Protein AF-A0A6A6QBH8-F1 (afdb_monomer_lite)

Organism: NCBI:txid390894

Secondary structure (DSSP, 8-state):
-------------------------SS----------SSS---------------STTSPP-GGG----BPPTTS--PPPPHHHHHHHHHHHHHHHHHHHH-TT-HHHHHHHHHHHHHTT-HHHHHHHHHHHHHHHHHHS-SS---HHHHHHHHHHHHHHHHHTHHHHHHH-GGGHHHHHHHHHHHHHHHHHHHHHHHHHHTT-HHHHHHTHHHHHHH-GGGGSHHHHHHHHHHHHHHHHHHHTTT--TTT-HHHH-EEEE----TTS-GGGGS--HHHHHHHHHHHHHHTTTSEEEEE-GGGGG---SSS-----TT-EEEEESS-B-TT-EEEEEPPSEEEES-SSS-TTSSS-STTS-----TTTTSS-STHHHHHHHHHHHHHHHHHHHHTSSS----GGGSTTTTTSPP--SS-EEEE-HIIIIIHHHHHHHHTT--TTT-GGG-HHHHHHHHHHHHHH-EEEEETTEEEEEE-SSGGGSEE-SS-SEEEEEETTEEEEEEEEESS-B-TTPEEEE-SSGGGGGS-HHHHHHHHHHHHSS---SHHHHHHHHHHHHHHT---

pLDDT: mean 78.7, std 21.42, range [22.52, 98.75]

Structure (mmCIF, N/CA/C/O backbone):
data_AF-A0A6A6QBH8-F1
#
_entry.id   AF-A0A6A6QBH8-F1
#
loop_
_atom_site.group_PDB
_atom_site.id
_atom_site.type_symbol
_atom_site.label_atom_id
_atom_site.label_alt_id
_atom_site.label_comp_id
_atom_site.label_asym_id
_atom_site.label_entity_id
_atom_site.label_seq_id
_atom_site.pdbx_PDB_ins_code
_atom_site.Cartn_x
_atom_site.Cartn_y
_atom_site.Cartn_z
_atom_site.occupancy
_atom_site.B_iso_or_equiv
_atom_site.auth_seq_id
_atom_site.auth_comp_id
_atom_site.auth_asym_id
_atom_site.auth_atom_id
_atom_site.pdbx_PDB_model_num
ATOM 1 N N . MET A 1 1 ? 8.164 -45.939 -64.278 1.00 45.06 1 MET A N 1
ATOM 2 C CA . MET A 1 1 ? 9.223 -45.379 -63.409 1.00 45.06 1 MET A CA 1
ATOM 3 C C . MET A 1 1 ? 9.744 -44.121 -64.076 1.00 45.06 1 MET A C 1
ATOM 5 O O . MET A 1 1 ? 10.179 -44.219 -65.216 1.00 45.06 1 MET A O 1
ATOM 9 N N . PRO A 1 2 ? 9.503 -42.949 -63.478 1.00 31.39 2 PRO A N 1
ATOM 10 C CA . PRO A 1 2 ? 10.609 -42.167 -62.893 1.00 31.39 2 PRO A CA 1
ATOM 11 C C . PRO A 1 2 ? 10.176 -41.515 -61.557 1.00 31.39 2 PRO A C 1
ATOM 13 O O . PRO A 1 2 ? 9.001 -41.234 -61.360 1.00 31.39 2 PRO A O 1
ATOM 16 N N . VAL A 1 3 ? 10.979 -41.488 -60.490 1.00 26.50 3 VAL A N 1
ATOM 17 C CA . VAL A 1 3 ? 12.230 -40.745 -60.218 1.00 26.50 3 VAL A CA 1
ATOM 18 C C . VAL A 1 3 ? 12.063 -39.224 -60.298 1.00 26.50 3 VAL A C 1
ATOM 20 O O . VAL A 1 3 ? 11.767 -38.644 -61.335 1.00 26.50 3 VAL A O 1
ATOM 23 N N . CYS A 1 4 ? 12.256 -38.635 -59.121 1.00 24.02 4 CYS A N 1
ATOM 24 C CA . CYS A 1 4 ? 12.075 -37.256 -58.708 1.00 24.02 4 CYS A CA 1
ATOM 25 C C . CYS A 1 4 ? 13.293 -36.393 -59.081 1.00 24.02 4 CYS A C 1
ATOM 27 O O . CYS A 1 4 ? 14.427 -36.812 -58.850 1.00 24.02 4 CYS A O 1
ATOM 29 N N . HIS A 1 5 ? 13.058 -35.163 -59.545 1.00 26.59 5 HIS A N 1
ATOM 30 C CA . HIS A 1 5 ? 14.015 -34.063 -59.429 1.00 26.59 5 HIS A CA 1
ATOM 31 C C . HIS A 1 5 ? 13.338 -32.835 -58.810 1.00 26.59 5 HIS A C 1
ATOM 33 O O . HIS A 1 5 ? 12.197 -32.499 -59.119 1.00 26.59 5 HIS A O 1
ATOM 39 N N . LYS A 1 6 ? 14.084 -32.219 -57.888 1.00 36.00 6 LYS A N 1
ATOM 40 C CA . LYS A 1 6 ? 13.762 -31.041 -57.082 1.00 36.00 6 LYS A CA 1
ATOM 41 C C . LYS A 1 6 ? 13.463 -29.816 -57.954 1.00 36.00 6 LYS A C 1
ATOM 43 O O . LYS A 1 6 ? 14.213 -29.537 -58.883 1.00 36.00 6 LYS A O 1
ATOM 48 N N . GLY A 1 7 ? 12.447 -29.050 -57.564 1.00 24.98 7 GLY A N 1
ATOM 49 C CA . GLY A 1 7 ? 12.225 -27.673 -57.997 1.00 24.98 7 GLY A CA 1
ATOM 50 C C . GLY A 1 7 ? 11.952 -26.796 -56.779 1.00 24.98 7 GLY A C 1
ATOM 51 O O . GLY A 1 7 ? 10.974 -27.011 -56.065 1.00 24.98 7 GLY A O 1
ATOM 52 N N . GLU A 1 8 ? 12.849 -25.846 -56.528 1.00 31.31 8 GLU A N 1
ATOM 53 C CA . GLU A 1 8 ? 12.622 -24.697 -55.656 1.00 31.31 8 GLU A CA 1
ATOM 54 C C . GLU A 1 8 ? 11.458 -23.862 -56.198 1.00 31.31 8 GLU A C 1
ATOM 56 O O . GLU A 1 8 ? 11.407 -23.565 -57.391 1.00 31.31 8 GLU A O 1
ATOM 61 N N . VAL A 1 9 ? 10.553 -23.424 -55.321 1.00 29.20 9 VAL A N 1
ATOM 62 C CA . VAL A 1 9 ? 9.638 -22.319 -55.624 1.00 29.20 9 VAL A CA 1
ATOM 63 C C . VAL A 1 9 ? 9.639 -21.370 -54.436 1.00 29.20 9 VAL A C 1
ATOM 65 O O . VAL A 1 9 ? 8.971 -21.590 -53.428 1.00 29.20 9 VAL A O 1
ATOM 68 N N . GLY A 1 10 ? 10.421 -20.300 -54.569 1.00 28.56 10 GLY A N 1
ATOM 69 C CA . GLY A 1 10 ? 10.250 -19.094 -53.779 1.00 28.56 10 GLY A CA 1
ATOM 70 C C . GLY A 1 10 ? 9.012 -18.342 -54.260 1.00 28.56 10 GLY A C 1
ATOM 71 O O . GLY A 1 10 ? 8.934 -17.938 -55.418 1.00 28.56 10 GLY A O 1
ATOM 72 N N . SER A 1 11 ? 8.059 -18.107 -53.365 1.00 28.09 11 SER A N 1
ATOM 73 C CA . SER A 1 11 ? 6.954 -17.176 -53.590 1.00 28.09 11 SER A CA 1
ATOM 74 C C . SER A 1 11 ? 7.139 -15.949 -52.699 1.00 28.09 11 SER A C 1
ATOM 76 O O . SER A 1 11 ? 6.805 -15.957 -51.516 1.00 28.09 11 SER A O 1
ATOM 78 N N . ARG A 1 12 ? 7.696 -14.886 -53.294 1.00 27.53 12 ARG A N 1
ATOM 79 C CA . ARG A 1 12 ? 7.726 -13.523 -52.747 1.00 27.53 12 ARG A CA 1
ATOM 80 C C . ARG A 1 12 ? 6.298 -12.976 -52.680 1.00 27.53 12 ARG A C 1
ATOM 82 O O . ARG A 1 12 ? 5.704 -12.699 -53.720 1.00 27.53 12 ARG A O 1
ATOM 89 N N . VAL A 1 13 ? 5.775 -12.747 -51.479 1.00 25.38 13 VAL A N 1
ATOM 90 C CA . VAL A 1 13 ? 4.599 -11.889 -51.280 1.00 25.38 13 VAL A CA 1
ATOM 91 C C . VAL A 1 13 ? 5.098 -10.445 -51.207 1.00 25.38 13 VAL A C 1
ATOM 93 O O . VAL A 1 13 ? 5.710 -10.037 -50.225 1.00 25.38 13 VAL A O 1
ATOM 96 N N . LYS A 1 14 ? 4.890 -9.672 -52.280 1.00 24.88 14 LYS A N 1
ATOM 97 C CA . LYS A 1 14 ? 5.117 -8.219 -52.290 1.00 24.88 14 LYS A CA 1
ATOM 98 C C . LYS A 1 14 ? 3.983 -7.539 -51.517 1.00 24.88 14 LYS A C 1
ATOM 100 O O . LYS A 1 14 ? 2.877 -7.432 -52.037 1.00 24.88 14 LYS A O 1
ATOM 105 N N . LEU A 1 15 ? 4.263 -7.049 -50.312 1.00 24.70 15 LEU A N 1
ATOM 106 C CA . LEU A 1 15 ? 3.419 -6.059 -49.640 1.00 24.70 15 LEU A CA 1
ATOM 107 C C . LEU A 1 15 ? 3.772 -4.672 -50.189 1.00 24.70 15 LEU A C 1
ATOM 109 O O . LEU A 1 15 ? 4.884 -4.178 -50.011 1.00 24.70 15 LEU A O 1
ATOM 113 N N . ALA A 1 16 ? 2.833 -4.068 -50.915 1.00 22.52 16 ALA A N 1
ATOM 114 C CA . ALA A 1 16 ? 2.946 -2.700 -51.395 1.00 22.52 16 ALA A CA 1
ATOM 115 C C . ALA A 1 16 ? 2.769 -1.731 -50.216 1.00 22.52 16 ALA A C 1
ATOM 117 O O . ALA A 1 16 ? 1.676 -1.604 -49.668 1.00 22.52 16 ALA A O 1
ATOM 118 N N . ILE A 1 17 ? 3.843 -1.042 -49.829 1.00 25.56 17 ILE A N 1
ATOM 119 C CA . ILE A 1 17 ? 3.792 0.064 -48.870 1.00 25.56 17 ILE A CA 1
ATOM 120 C C . ILE A 1 17 ? 3.520 1.343 -49.666 1.00 25.56 17 ILE A C 1
ATOM 122 O O . ILE A 1 17 ? 4.382 1.827 -50.401 1.00 25.56 17 ILE A O 1
ATOM 126 N N . HIS A 1 18 ? 2.318 1.903 -49.530 1.00 24.88 18 HIS A N 1
ATOM 127 C CA . HIS A 1 18 ? 2.057 3.270 -49.971 1.00 24.88 18 HIS A CA 1
ATOM 128 C C . HIS A 1 18 ? 2.806 4.245 -49.051 1.00 24.88 18 HIS A C 1
ATOM 130 O O . HIS A 1 18 ? 2.492 4.374 -47.870 1.00 24.88 18 HIS A O 1
ATOM 136 N N . GLN A 1 19 ? 3.796 4.951 -49.603 1.00 25.84 19 GLN A N 1
ATOM 137 C CA . GLN A 1 19 ? 4.408 6.113 -48.962 1.00 25.84 19 GLN A CA 1
ATOM 138 C C . GLN A 1 19 ? 3.376 7.242 -48.843 1.00 25.84 19 GLN A C 1
ATOM 140 O O . GLN A 1 19 ? 3.104 7.948 -49.815 1.00 25.84 19 GLN A O 1
ATOM 145 N N . VAL A 1 20 ? 2.843 7.463 -47.643 1.00 24.45 20 VAL A N 1
ATOM 146 C CA . VAL A 1 20 ? 2.173 8.724 -47.302 1.00 24.45 20 VAL A CA 1
ATOM 147 C C . VAL A 1 20 ? 3.248 9.690 -46.803 1.00 24.45 20 VAL A C 1
ATOM 149 O O . VAL A 1 20 ? 3.738 9.581 -45.681 1.00 24.45 20 VAL A O 1
ATOM 152 N N . LYS A 1 21 ? 3.664 10.629 -47.660 1.00 24.98 21 LYS A N 1
ATOM 153 C CA . LYS A 1 21 ? 4.538 11.746 -47.273 1.00 24.98 21 LYS A CA 1
ATOM 154 C C . LYS A 1 21 ? 3.766 12.692 -46.344 1.00 24.98 21 LYS A C 1
ATOM 156 O O . LYS A 1 21 ? 2.850 13.375 -46.791 1.00 24.98 21 LYS A O 1
ATOM 161 N N . CYS A 1 22 ? 4.158 12.767 -45.073 1.00 24.34 22 CYS A N 1
ATOM 162 C CA . CYS A 1 22 ? 3.650 13.768 -44.133 1.00 24.34 22 CYS A CA 1
ATOM 163 C C . CYS A 1 22 ? 4.316 15.133 -44.403 1.00 24.34 22 CYS A C 1
ATOM 165 O O . CYS A 1 22 ? 5.465 15.370 -44.030 1.00 24.34 22 CYS A O 1
ATOM 167 N N . GLN A 1 23 ? 3.602 16.035 -45.082 1.00 26.56 23 GLN A N 1
ATOM 168 C CA . GLN A 1 23 ? 3.972 17.446 -45.246 1.00 26.56 23 GLN A CA 1
ATOM 169 C C . GLN A 1 23 ? 3.596 18.248 -43.984 1.00 26.56 23 GLN A C 1
ATOM 171 O O . GLN A 1 23 ? 2.609 18.976 -43.985 1.00 26.56 23 GLN A O 1
ATOM 176 N N . ALA A 1 24 ? 4.364 18.128 -42.897 1.00 26.52 24 ALA A N 1
ATOM 177 C CA . ALA A 1 24 ? 4.155 18.959 -41.698 1.00 26.52 24 ALA A CA 1
ATOM 178 C C . ALA A 1 24 ? 5.442 19.514 -41.054 1.00 26.52 24 ALA A C 1
ATOM 180 O O . ALA A 1 24 ? 5.387 20.119 -39.989 1.00 26.52 24 ALA A O 1
ATOM 181 N N . CYS A 1 25 ? 6.601 19.402 -41.711 1.00 26.72 25 CYS A N 1
ATOM 182 C CA . CYS A 1 25 ? 7.833 20.080 -41.287 1.00 26.72 25 CYS A CA 1
ATOM 183 C C . CYS A 1 25 ? 8.064 21.370 -42.085 1.00 26.72 25 CYS A C 1
ATOM 185 O O . CYS A 1 25 ? 9.021 21.470 -42.843 1.00 26.72 25 CYS A O 1
ATOM 187 N N . ALA A 1 26 ? 7.179 22.359 -41.943 1.00 27.03 26 ALA A N 1
ATOM 188 C CA . ALA A 1 26 ? 7.448 23.725 -42.403 1.00 27.03 26 ALA A CA 1
ATOM 189 C C . ALA A 1 26 ? 6.469 24.726 -41.774 1.00 27.03 26 ALA A C 1
ATOM 191 O O . ALA A 1 26 ? 5.617 25.267 -42.476 1.00 27.03 26 ALA A O 1
ATOM 192 N N . ARG A 1 27 ? 6.569 24.940 -40.456 1.00 24.75 27 ARG A N 1
ATOM 193 C CA . ARG A 1 27 ? 6.299 26.203 -39.729 1.00 24.75 27 ARG A CA 1
ATOM 194 C C . ARG A 1 27 ? 6.180 25.894 -38.238 1.00 24.75 27 ARG A C 1
ATOM 196 O O . ARG A 1 27 ? 5.383 25.058 -37.833 1.00 24.75 27 ARG A O 1
ATOM 203 N N . GLY A 1 28 ? 7.012 26.552 -37.437 1.00 33.66 28 GLY A N 1
ATOM 204 C CA . GLY A 1 28 ? 6.988 26.424 -35.989 1.00 33.66 28 GLY A CA 1
ATOM 205 C C . GLY A 1 28 ? 5.681 26.952 -35.408 1.00 33.66 28 GLY A C 1
ATOM 206 O O . GLY A 1 28 ? 5.450 28.157 -35.415 1.00 33.66 28 GLY A O 1
ATOM 207 N N . THR A 1 29 ? 4.873 26.052 -34.856 1.00 22.72 29 THR A N 1
ATOM 208 C CA . THR A 1 29 ? 3.835 26.383 -33.879 1.00 22.72 29 THR A CA 1
ATOM 209 C C . THR A 1 29 ? 3.545 25.173 -32.992 1.00 22.72 29 THR A C 1
ATOM 211 O O . THR A 1 29 ? 3.354 24.052 -33.450 1.00 22.72 29 THR A O 1
ATOM 214 N N . SER A 1 30 ? 3.562 25.442 -31.690 1.00 35.47 30 SER A N 1
ATOM 215 C CA . SER A 1 30 ? 3.228 24.574 -30.560 1.00 35.47 30 SER A CA 1
ATOM 216 C C . SER A 1 30 ? 1.865 23.881 -30.708 1.00 35.47 30 SER A C 1
ATOM 218 O O . SER A 1 30 ? 0.882 24.583 -30.913 1.00 35.47 30 SER A O 1
ATOM 220 N N . ILE A 1 31 ? 1.824 22.552 -30.520 1.00 23.41 31 ILE A N 1
ATOM 221 C CA . ILE A 1 31 ? 0.865 21.720 -29.745 1.00 23.41 31 ILE A CA 1
ATOM 222 C C . ILE A 1 31 ? 1.236 20.250 -30.037 1.00 23.41 31 ILE A C 1
ATOM 224 O O . ILE A 1 31 ? 0.995 19.745 -31.130 1.00 23.41 31 ILE A O 1
ATOM 228 N N . TYR A 1 32 ? 1.851 19.554 -29.075 1.00 26.59 32 TYR A N 1
ATOM 229 C CA . TYR A 1 32 ? 2.179 18.130 -29.207 1.00 26.59 32 TYR A CA 1
ATOM 230 C C . TYR A 1 32 ? 1.008 17.272 -28.716 1.00 26.59 32 TYR A C 1
ATOM 232 O O . TYR A 1 32 ? 0.886 16.980 -27.529 1.00 26.59 32 TYR A O 1
ATOM 240 N N . HIS A 1 33 ? 0.154 16.869 -29.654 1.00 24.75 33 HIS A N 1
ATOM 241 C CA . HIS A 1 33 ? -0.682 15.676 -29.548 1.00 24.75 33 HIS A CA 1
ATOM 242 C C . HIS A 1 33 ? 0.041 14.573 -30.337 1.00 24.75 33 HIS A C 1
ATOM 244 O O . HIS A 1 33 ? -0.127 14.457 -31.546 1.00 24.75 33 HIS A O 1
ATOM 250 N N . LEU A 1 34 ? 0.905 13.796 -29.681 1.00 25.17 34 LEU A N 1
ATOM 251 C CA . LEU A 1 34 ? 1.433 12.560 -30.263 1.00 25.17 34 LEU A CA 1
ATOM 252 C C . LEU A 1 34 ? 0.454 11.436 -29.920 1.00 25.17 34 LEU A C 1
ATOM 254 O O . LEU A 1 34 ? 0.483 10.881 -28.824 1.00 25.17 34 LEU A O 1
ATOM 258 N N . SER A 1 35 ? -0.449 11.132 -30.853 1.00 25.34 35 SER A N 1
ATOM 259 C CA . SER A 1 35 ? -1.150 9.851 -30.889 1.00 25.34 35 SER A CA 1
ATOM 260 C C . SER A 1 35 ? -0.156 8.779 -31.341 1.00 25.34 35 SER A C 1
ATOM 262 O O . SER A 1 35 ? 0.035 8.550 -32.533 1.00 25.34 35 SER A O 1
ATOM 264 N N . LEU A 1 36 ? 0.511 8.149 -30.381 1.00 29.41 36 LEU A N 1
ATOM 265 C CA . LEU A 1 36 ? 1.161 6.853 -30.561 1.00 29.41 36 LEU A CA 1
ATOM 266 C C . LEU A 1 36 ? 0.263 5.805 -29.897 1.00 29.41 36 LEU A C 1
ATOM 268 O O . LEU A 1 36 ? 0.493 5.383 -28.770 1.00 29.41 36 LEU A O 1
ATOM 272 N N . CYS A 1 37 ? -0.822 5.460 -30.580 1.00 29.08 37 CYS A N 1
ATOM 273 C CA . CYS A 1 37 ? -1.643 4.281 -30.326 1.00 29.08 37 CYS A CA 1
ATOM 274 C C . CYS A 1 37 ? -2.147 3.786 -31.684 1.00 29.08 37 CYS A C 1
ATOM 276 O O . CYS A 1 37 ? -2.433 4.605 -32.554 1.00 29.08 37 CYS A O 1
ATOM 278 N N . ASP A 1 38 ? -2.209 2.460 -31.823 1.00 25.88 38 ASP A N 1
ATOM 279 C CA . ASP A 1 38 ? -2.962 1.686 -32.829 1.00 25.88 38 ASP A CA 1
ATOM 280 C C . ASP A 1 38 ? -2.185 0.896 -33.899 1.00 25.88 38 ASP A C 1
ATOM 282 O O . ASP A 1 38 ? -2.818 0.243 -34.723 1.00 25.88 38 ASP A O 1
ATOM 286 N N . SER A 1 39 ? -0.848 0.806 -33.876 1.00 26.44 39 SER A N 1
ATOM 287 C CA . SER A 1 39 ? -0.146 -0.122 -34.799 1.00 26.44 39 SER A CA 1
ATOM 288 C C . SER A 1 39 ? 1.000 -0.943 -34.205 1.00 26.44 39 SER A C 1
ATOM 290 O O . SER A 1 39 ? 1.812 -1.488 -34.949 1.00 26.44 39 SER A O 1
ATOM 292 N N . LEU A 1 40 ? 1.092 -1.042 -32.881 1.00 34.12 40 LEU A N 1
ATOM 293 C CA . LEU A 1 40 ? 2.158 -1.772 -32.198 1.00 34.12 40 LEU A CA 1
ATOM 294 C C . LEU A 1 40 ? 1.538 -2.957 -31.452 1.00 34.12 40 LEU A C 1
ATOM 296 O O . LEU A 1 40 ? 0.699 -2.751 -30.583 1.00 34.12 40 LEU A O 1
ATOM 300 N N . PHE A 1 41 ? 1.981 -4.166 -31.809 1.00 32.78 41 PHE A N 1
ATOM 301 C CA . PHE A 1 41 ? 1.647 -5.470 -31.214 1.00 32.78 41 PHE A CA 1
ATOM 302 C C . PHE A 1 41 ? 0.339 -6.126 -31.694 1.00 32.78 41 PHE A C 1
ATOM 304 O O . PHE A 1 41 ? -0.699 -6.090 -31.042 1.00 32.78 41 PHE A O 1
ATOM 311 N N . ALA A 1 42 ? 0.420 -6.835 -32.825 1.00 24.55 42 ALA A N 1
ATOM 312 C CA . ALA A 1 42 ? -0.452 -7.985 -33.050 1.00 24.55 42 ALA A CA 1
ATOM 313 C C . ALA A 1 42 ? 0.054 -9.154 -32.173 1.00 24.55 42 ALA A C 1
ATOM 315 O O . ALA A 1 42 ? 1.245 -9.471 -32.246 1.00 24.55 42 ALA A O 1
ATOM 316 N N . PRO A 1 43 ? -0.793 -9.800 -31.352 1.00 29.61 43 PRO A N 1
ATOM 317 C CA . PRO A 1 43 ? -0.352 -10.871 -30.468 1.00 29.61 43 PRO A CA 1
ATOM 318 C C . PRO A 1 43 ? -0.035 -12.136 -31.274 1.00 29.61 43 PRO A C 1
ATOM 320 O O . PRO A 1 43 ? -0.898 -12.689 -31.959 1.00 29.61 43 PRO A O 1
ATOM 323 N N . ILE A 1 44 ? 1.199 -12.632 -31.167 1.00 27.70 44 ILE A N 1
ATOM 324 C CA . ILE A 1 44 ? 1.530 -13.995 -31.590 1.00 27.70 44 ILE A CA 1
ATOM 325 C C . ILE A 1 44 ? 0.976 -14.926 -30.510 1.00 27.70 44 ILE A C 1
ATOM 327 O O . ILE A 1 44 ? 1.529 -15.047 -29.421 1.00 27.70 44 ILE A O 1
ATOM 331 N N . ALA A 1 45 ? -0.146 -15.580 -30.804 1.00 24.89 45 ALA A N 1
ATOM 332 C CA . ALA A 1 45 ? -0.750 -16.557 -29.910 1.00 24.89 45 ALA A CA 1
ATOM 333 C C . ALA A 1 45 ? 0.154 -17.797 -29.781 1.00 24.89 45 ALA A C 1
ATOM 335 O O . ALA A 1 45 ? 0.111 -18.706 -30.610 1.00 24.89 45 ALA A O 1
ATOM 336 N N . ILE A 1 46 ? 0.958 -17.857 -28.717 1.00 28.08 46 ILE A N 1
ATOM 337 C CA . ILE A 1 46 ? 1.646 -19.079 -28.291 1.00 28.08 46 ILE A CA 1
ATOM 338 C C . ILE A 1 46 ? 0.878 -19.654 -27.102 1.00 28.08 46 ILE A C 1
ATOM 340 O O . ILE A 1 46 ? 1.019 -19.225 -25.960 1.00 28.08 46 ILE A O 1
ATOM 344 N N . THR A 1 47 ? 0.056 -20.670 -27.353 1.00 32.81 47 THR A N 1
ATOM 345 C CA . THR A 1 47 ? -0.564 -21.471 -26.291 1.00 32.81 47 THR A CA 1
ATOM 346 C C . THR A 1 47 ? 0.506 -22.249 -25.532 1.00 32.81 47 THR A C 1
ATOM 348 O O . THR A 1 47 ? 0.982 -23.268 -26.035 1.00 32.81 47 THR A O 1
ATOM 351 N N . LYS A 1 48 ? 0.863 -21.825 -24.311 1.00 31.73 48 LYS A N 1
ATOM 352 C CA . LYS A 1 48 ? 1.586 -22.677 -23.353 1.00 31.73 48 LYS A CA 1
ATOM 353 C C . LYS A 1 48 ? 1.120 -22.482 -21.913 1.00 31.73 48 LYS A C 1
ATOM 355 O O . LYS A 1 48 ? 1.126 -21.393 -21.350 1.00 31.73 48 LYS A O 1
ATOM 360 N N . THR A 1 49 ? 0.772 -23.611 -21.311 1.00 32.97 49 THR A N 1
ATOM 361 C CA . THR A 1 49 ? 0.411 -23.803 -19.910 1.00 32.97 49 THR A CA 1
ATOM 362 C C . THR A 1 49 ? 1.632 -23.559 -19.017 1.00 32.97 49 THR A C 1
ATOM 364 O O . THR A 1 49 ? 2.451 -24.449 -18.800 1.00 32.97 49 THR A O 1
ATOM 367 N N . ARG A 1 50 ? 1.771 -22.345 -18.484 1.00 36.25 50 ARG A N 1
ATOM 368 C CA . ARG A 1 50 ? 2.505 -22.083 -17.237 1.00 36.25 50 ARG A CA 1
ATOM 369 C C . ARG A 1 50 ? 1.480 -21.739 -16.163 1.00 36.25 50 ARG A C 1
ATOM 371 O O . ARG A 1 50 ? 0.417 -21.206 -16.476 1.00 36.25 50 ARG A O 1
ATOM 378 N N . ILE A 1 51 ? 1.782 -22.044 -14.902 1.00 38.25 51 ILE A N 1
ATOM 379 C CA . ILE A 1 51 ? 1.021 -21.518 -13.762 1.00 38.25 51 ILE A CA 1
ATOM 380 C C . ILE A 1 51 ? 1.294 -20.008 -13.733 1.00 38.25 51 ILE A C 1
ATOM 382 O O . ILE A 1 51 ? 2.212 -19.538 -13.072 1.00 38.25 51 ILE A O 1
ATOM 386 N N . ILE A 1 52 ? 0.559 -19.261 -14.558 1.00 42.06 52 ILE A N 1
ATOM 387 C CA . ILE A 1 52 ? 0.586 -17.804 -14.589 1.00 42.06 52 ILE A CA 1
ATOM 388 C C . ILE A 1 52 ? -0.124 -17.363 -13.321 1.00 42.06 52 ILE A C 1
ATOM 390 O O . ILE A 1 52 ? -1.332 -17.571 -13.160 1.00 42.06 52 ILE A O 1
ATOM 394 N N . ILE A 1 53 ? 0.631 -16.763 -12.410 1.00 47.88 53 ILE A N 1
ATOM 395 C CA . ILE A 1 53 ? 0.051 -16.087 -11.264 1.00 47.88 53 ILE A CA 1
ATOM 396 C C . ILE A 1 53 ? -0.568 -14.800 -11.798 1.00 47.88 53 ILE A C 1
ATOM 398 O O . ILE A 1 53 ? 0.102 -13.793 -11.985 1.00 47.88 53 ILE A O 1
ATOM 402 N N . ARG A 1 54 ? -1.853 -14.880 -12.127 1.00 53.59 54 ARG A N 1
ATOM 403 C CA . ARG A 1 54 ? -2.663 -13.770 -12.629 1.00 53.59 54 ARG A CA 1
ATOM 404 C C . ARG A 1 54 ? -2.785 -12.679 -11.565 1.00 53.59 54 ARG A C 1
ATOM 406 O O . ARG A 1 54 ? -3.207 -12.961 -10.441 1.00 53.59 54 ARG A O 1
ATOM 413 N N . THR A 1 55 ? -2.427 -11.445 -11.908 1.00 58.50 55 THR A N 1
ATOM 414 C CA . THR A 1 55 ? -2.242 -10.324 -10.961 1.00 58.50 55 THR A CA 1
ATOM 415 C C . THR A 1 55 ? -3.443 -9.404 -10.881 1.00 58.50 55 THR A C 1
ATOM 417 O O . THR A 1 55 ? -3.417 -8.369 -10.212 1.00 58.50 55 THR A O 1
ATOM 420 N N . LYS A 1 56 ? -4.546 -9.867 -11.476 1.00 77.00 56 LYS A N 1
ATOM 421 C CA . LYS A 1 56 ? -5.887 -9.285 -11.514 1.00 77.00 56 LYS A CA 1
ATOM 422 C C . LYS A 1 56 ? -5.958 -8.010 -12.355 1.00 77.00 56 LYS A C 1
ATOM 424 O O . LYS A 1 56 ? -7.012 -7.768 -12.930 1.00 77.00 56 LYS A O 1
ATOM 429 N N . MET A 1 57 ? -4.867 -7.247 -12.463 1.00 89.50 57 MET A N 1
ATOM 430 C CA . MET A 1 57 ? -4.764 -6.032 -13.275 1.00 89.50 57 MET A CA 1
ATOM 431 C C . MET A 1 57 ? -4.821 -6.315 -14.785 1.00 89.50 57 MET A C 1
ATOM 433 O O . MET A 1 57 ? -5.258 -5.438 -15.520 1.00 89.50 57 MET A O 1
ATOM 437 N N . GLU A 1 58 ? -4.473 -7.529 -15.232 1.00 86.75 58 GLU A N 1
ATOM 438 C CA . GLU A 1 58 ? -4.600 -7.963 -16.635 1.00 86.75 58 GLU A CA 1
ATOM 439 C C . GLU A 1 58 ? -6.053 -8.232 -17.067 1.00 86.75 58 GLU A C 1
ATOM 441 O O . GLU A 1 58 ? -6.340 -8.449 -18.238 1.00 86.75 58 GLU A O 1
ATOM 446 N N . LYS A 1 59 ? -6.994 -8.265 -16.117 1.00 86.19 59 LYS A N 1
ATOM 447 C CA . LYS A 1 59 ? -8.414 -8.518 -16.392 1.00 86.19 59 LYS A CA 1
ATOM 448 C C . LYS A 1 59 ? -9.166 -7.205 -16.582 1.00 86.19 59 LYS A C 1
ATOM 450 O O . LYS A 1 59 ? -8.718 -6.198 -16.054 1.00 86.19 59 LYS A O 1
ATOM 455 N N . PRO A 1 60 ? -10.358 -7.213 -17.206 1.00 85.31 60 PRO A N 1
ATOM 456 C CA . PRO A 1 60 ? -11.208 -6.028 -17.295 1.00 85.31 60 PRO A CA 1
ATOM 457 C C . PRO A 1 60 ? -11.507 -5.397 -15.930 1.00 85.31 60 PRO A C 1
ATOM 459 O O . PRO A 1 60 ? -11.801 -6.091 -14.951 1.00 85.31 60 PRO A O 1
ATOM 462 N N . TRP A 1 61 ? -11.448 -4.067 -15.870 1.00 91.19 61 TRP A N 1
ATOM 463 C CA . TRP A 1 61 ? -11.638 -3.309 -14.635 1.00 91.19 61 TRP A CA 1
ATOM 464 C C . TRP A 1 61 ? -13.105 -2.949 -14.411 1.00 91.19 61 TRP A C 1
ATOM 466 O O . TRP A 1 61 ? -13.853 -2.646 -15.337 1.00 91.19 61 TRP A O 1
ATOM 476 N N . ALA A 1 62 ? -13.508 -2.925 -13.145 1.00 87.19 62 ALA A N 1
ATOM 477 C CA . ALA A 1 62 ? -14.826 -2.458 -12.741 1.00 87.19 62 ALA A CA 1
ATOM 478 C C . ALA A 1 62 ? -14.856 -0.921 -12.737 1.00 87.19 62 ALA A C 1
ATOM 480 O O . ALA A 1 62 ? -14.503 -0.296 -11.732 1.00 87.19 62 ALA A O 1
ATOM 481 N N . ARG A 1 63 ? -15.244 -0.307 -13.862 1.00 87.62 63 ARG A N 1
ATOM 482 C CA . ARG A 1 63 ? -15.255 1.157 -14.055 1.00 87.62 63 ARG A CA 1
ATOM 483 C C . ARG A 1 63 ? -16.009 1.905 -12.957 1.00 87.62 63 ARG A C 1
ATOM 485 O O . ARG A 1 63 ? -15.583 2.968 -12.521 1.00 87.62 63 ARG A O 1
ATOM 492 N N . GLU A 1 64 ? -17.118 1.353 -12.481 1.00 86.69 64 GLU A N 1
ATOM 493 C CA . GLU A 1 64 ? -17.929 1.917 -11.400 1.00 86.69 64 GLU A CA 1
ATOM 494 C C . GLU A 1 64 ? -17.201 1.987 -10.049 1.00 86.69 64 GLU A C 1
ATOM 496 O O . GLU A 1 64 ? -17.630 2.727 -9.165 1.00 86.69 64 GLU A O 1
ATOM 501 N N . ARG A 1 65 ? -16.098 1.242 -9.895 1.00 86.19 65 ARG A N 1
ATOM 502 C CA . ARG A 1 65 ? -15.207 1.267 -8.727 1.00 86.19 65 ARG A CA 1
ATOM 503 C C . ARG A 1 65 ? -13.951 2.110 -8.952 1.00 86.19 65 ARG A C 1
ATOM 505 O O . ARG A 1 65 ? -13.066 2.093 -8.101 1.00 86.19 65 ARG A O 1
ATOM 512 N N . TRP A 1 66 ? -13.824 2.804 -10.085 1.00 90.25 66 TRP A N 1
ATOM 513 C CA . TRP A 1 66 ? -12.690 3.695 -10.300 1.00 90.25 66 TRP A CA 1
ATOM 514 C C . TRP A 1 66 ? -12.754 4.882 -9.340 1.00 90.25 66 TRP A C 1
ATOM 516 O O . TRP A 1 66 ? -13.692 5.680 -9.364 1.00 90.25 66 TRP A O 1
ATOM 526 N N . ASP A 1 67 ? -11.722 4.984 -8.513 1.00 86.31 67 ASP A N 1
ATOM 527 C CA . ASP A 1 67 ? -11.534 6.055 -7.547 1.00 86.31 67 ASP A CA 1
ATOM 528 C C . ASP A 1 67 ? -10.031 6.375 -7.475 1.00 86.31 67 ASP A C 1
ATOM 530 O O . ASP A 1 67 ? -9.246 5.476 -7.148 1.00 86.31 67 ASP A O 1
ATOM 534 N N . PRO A 1 68 ? -9.595 7.587 -7.861 1.00 90.69 68 PRO A N 1
ATOM 535 C CA . PRO A 1 68 ? -8.183 7.951 -7.889 1.00 90.69 68 PRO A CA 1
ATOM 536 C C . PRO A 1 68 ? -7.620 8.194 -6.480 1.00 90.69 68 PRO A C 1
ATOM 538 O O . PRO A 1 68 ? -8.300 8.692 -5.582 1.00 90.69 68 PRO A O 1
ATOM 541 N N . THR A 1 69 ? -6.336 7.894 -6.295 1.00 91.69 69 THR A N 1
ATOM 542 C CA . THR A 1 69 ? -5.622 8.079 -5.019 1.00 91.69 69 THR A CA 1
ATOM 543 C C . THR A 1 69 ? -4.991 9.462 -4.879 1.00 91.69 69 THR A C 1
ATOM 545 O O . THR A 1 69 ? -4.733 9.901 -3.754 1.00 91.69 69 THR A O 1
ATOM 548 N N . ARG A 1 70 ? -4.766 10.181 -5.988 1.00 89.62 70 ARG A N 1
ATOM 549 C CA . ARG A 1 70 ? -4.231 11.553 -5.956 1.00 89.62 70 ARG A CA 1
ATOM 550 C C . ARG A 1 70 ? -5.137 12.506 -5.174 1.00 89.62 70 ARG A C 1
ATOM 552 O O . ARG A 1 70 ? -6.362 12.487 -5.315 1.00 89.62 70 ARG A O 1
ATOM 559 N N . VAL A 1 71 ? -4.529 13.398 -4.396 1.00 83.31 71 VAL A N 1
ATOM 560 C CA . VAL A 1 71 ? -5.253 14.448 -3.669 1.00 83.31 71 VAL A CA 1
ATOM 561 C C . VAL A 1 71 ? -5.345 15.686 -4.550 1.00 83.31 71 VAL A C 1
ATOM 563 O O . VAL A 1 71 ? -4.332 16.278 -4.898 1.00 83.31 71 VAL A O 1
ATOM 566 N N . ASN A 1 72 ? -6.560 16.090 -4.920 1.00 71.81 72 ASN A N 1
ATOM 567 C CA . ASN A 1 72 ? -6.774 17.326 -5.667 1.00 71.81 72 ASN A CA 1
ATOM 568 C C . ASN A 1 72 ? -7.091 18.471 -4.692 1.00 71.81 72 ASN A C 1
ATOM 570 O O . ASN A 1 72 ? -8.064 18.380 -3.945 1.00 71.81 72 ASN A O 1
ATOM 574 N N . GLU A 1 73 ? -6.313 19.559 -4.715 1.00 55.16 73 GLU A N 1
ATOM 575 C CA . GLU A 1 73 ? -6.504 20.728 -3.832 1.00 55.16 73 GLU A CA 1
ATOM 576 C C . GLU A 1 73 ? -7.885 21.385 -3.997 1.00 55.16 73 GLU A C 1
ATOM 578 O O . GLU A 1 73 ? -8.408 21.988 -3.065 1.00 55.16 73 GLU A O 1
ATOM 583 N N . SER A 1 74 ? -8.510 21.214 -5.166 1.00 53.62 74 SER A N 1
ATOM 584 C CA . SER A 1 74 ? -9.862 21.709 -5.457 1.00 53.62 74 SER A CA 1
ATOM 585 C C . SER A 1 74 ? -10.996 20.795 -4.970 1.00 53.62 74 SER A C 1
ATOM 587 O O . SER A 1 74 ? -12.163 21.136 -5.149 1.00 53.62 74 SER A O 1
ATOM 589 N N . GLY A 1 75 ? -10.693 19.610 -4.422 1.00 50.31 75 GLY A N 1
ATOM 590 C CA . GLY A 1 75 ? -11.687 18.621 -3.974 1.00 50.31 75 GLY A CA 1
ATOM 591 C C . GLY A 1 75 ? -12.507 17.953 -5.090 1.00 50.31 75 GLY A C 1
ATOM 592 O O . GLY A 1 75 ? -13.174 16.955 -4.839 1.00 50.31 75 GLY A O 1
ATOM 593 N N . ASN A 1 76 ? -12.427 18.446 -6.330 1.00 49.41 76 ASN A N 1
ATOM 594 C CA . ASN A 1 76 ? -13.138 17.905 -7.485 1.00 49.41 76 ASN A CA 1
ATOM 595 C C . ASN A 1 76 ? -12.245 16.938 -8.269 1.00 49.41 76 ASN A C 1
ATOM 597 O O . ASN A 1 76 ? -11.430 17.343 -9.102 1.00 49.41 76 ASN A O 1
ATOM 601 N N . THR A 1 77 ? -12.414 15.635 -8.068 1.00 57.41 77 THR A N 1
ATOM 602 C CA . THR A 1 77 ? -11.937 14.649 -9.042 1.00 57.41 77 THR A CA 1
ATOM 603 C C . THR A 1 77 ? -12.844 14.727 -10.269 1.00 57.41 77 THR A C 1
ATOM 605 O O . THR A 1 77 ? -13.950 14.191 -10.288 1.00 57.41 77 THR A O 1
ATOM 608 N N . ARG A 1 78 ? -12.411 15.448 -11.315 1.00 63.50 78 ARG A N 1
ATOM 609 C CA . ARG A 1 78 ? -13.111 15.391 -12.608 1.00 63.50 78 ARG A CA 1
ATOM 610 C C . ARG A 1 78 ? -13.151 13.931 -13.049 1.00 63.50 78 ARG A C 1
ATOM 612 O O . ARG A 1 78 ? -12.095 13.313 -13.198 1.00 63.50 78 ARG A O 1
ATOM 619 N N . ARG A 1 79 ? -14.358 13.393 -13.249 1.00 73.81 79 ARG A N 1
ATOM 620 C CA . ARG A 1 79 ? -14.513 12.080 -13.873 1.00 73.81 79 ARG A CA 1
ATOM 621 C C . ARG A 1 79 ? -13.878 12.132 -15.258 1.00 73.81 79 ARG A C 1
ATOM 623 O O . ARG A 1 79 ? -14.083 13.100 -15.992 1.00 73.81 79 ARG A O 1
ATOM 630 N N . LEU A 1 80 ? -13.087 11.117 -15.584 1.00 84.56 80 LEU A N 1
ATOM 631 C CA . LEU A 1 80 ? -12.579 10.952 -16.938 1.00 84.56 80 LEU A CA 1
ATOM 632 C C . LEU A 1 80 ? -13.767 10.683 -17.878 1.00 84.56 80 LEU A C 1
ATOM 634 O O . LEU A 1 80 ? -14.711 10.000 -17.464 1.00 84.56 80 LEU A O 1
ATOM 638 N N . PRO A 1 81 ? -13.741 11.201 -19.120 1.00 90.12 81 PRO A N 1
ATOM 639 C CA . PRO A 1 81 ? -14.618 10.713 -20.177 1.00 90.12 81 PRO A CA 1
ATOM 640 C C . PRO A 1 81 ? -14.540 9.188 -20.267 1.00 90.12 81 PRO A C 1
ATOM 642 O O . PRO A 1 81 ? -13.468 8.613 -20.060 1.00 90.12 81 PRO A O 1
ATOM 645 N N . VAL A 1 82 ? -15.671 8.547 -20.557 1.00 89.31 82 VAL A N 1
ATOM 646 C CA . VAL A 1 82 ? -15.793 7.083 -20.580 1.00 89.31 82 VAL A CA 1
ATOM 647 C C . VAL A 1 82 ? -14.769 6.468 -21.526 1.00 89.31 82 VAL A C 1
ATOM 649 O O . VAL A 1 82 ? -14.020 5.586 -21.126 1.00 89.31 82 VAL A O 1
ATOM 652 N N . GLU A 1 83 ? -14.669 7.011 -22.732 1.00 91.75 83 GLU A N 1
ATOM 653 C CA . GLU A 1 83 ? -13.788 6.533 -23.794 1.00 91.75 83 GLU A CA 1
ATOM 654 C C . GLU A 1 83 ? -12.317 6.654 -23.382 1.00 91.75 83 GLU A C 1
ATOM 656 O O . GLU A 1 83 ? -11.507 5.765 -23.641 1.00 91.75 83 GLU A O 1
ATOM 661 N N . LEU A 1 84 ? -11.973 7.737 -22.676 1.00 91.12 84 LEU A N 1
ATOM 662 C CA . LEU A 1 84 ? -10.624 7.938 -22.160 1.00 91.12 84 LEU A CA 1
ATOM 663 C C . LEU A 1 84 ? -10.299 6.944 -21.038 1.00 91.12 84 LEU A C 1
ATOM 665 O O . LEU A 1 84 ? -9.191 6.414 -21.002 1.00 91.12 84 LEU A O 1
ATOM 669 N N . TYR A 1 85 ? -11.236 6.686 -20.124 1.00 93.25 85 TYR A N 1
ATOM 670 C CA . TYR A 1 85 ? -11.043 5.686 -19.073 1.00 93.25 85 TYR A CA 1
ATOM 671 C C . TYR A 1 85 ? -10.908 4.273 -19.653 1.00 93.25 85 TYR A C 1
ATOM 673 O O . TYR A 1 85 ? -9.997 3.538 -19.269 1.00 93.25 85 TYR A O 1
ATOM 681 N N . ASP A 1 86 ? -11.786 3.899 -20.582 1.00 92.19 86 ASP A N 1
ATOM 682 C CA . ASP A 1 86 ? -11.801 2.569 -21.191 1.00 92.19 86 ASP A CA 1
ATOM 683 C C . ASP A 1 86 ? -10.507 2.331 -21.991 1.00 92.19 86 ASP A C 1
ATOM 685 O O . ASP A 1 86 ? -9.881 1.279 -21.852 1.00 92.19 86 ASP A O 1
ATOM 689 N N . GLY A 1 87 ? -10.020 3.342 -22.723 1.00 94.50 87 GLY A N 1
ATOM 690 C CA . GLY A 1 87 ? -8.720 3.284 -23.399 1.00 94.50 87 GLY A CA 1
ATOM 691 C C . GLY A 1 87 ? -7.539 3.146 -22.430 1.00 94.50 87 GLY A C 1
ATOM 692 O O . GLY A 1 87 ? -6.678 2.288 -22.614 1.00 94.50 87 GLY A O 1
ATOM 693 N N . LEU A 1 88 ? -7.509 3.942 -21.354 1.00 95.31 88 LEU A N 1
ATOM 694 C CA . LEU A 1 88 ? -6.440 3.869 -20.349 1.00 95.31 88 LEU A CA 1
ATOM 695 C C . LEU A 1 88 ? -6.441 2.535 -19.592 1.00 95.31 88 LEU A C 1
ATOM 697 O O . LEU A 1 88 ? -5.392 1.923 -19.429 1.00 95.31 88 LEU A O 1
ATOM 701 N N . SER A 1 89 ? -7.599 2.060 -19.138 1.00 94.81 89 SER A N 1
ATOM 702 C CA . SER A 1 89 ? -7.696 0.776 -18.432 1.00 94.81 89 SER A CA 1
ATOM 703 C C . SER A 1 89 ? -7.316 -0.401 -19.335 1.00 94.81 89 SER A C 1
ATOM 705 O O . SER A 1 89 ? -6.590 -1.288 -18.887 1.00 94.81 89 SER A O 1
ATOM 707 N N . SER A 1 90 ? -7.696 -0.371 -20.616 1.00 94.94 90 SER A N 1
ATOM 708 C CA . SER A 1 90 ? -7.266 -1.372 -21.604 1.00 94.94 90 SER A CA 1
ATOM 709 C C . SER A 1 90 ? -5.747 -1.358 -21.797 1.00 94.94 90 SER A C 1
ATOM 711 O O . SER A 1 90 ? -5.113 -2.409 -21.736 1.00 94.94 90 SER A O 1
ATOM 713 N N . GLN A 1 91 ? -5.133 -0.175 -21.919 1.00 95.69 91 GLN A N 1
ATOM 714 C CA . GLN A 1 91 ? -3.675 -0.052 -22.023 1.00 95.69 91 GLN A CA 1
ATOM 715 C C . GLN A 1 91 ? -2.950 -0.552 -20.759 1.00 95.69 91 GLN A C 1
ATOM 717 O O . GLN A 1 91 ? -1.870 -1.140 -20.849 1.00 95.69 91 GLN A O 1
ATOM 722 N N . ALA A 1 92 ? -3.530 -0.351 -19.571 1.00 95.81 92 ALA A N 1
ATOM 723 C CA . ALA A 1 92 ? -2.990 -0.894 -18.324 1.00 95.81 92 ALA A CA 1
ATOM 724 C C . ALA A 1 92 ? -3.062 -2.430 -18.276 1.00 95.81 92 ALA A C 1
ATOM 726 O O . ALA A 1 92 ? -2.146 -3.065 -17.751 1.00 95.81 92 ALA A O 1
ATOM 727 N N . CYS A 1 93 ? -4.120 -3.024 -18.839 1.00 95.06 93 CYS A N 1
ATOM 728 C CA . CYS A 1 93 ? -4.240 -4.477 -18.972 1.00 95.06 93 CYS A CA 1
ATOM 729 C C . CYS A 1 93 ? -3.163 -5.024 -19.918 1.00 95.06 93 CYS A C 1
ATOM 731 O O . CYS A 1 93 ? -2.393 -5.883 -19.501 1.00 95.06 93 CYS A O 1
ATOM 733 N N . LEU A 1 94 ? -3.043 -4.459 -21.126 1.00 95.62 94 LEU A N 1
ATOM 734 C CA . LEU A 1 94 ? -2.062 -4.886 -22.136 1.00 95.62 94 LEU A CA 1
ATOM 735 C C . LEU A 1 94 ? -0.622 -4.775 -21.627 1.00 95.62 94 LEU A C 1
ATOM 737 O O . LEU A 1 94 ? 0.126 -5.743 -21.645 1.00 95.62 94 LEU A O 1
ATOM 741 N N . SER A 1 95 ? -0.255 -3.626 -21.057 1.00 96.38 95 SER A N 1
ATOM 742 C CA . SER A 1 95 ? 1.079 -3.466 -20.464 1.00 96.38 95 SER A CA 1
ATOM 743 C C . SER A 1 95 ? 1.325 -4.414 -19.283 1.00 96.38 95 SER A C 1
ATOM 745 O O . SER A 1 95 ? 2.462 -4.809 -19.053 1.00 96.38 95 SER A O 1
ATOM 747 N N . THR A 1 96 ? 0.290 -4.828 -18.542 1.00 96.38 96 THR A N 1
ATOM 748 C CA . THR A 1 96 ? 0.433 -5.866 -17.507 1.00 96.38 96 THR A CA 1
ATOM 749 C C . THR A 1 96 ? 0.667 -7.247 -18.126 1.00 96.38 96 THR A C 1
ATOM 751 O O . THR A 1 96 ? 1.479 -7.998 -17.593 1.00 96.38 96 THR A O 1
ATOM 754 N N . GLU A 1 97 ? 0.004 -7.590 -19.234 1.00 95.06 97 GLU A N 1
ATOM 755 C CA . GLU A 1 97 ? 0.265 -8.831 -19.980 1.00 95.06 97 GLU A CA 1
ATOM 756 C C . GLU A 1 97 ? 1.705 -8.858 -20.510 1.00 95.06 97 GLU A C 1
ATOM 758 O O . GLU A 1 97 ? 2.418 -9.836 -20.280 1.00 95.06 97 GLU A O 1
ATOM 763 N N . ASP A 1 98 ? 2.178 -7.746 -21.076 1.00 94.50 98 ASP A N 1
ATOM 764 C CA . ASP A 1 98 ? 3.561 -7.603 -21.538 1.00 94.50 98 ASP A CA 1
ATOM 765 C C . ASP A 1 98 ? 4.575 -7.750 -20.392 1.00 94.50 98 ASP A C 1
ATOM 767 O O . ASP A 1 98 ? 5.624 -8.365 -20.571 1.00 94.50 98 ASP A O 1
ATOM 771 N N . ILE A 1 99 ? 4.282 -7.219 -19.197 1.00 96.38 99 ILE A N 1
ATOM 772 C CA . ILE A 1 99 ? 5.136 -7.405 -18.009 1.00 96.38 99 ILE A CA 1
ATOM 773 C C . ILE A 1 99 ? 5.152 -8.875 -17.572 1.00 96.38 99 ILE A C 1
ATOM 775 O O . ILE A 1 99 ? 6.196 -9.384 -17.169 1.00 96.38 99 ILE A O 1
ATOM 779 N N . ILE A 1 100 ? 4.015 -9.572 -17.633 1.00 94.38 100 ILE A N 1
ATOM 780 C CA . ILE A 1 100 ? 3.945 -11.001 -17.291 1.00 94.38 100 ILE A CA 1
ATOM 781 C C . ILE A 1 100 ? 4.806 -11.825 -18.256 1.00 94.38 100 ILE A C 1
ATOM 783 O O . ILE A 1 100 ? 5.477 -12.767 -17.826 1.00 94.38 100 ILE A O 1
ATOM 787 N N . GLU A 1 101 ? 4.789 -11.488 -19.545 1.00 93.62 101 GLU A N 1
ATOM 788 C CA . GLU A 1 101 ? 5.542 -12.209 -20.570 1.00 93.62 101 GLU A CA 1
ATOM 789 C C . GLU A 1 101 ? 7.034 -11.838 -20.576 1.00 93.62 101 GLU A C 1
ATOM 791 O O . GLU A 1 101 ? 7.901 -12.716 -20.619 1.00 93.62 101 GLU A O 1
ATOM 796 N N . PHE A 1 102 ? 7.338 -10.545 -20.453 1.00 95.56 102 PHE A N 1
ATOM 797 C CA . PHE A 1 102 ? 8.679 -9.969 -20.539 1.00 95.56 102 PHE A CA 1
ATOM 798 C C . PHE A 1 102 ? 8.996 -9.086 -19.317 1.00 95.56 102 PHE A C 1
ATOM 800 O O . PHE A 1 102 ? 9.204 -7.878 -19.455 1.00 95.56 102 PHE A O 1
ATOM 807 N N . PRO A 1 103 ? 9.120 -9.663 -18.107 1.00 96.69 103 PRO A N 1
ATOM 808 C CA . PRO A 1 103 ? 9.229 -8.894 -16.860 1.00 96.69 103 PRO A CA 1
ATOM 809 C C . PRO A 1 103 ? 10.475 -8.009 -16.773 1.00 96.69 103 PRO A C 1
ATOM 811 O O . PRO A 1 103 ? 10.472 -6.994 -16.077 1.00 96.69 103 PRO A O 1
ATOM 814 N N . TYR A 1 104 ? 11.537 -8.374 -17.495 1.00 97.81 104 TYR A N 1
ATOM 815 C CA . TYR A 1 104 ? 12.792 -7.623 -17.551 1.00 97.81 104 TYR A CA 1
ATOM 816 C C . TYR A 1 104 ? 12.850 -6.628 -18.721 1.00 97.81 104 TYR A C 1
ATOM 818 O O . TYR A 1 104 ? 13.898 -6.034 -18.959 1.00 97.81 104 TYR A O 1
ATOM 826 N N . ASN A 1 105 ? 11.752 -6.432 -19.460 1.00 96.88 105 ASN A N 1
ATOM 827 C CA . ASN A 1 105 ? 11.637 -5.342 -20.424 1.00 96.88 105 ASN A CA 1
ATOM 828 C C . ASN A 1 105 ? 11.207 -4.061 -19.683 1.00 96.88 105 ASN A C 1
ATOM 830 O O . ASN A 1 105 ? 10.096 -4.027 -19.158 1.00 96.88 105 ASN A O 1
ATOM 834 N N . PRO A 1 106 ? 12.027 -2.995 -19.631 1.00 98.00 106 PRO A N 1
ATOM 835 C CA . PRO A 1 106 ? 11.655 -1.756 -18.945 1.00 98.00 106 PRO A CA 1
ATOM 836 C C . PRO A 1 106 ? 10.488 -0.998 -19.606 1.00 98.00 106 PRO A C 1
ATOM 838 O O . PRO A 1 106 ? 9.811 -0.220 -18.936 1.00 98.00 106 PRO A O 1
ATOM 841 N N . VAL A 1 107 ? 10.198 -1.213 -20.895 1.00 96.69 107 VAL A N 1
ATOM 842 C CA . VAL A 1 107 ? 9.184 -0.417 -21.612 1.00 96.69 107 VAL A CA 1
ATOM 843 C C . VAL A 1 107 ? 7.756 -0.634 -21.113 1.00 96.69 107 VAL A C 1
ATOM 845 O O . VAL A 1 107 ? 7.110 0.365 -20.791 1.00 96.69 107 VAL A O 1
ATOM 848 N N . PRO A 1 108 ? 7.249 -1.873 -20.986 1.00 97.75 108 PRO A N 1
ATOM 849 C CA . PRO A 1 108 ? 5.922 -2.117 -20.425 1.00 97.75 108 PRO A CA 1
ATOM 850 C C . PRO A 1 108 ? 5.716 -1.492 -19.039 1.00 97.75 108 PRO A C 1
ATOM 852 O O . PRO A 1 108 ? 4.654 -0.929 -18.774 1.00 97.75 108 PRO A O 1
ATOM 855 N N . TRP A 1 109 ? 6.748 -1.489 -18.186 1.00 98.50 109 TRP A N 1
ATOM 856 C CA . TRP A 1 109 ? 6.714 -0.801 -16.891 1.00 98.50 109 TRP A CA 1
ATOM 857 C C . TRP A 1 109 ? 6.540 0.713 -17.040 1.00 98.50 109 TRP A C 1
ATOM 859 O O . TRP A 1 109 ? 5.673 1.299 -16.391 1.00 98.50 109 TRP A O 1
ATOM 869 N N . ASN A 1 110 ? 7.316 1.361 -17.914 1.00 98.31 110 ASN A N 1
ATOM 870 C CA . ASN A 1 110 ? 7.176 2.798 -18.167 1.00 98.31 110 ASN A CA 1
ATOM 871 C C . ASN A 1 110 ? 5.803 3.149 -18.777 1.00 98.31 110 ASN A C 1
ATOM 873 O O . ASN A 1 110 ? 5.173 4.124 -18.367 1.00 98.31 110 ASN A O 1
ATOM 877 N N . ILE A 1 111 ? 5.291 2.331 -19.704 1.00 97.88 111 ILE A N 1
ATOM 878 C CA . ILE A 1 111 ? 3.955 2.511 -20.299 1.00 97.88 111 ILE A CA 1
ATOM 879 C C . ILE A 1 111 ? 2.874 2.418 -19.218 1.00 97.88 111 ILE A C 1
ATOM 881 O O . ILE A 1 111 ? 2.037 3.318 -19.096 1.00 97.88 111 ILE A O 1
ATOM 885 N N . ARG A 1 112 ? 2.902 1.363 -18.396 1.00 98.25 112 ARG A N 1
ATOM 886 C CA . ARG A 1 112 ? 1.925 1.180 -17.317 1.00 98.25 112 ARG A CA 1
ATOM 887 C C . ARG A 1 112 ? 2.004 2.313 -16.297 1.00 98.25 112 ARG A C 1
ATOM 889 O O . ARG A 1 112 ? 0.967 2.816 -15.866 1.00 98.25 112 ARG A O 1
ATOM 896 N N . SER A 1 113 ? 3.213 2.799 -16.006 1.00 98.62 113 SER A N 1
ATOM 897 C CA . SER A 1 113 ? 3.431 3.973 -15.160 1.00 98.62 113 SER A CA 1
ATOM 898 C C . SER A 1 113 ? 2.710 5.222 -15.681 1.00 98.62 113 SER A C 1
ATOM 900 O O . SER A 1 113 ? 1.969 5.863 -14.929 1.00 98.62 113 SER A O 1
ATOM 902 N N . GLN A 1 114 ? 2.870 5.548 -16.966 1.00 97.31 114 GLN A N 1
ATOM 903 C CA . GLN A 1 114 ? 2.209 6.695 -17.606 1.00 97.31 114 GLN A CA 1
ATOM 904 C C . GLN A 1 114 ? 0.682 6.579 -17.559 1.00 97.31 114 GLN A C 1
ATOM 906 O O . GLN A 1 114 ? -0.034 7.544 -17.281 1.00 97.31 114 GLN A O 1
ATOM 911 N N . VAL A 1 115 ? 0.166 5.380 -17.818 1.00 97.00 115 VAL A N 1
ATOM 912 C CA . VAL A 1 115 ? -1.271 5.104 -17.817 1.00 97.00 115 VAL A CA 1
ATOM 913 C C . VAL A 1 115 ? -1.858 5.237 -16.409 1.00 97.00 115 VAL A C 1
ATOM 915 O O . VAL A 1 115 ? -2.868 5.922 -16.227 1.00 97.00 115 VAL A O 1
ATOM 918 N N . LEU A 1 116 ? -1.205 4.655 -15.399 1.00 97.31 116 LEU A N 1
ATOM 919 C CA . LEU A 1 116 ? -1.628 4.730 -13.997 1.00 97.31 116 LEU A CA 1
ATOM 920 C C . LEU A 1 116 ? -1.637 6.169 -13.470 1.00 97.31 116 LEU A C 1
ATOM 922 O O . LEU A 1 116 ? -2.581 6.559 -12.781 1.00 97.31 116 LEU A O 1
ATOM 926 N N . GLN A 1 117 ? -0.654 6.986 -13.849 1.00 95.19 117 GLN A N 1
ATOM 927 C CA . GLN A 1 117 ? -0.644 8.419 -13.539 1.00 95.19 117 GLN A CA 1
ATOM 928 C C . GLN A 1 117 ? -1.887 9.120 -14.107 1.00 95.19 117 GLN A C 1
ATOM 930 O O . GLN A 1 117 ? -2.613 9.800 -13.381 1.00 95.19 117 GLN A O 1
ATOM 935 N N . ARG A 1 118 ? -2.199 8.900 -15.392 1.00 93.88 118 ARG A N 1
ATOM 936 C CA . ARG A 1 118 ? -3.369 9.509 -16.057 1.00 93.88 118 ARG A CA 1
ATOM 937 C C . ARG A 1 118 ? -4.701 9.052 -15.456 1.00 93.88 118 ARG A C 1
ATOM 939 O O . ARG A 1 118 ? -5.661 9.822 -15.447 1.00 93.88 118 ARG A O 1
ATOM 946 N N . LEU A 1 119 ? -4.745 7.837 -14.911 1.00 93.81 119 LEU A N 1
ATOM 947 C CA . LEU A 1 119 ? -5.872 7.297 -14.143 1.00 93.81 119 LEU A CA 1
ATOM 948 C C . LEU A 1 119 ? -5.965 7.853 -12.710 1.00 93.81 119 LEU A C 1
ATOM 950 O O . LEU A 1 119 ? -6.952 7.591 -12.020 1.00 93.81 119 LEU A O 1
ATOM 954 N N . GLY A 1 120 ? -4.981 8.642 -12.271 1.00 93.56 120 GLY A N 1
ATOM 955 C CA . GLY A 1 120 ? -4.940 9.281 -10.959 1.00 93.56 120 GLY A CA 1
ATOM 956 C C . GLY A 1 120 ? -4.347 8.415 -9.848 1.00 93.56 120 GLY A C 1
ATOM 957 O O . GLY A 1 120 ? -4.699 8.634 -8.687 1.00 93.56 120 GLY A O 1
ATOM 958 N N . TYR A 1 121 ? -3.467 7.471 -10.201 1.00 95.75 121 TYR A N 1
ATOM 959 C CA . TYR A 1 121 ? -2.725 6.586 -9.295 1.00 95.75 121 TYR A CA 1
ATOM 960 C C . TYR A 1 121 ? -1.217 6.909 -9.268 1.00 95.75 121 TYR A C 1
ATOM 962 O O . TYR A 1 121 ? -0.401 6.089 -9.709 1.00 95.75 121 TYR A O 1
ATOM 970 N N . PRO A 1 122 ? -0.809 8.102 -8.794 1.00 95.75 122 PRO A N 1
ATOM 971 C CA . PRO A 1 122 ? 0.579 8.551 -8.882 1.00 95.75 122 PRO A CA 1
ATOM 972 C C . PRO A 1 122 ? 1.546 7.671 -8.081 1.00 95.75 122 PRO A C 1
ATOM 974 O O . PRO A 1 122 ? 2.685 7.475 -8.495 1.00 95.75 122 PRO A O 1
ATOM 977 N N . GLU A 1 123 ? 1.114 7.077 -6.968 1.00 96.25 123 GLU A N 1
ATOM 978 C CA . GLU A 1 123 ? 1.949 6.167 -6.183 1.00 96.25 123 GLU A CA 1
ATOM 979 C C . GLU A 1 123 ? 2.226 4.847 -6.911 1.00 96.25 123 GLU A C 1
ATOM 981 O O . GLU A 1 123 ? 3.321 4.298 -6.789 1.00 96.25 123 GLU A O 1
ATOM 986 N N . LEU A 1 124 ? 1.263 4.349 -7.696 1.00 97.88 124 LEU A N 1
ATOM 987 C CA . LEU A 1 124 ? 1.461 3.146 -8.505 1.00 97.88 124 LEU A CA 1
ATOM 988 C C . LEU A 1 124 ? 2.342 3.447 -9.716 1.00 97.88 124 LEU A C 1
ATOM 990 O O . LEU A 1 124 ? 3.257 2.679 -10.008 1.00 97.88 124 LEU A O 1
ATOM 994 N N . SER A 1 125 ? 2.119 4.604 -10.349 1.00 98.44 125 SER A N 1
ATOM 995 C CA . SER A 1 125 ? 2.978 5.124 -11.415 1.00 98.44 125 SER A CA 1
ATOM 996 C C . SER A 1 125 ? 4.438 5.205 -10.969 1.00 98.44 125 SER A C 1
ATOM 998 O O . SER A 1 125 ? 5.318 4.689 -11.658 1.00 98.44 125 SER A O 1
ATOM 1000 N N . LEU A 1 126 ? 4.702 5.769 -9.787 1.00 98.25 126 LEU A N 1
ATOM 1001 C CA . LEU A 1 126 ? 6.052 5.865 -9.231 1.00 98.25 126 LEU A CA 1
ATOM 1002 C C . LEU A 1 126 ? 6.674 4.497 -8.935 1.00 98.25 126 LEU A C 1
ATOM 1004 O O . LEU A 1 126 ? 7.880 4.333 -9.109 1.00 98.25 126 LEU A O 1
ATOM 1008 N N . GLY A 1 127 ? 5.872 3.513 -8.524 1.00 98.44 127 GLY A N 1
ATOM 1009 C CA . GLY A 1 127 ? 6.335 2.138 -8.339 1.00 98.44 127 GLY A CA 1
ATOM 1010 C C . GLY A 1 127 ? 6.811 1.489 -9.636 1.00 98.44 127 GLY A C 1
ATOM 1011 O O . GLY A 1 127 ? 7.890 0.899 -9.670 1.00 98.44 127 GLY A O 1
ATOM 1012 N N . ASP A 1 128 ? 6.043 1.642 -10.711 1.00 98.75 128 ASP A N 1
ATOM 1013 C CA . ASP A 1 128 ? 6.396 1.096 -12.023 1.00 98.75 128 ASP A CA 1
ATOM 1014 C C . ASP A 1 128 ? 7.568 1.845 -12.668 1.00 98.75 128 ASP A C 1
ATOM 1016 O O . ASP A 1 128 ? 8.487 1.215 -13.192 1.00 98.75 128 ASP A O 1
ATOM 1020 N N . ALA A 1 129 ? 7.604 3.176 -12.549 1.00 98.50 129 ALA A N 1
ATOM 1021 C CA . ALA A 1 129 ? 8.735 3.978 -13.008 1.00 98.50 129 ALA A CA 1
ATOM 1022 C C . ALA A 1 129 ? 10.027 3.595 -12.269 1.00 98.50 129 ALA A C 1
ATOM 1024 O O . ALA A 1 129 ? 11.074 3.451 -12.893 1.00 98.50 129 ALA A O 1
ATOM 1025 N N . HIS A 1 130 ? 9.956 3.352 -10.955 1.00 98.44 130 HIS A N 1
ATOM 1026 C CA . HIS A 1 130 ? 11.107 2.892 -10.181 1.00 98.44 130 HIS A CA 1
ATOM 1027 C C . HIS A 1 130 ? 11.611 1.520 -10.647 1.00 98.44 130 HIS A C 1
ATOM 1029 O O . HIS A 1 130 ? 12.816 1.338 -10.803 1.00 98.44 130 HIS A O 1
ATOM 1035 N N . LYS A 1 131 ? 10.717 0.561 -10.921 1.00 98.69 131 LYS A N 1
ATOM 1036 C CA . LYS A 1 131 ? 11.114 -0.747 -11.471 1.00 98.69 131 LYS A CA 1
ATOM 1037 C C . LYS A 1 131 ? 11.742 -0.610 -12.859 1.00 98.69 131 LYS A C 1
ATOM 1039 O O . LYS A 1 131 ? 12.784 -1.210 -13.103 1.00 98.69 131 LYS A O 1
ATOM 1044 N N . SER A 1 132 ? 11.160 0.216 -13.730 1.00 98.62 132 SER A N 1
ATOM 1045 C CA . SER A 1 132 ? 11.745 0.525 -15.038 1.00 98.62 132 SER A CA 1
ATOM 1046 C C . SER A 1 132 ? 13.152 1.109 -14.895 1.00 98.62 132 SER A C 1
ATOM 1048 O O . SER A 1 132 ? 14.065 0.671 -15.588 1.00 98.62 132 SER A O 1
ATOM 1050 N N . LEU A 1 133 ? 13.344 2.056 -13.972 1.00 97.56 133 LEU A N 1
ATOM 1051 C CA . LEU A 1 133 ? 14.645 2.670 -13.712 1.00 97.56 133 LEU A CA 1
ATOM 1052 C C . LEU A 1 133 ? 15.667 1.637 -13.220 1.00 97.56 133 LEU A C 1
ATOM 1054 O O . LEU A 1 133 ? 16.764 1.583 -13.757 1.00 97.56 133 LEU A O 1
ATOM 1058 N N . LEU A 1 134 ? 15.292 0.758 -12.283 1.00 97.81 134 LEU A N 1
ATOM 1059 C CA . LEU A 1 134 ? 16.180 -0.303 -11.788 1.00 97.81 134 LEU A CA 1
ATOM 1060 C C . LEU A 1 134 ? 16.646 -1.261 -12.896 1.00 97.81 134 LEU A C 1
ATOM 1062 O O . LEU A 1 134 ? 17.783 -1.728 -12.857 1.00 97.81 134 LEU A O 1
ATOM 1066 N N . LEU A 1 135 ? 15.779 -1.580 -13.864 1.00 98.31 135 LEU A N 1
ATOM 1067 C CA . LEU A 1 135 ? 16.140 -2.401 -15.026 1.00 98.31 135 LEU A CA 1
ATOM 1068 C C . LEU A 1 135 ? 17.127 -1.662 -15.941 1.00 98.31 135 LEU A C 1
ATOM 1070 O O . LEU A 1 135 ? 18.131 -2.239 -16.357 1.00 98.31 135 LEU A O 1
ATOM 1074 N N . ILE A 1 136 ? 16.863 -0.382 -16.216 1.00 97.31 136 ILE A N 1
ATOM 1075 C CA . ILE A 1 136 ? 17.722 0.468 -17.050 1.00 97.31 136 ILE A CA 1
ATOM 1076 C C . ILE A 1 136 ? 19.104 0.636 -16.408 1.00 97.31 136 ILE A C 1
ATOM 1078 O O . ILE A 1 136 ? 20.112 0.367 -17.054 1.00 97.31 136 ILE A O 1
ATOM 1082 N N . GLU A 1 137 ? 19.161 1.008 -15.129 1.00 95.31 137 GLU A N 1
ATOM 1083 C CA . GLU A 1 137 ? 20.409 1.179 -14.374 1.00 95.31 137 GLU A CA 1
ATOM 1084 C C . GLU A 1 137 ? 21.226 -0.119 -14.320 1.00 95.31 137 GLU A C 1
ATOM 1086 O O . GLU A 1 137 ? 22.447 -0.092 -14.465 1.00 95.31 137 GLU A O 1
ATOM 1091 N N . ALA A 1 138 ? 20.565 -1.271 -14.159 1.00 96.12 138 ALA A N 1
ATOM 1092 C CA . ALA A 1 138 ? 21.244 -2.564 -14.151 1.00 96.12 138 ALA A CA 1
ATOM 1093 C C . ALA A 1 138 ? 21.882 -2.910 -15.506 1.00 96.12 138 ALA A C 1
ATOM 1095 O O . ALA A 1 138 ? 22.940 -3.541 -15.528 1.00 96.12 138 ALA A O 1
ATOM 1096 N N . ALA A 1 139 ? 21.250 -2.510 -16.614 1.00 95.31 139 ALA A N 1
ATOM 1097 C CA . ALA A 1 139 ? 21.745 -2.727 -17.972 1.00 95.31 139 ALA A CA 1
ATOM 1098 C C . ALA A 1 139 ? 22.829 -1.721 -18.390 1.00 95.31 139 ALA A C 1
ATOM 1100 O O . ALA A 1 139 ? 23.745 -2.086 -19.119 1.00 95.31 139 ALA A O 1
ATOM 1101 N N . LEU A 1 140 ? 22.743 -0.477 -17.908 1.00 93.81 140 LEU A N 1
ATOM 1102 C CA . LEU A 1 140 ? 23.707 0.594 -18.187 1.00 93.81 140 LEU A CA 1
ATOM 1103 C C . LEU A 1 140 ? 24.904 0.617 -17.219 1.00 93.81 140 LEU A C 1
ATOM 1105 O O . LEU A 1 140 ? 25.754 1.495 -17.326 1.00 93.81 140 LEU A O 1
ATOM 1109 N N . SER A 1 141 ? 24.978 -0.309 -16.258 1.00 89.81 141 SER A N 1
ATOM 1110 C CA . SER A 1 141 ? 26.049 -0.328 -15.259 1.00 89.81 141 SER A CA 1
ATOM 1111 C C . SER A 1 141 ? 27.431 -0.528 -15.895 1.00 89.81 141 SER A C 1
ATOM 1113 O O . SER A 1 141 ? 27.700 -1.560 -16.506 1.00 89.81 141 SER A O 1
ATOM 1115 N N . GLU A 1 142 ? 28.328 0.440 -15.691 1.00 77.19 142 GLU A N 1
ATOM 1116 C CA . GLU A 1 142 ? 29.688 0.437 -16.254 1.00 77.19 142 GLU A CA 1
ATOM 1117 C C . GLU A 1 142 ? 30.687 -0.425 -15.459 1.00 77.19 142 GLU A C 1
ATOM 1119 O O . GLU A 1 142 ? 31.753 -0.764 -15.964 1.00 77.19 142 GLU A O 1
ATOM 1124 N N . VAL A 1 143 ? 30.369 -0.777 -14.206 1.00 71.75 143 VAL A N 1
ATOM 1125 C CA . VAL A 1 143 ? 31.330 -1.408 -13.281 1.00 71.75 143 VAL A CA 1
ATOM 1126 C C . VAL A 1 143 ? 31.462 -2.909 -13.539 1.00 71.75 143 VAL A C 1
ATOM 1128 O O . VAL A 1 143 ? 32.571 -3.417 -13.663 1.00 71.75 143 VAL A O 1
ATOM 1131 N N . THR A 1 144 ? 30.338 -3.628 -13.615 1.00 76.12 144 THR A N 1
ATOM 1132 C CA . THR A 1 144 ? 30.287 -5.059 -13.964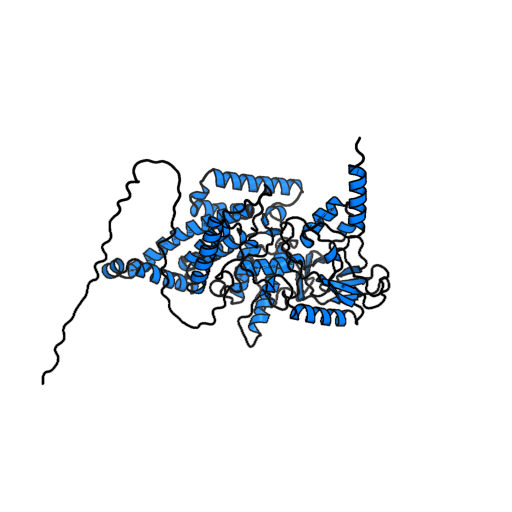 1.00 76.12 144 THR A CA 1
ATOM 1133 C C . THR A 1 144 ? 28.902 -5.416 -14.494 1.00 76.12 144 THR A C 1
ATOM 1135 O O . THR A 1 144 ? 27.894 -4.932 -13.975 1.00 76.12 144 THR A O 1
ATOM 1138 N N . ALA A 1 145 ? 28.837 -6.301 -15.493 1.00 82.50 145 ALA A N 1
ATOM 1139 C CA . ALA A 1 145 ? 27.566 -6.822 -15.984 1.00 82.50 145 ALA A CA 1
ATOM 1140 C C . ALA A 1 145 ? 26.850 -7.602 -14.871 1.00 82.50 145 ALA A C 1
ATOM 1142 O O . ALA A 1 145 ? 27.360 -8.599 -14.357 1.00 82.50 145 ALA A O 1
ATOM 1143 N N . THR A 1 146 ? 25.653 -7.149 -14.502 1.00 90.50 146 THR A N 1
ATOM 1144 C CA . THR A 1 146 ? 24.810 -7.833 -13.515 1.00 90.50 146 THR A CA 1
ATOM 1145 C C . THR A 1 146 ? 23.909 -8.858 -14.202 1.00 90.50 146 THR A C 1
ATOM 1147 O O . THR A 1 146 ? 23.524 -8.671 -15.354 1.00 90.50 146 THR A O 1
ATOM 1150 N N . GLU A 1 147 ? 23.500 -9.922 -13.500 1.00 93.50 147 GLU A N 1
ATOM 1151 C CA . GLU A 1 147 ? 22.525 -10.890 -14.039 1.00 93.50 147 GLU A CA 1
ATOM 1152 C C . GLU A 1 147 ? 21.233 -10.192 -14.506 1.00 93.50 147 GLU A C 1
ATOM 1154 O O . GLU A 1 147 ? 20.679 -10.515 -15.557 1.00 93.50 147 GLU A O 1
ATOM 1159 N N . LEU A 1 148 ? 20.779 -9.188 -13.747 1.00 95.06 148 LEU A N 1
ATOM 1160 C CA . LEU A 1 148 ? 19.616 -8.377 -14.097 1.00 95.06 148 LEU A CA 1
ATOM 1161 C C . LEU A 1 148 ? 19.851 -7.571 -15.382 1.00 95.06 148 LEU A C 1
ATOM 1163 O O . LEU A 1 148 ? 19.002 -7.588 -16.269 1.00 95.06 148 LEU A O 1
ATOM 1167 N N . GLY A 1 149 ? 21.007 -6.917 -15.510 1.00 95.50 149 GLY A N 1
ATOM 1168 C CA . GLY A 1 149 ? 21.384 -6.180 -16.716 1.00 95.50 149 GLY A CA 1
ATOM 1169 C C . GLY A 1 149 ? 21.460 -7.076 -17.949 1.00 95.50 149 GLY A C 1
ATOM 1170 O O . GLY A 1 149 ? 20.922 -6.727 -18.995 1.00 95.50 149 GLY A O 1
ATOM 1171 N N . LEU A 1 150 ? 22.031 -8.277 -17.820 1.00 94.81 150 LEU A N 1
ATOM 1172 C CA . LEU A 1 150 ? 22.091 -9.254 -18.913 1.00 94.81 150 LEU A CA 1
ATOM 1173 C C . LEU A 1 150 ? 20.695 -9.702 -19.369 1.00 94.81 150 LEU A C 1
ATOM 1175 O O . LEU A 1 150 ? 20.457 -9.817 -20.570 1.00 94.81 150 LEU A O 1
ATOM 1179 N N . LYS A 1 151 ? 19.752 -9.902 -18.438 1.00 96.31 151 LYS A N 1
ATOM 1180 C CA . LYS A 1 151 ? 18.347 -10.210 -18.767 1.00 96.31 151 LYS A CA 1
ATOM 1181 C C . LYS A 1 151 ? 17.686 -9.085 -19.566 1.00 96.31 151 LYS A C 1
ATOM 1183 O O . LYS A 1 151 ? 16.999 -9.366 -20.547 1.00 96.31 151 LYS A O 1
ATOM 1188 N N . VAL A 1 152 ? 17.923 -7.831 -19.182 1.00 96.69 152 VAL A N 1
ATOM 1189 C CA . VAL A 1 152 ? 17.418 -6.648 -19.901 1.00 96.69 152 VAL A CA 1
ATOM 1190 C C . VAL A 1 152 ? 18.028 -6.571 -21.302 1.00 96.69 152 VAL A C 1
ATOM 1192 O O . VAL A 1 152 ? 17.295 -6.487 -22.287 1.00 96.69 152 VAL A O 1
ATOM 1195 N N . MET A 1 153 ? 19.358 -6.671 -21.404 1.00 94.38 153 MET A N 1
ATOM 1196 C CA . MET A 1 153 ? 20.079 -6.632 -22.680 1.00 94.38 153 MET A CA 1
ATOM 1197 C C . MET A 1 153 ? 19.627 -7.744 -23.629 1.00 94.38 153 MET A C 1
ATOM 1199 O O . MET A 1 153 ? 19.489 -7.501 -24.823 1.00 94.38 153 MET A O 1
ATOM 1203 N N . LEU A 1 154 ? 19.343 -8.942 -23.111 1.00 93.75 154 LEU A N 1
ATOM 1204 C CA . LEU A 1 154 ? 18.830 -10.055 -23.906 1.00 93.75 154 LEU A CA 1
ATOM 1205 C C . LEU A 1 154 ? 17.445 -9.748 -24.487 1.00 93.75 154 LEU A C 1
ATOM 1207 O O . LEU A 1 154 ? 17.247 -9.860 -25.696 1.00 93.75 154 LEU A O 1
ATOM 1211 N N . VAL A 1 155 ? 16.486 -9.356 -23.642 1.00 94.69 155 VAL A N 1
ATOM 1212 C CA . VAL A 1 155 ? 15.103 -9.101 -24.080 1.00 94.69 155 VAL A CA 1
ATOM 1213 C C . VAL A 1 155 ? 15.046 -7.937 -25.068 1.00 94.69 155 VAL A C 1
ATOM 1215 O O . VAL A 1 155 ? 14.408 -8.040 -26.117 1.00 94.69 155 VAL A O 1
ATOM 1218 N N . LEU A 1 156 ? 15.765 -6.853 -24.779 1.00 93.31 156 LEU A N 1
ATOM 1219 C CA . LEU A 1 156 ? 15.806 -5.688 -25.659 1.00 93.31 156 LEU A CA 1
ATOM 1220 C C . LEU A 1 156 ? 16.628 -5.925 -26.917 1.00 93.31 156 LEU A C 1
ATOM 1222 O O . LEU A 1 156 ? 16.241 -5.445 -27.978 1.00 93.31 156 LEU A O 1
ATOM 1226 N N . GLY A 1 157 ? 17.716 -6.688 -26.829 1.00 92.06 157 GLY A N 1
ATOM 1227 C CA . GLY A 1 157 ? 18.505 -7.092 -27.987 1.00 92.06 157 GLY A CA 1
ATOM 1228 C C . GLY A 1 157 ? 17.657 -7.886 -28.974 1.00 92.06 157 GLY A C 1
ATOM 1229 O O . GLY A 1 157 ? 17.605 -7.533 -30.147 1.00 92.06 157 GLY A O 1
ATOM 1230 N N . MET A 1 158 ? 16.900 -8.881 -28.498 1.00 91.06 158 MET A N 1
ATOM 1231 C CA . MET A 1 158 ? 15.968 -9.629 -29.353 1.00 91.06 158 MET A CA 1
ATOM 1232 C C . MET A 1 158 ? 14.927 -8.710 -30.002 1.00 91.06 158 MET A C 1
ATOM 1234 O O . MET A 1 158 ? 14.739 -8.767 -31.215 1.00 91.06 158 MET A O 1
ATOM 1238 N N . SER A 1 159 ? 14.290 -7.828 -29.223 1.00 88.69 159 SER A N 1
ATOM 1239 C CA . SER A 1 159 ? 13.302 -6.880 -29.757 1.00 88.69 159 SER A CA 1
ATOM 1240 C C . SER A 1 159 ? 13.907 -5.922 -30.788 1.00 88.69 159 SER A C 1
ATOM 1242 O O . SER A 1 159 ? 13.286 -5.640 -31.809 1.00 88.69 159 SER A O 1
ATOM 1244 N N . THR A 1 160 ? 15.115 -5.420 -30.531 1.00 88.88 160 THR A N 1
ATOM 1245 C CA . THR A 1 160 ? 15.811 -4.468 -31.407 1.00 88.88 160 THR A CA 1
ATOM 1246 C C . THR A 1 160 ? 16.244 -5.137 -32.707 1.00 88.88 160 THR A C 1
ATOM 1248 O O . THR A 1 160 ? 16.102 -4.547 -33.776 1.00 88.88 160 THR A O 1
ATOM 1251 N N . TRP A 1 161 ? 16.722 -6.381 -32.631 1.00 92.19 161 TRP A N 1
ATOM 1252 C CA . TRP A 1 161 ? 17.093 -7.172 -33.801 1.00 92.19 161 TRP A CA 1
ATOM 1253 C C . TRP A 1 161 ? 15.881 -7.470 -34.687 1.00 92.19 161 TRP A C 1
ATOM 1255 O O . TRP A 1 161 ? 15.921 -7.195 -35.883 1.00 92.19 161 TRP A O 1
ATOM 1265 N N . LEU A 1 162 ? 14.776 -7.942 -34.096 1.00 90.88 162 LEU A N 1
ATOM 1266 C CA . LEU A 1 162 ? 13.535 -8.237 -34.823 1.00 90.88 162 LEU A CA 1
ATOM 1267 C C . LEU A 1 162 ? 12.954 -7.013 -35.539 1.00 90.88 162 LEU A C 1
ATOM 1269 O O . LEU A 1 162 ? 12.312 -7.157 -36.576 1.00 90.88 162 LEU A O 1
ATOM 1273 N N . TRP A 1 163 ? 13.180 -5.812 -35.004 1.00 87.94 163 TRP A N 1
ATOM 1274 C CA . TRP A 1 163 ? 12.687 -4.576 -35.606 1.00 87.94 163 TRP A CA 1
ATOM 1275 C C . TRP A 1 163 ? 13.433 -4.189 -36.890 1.00 87.94 163 TRP A C 1
ATOM 1277 O O . TRP A 1 163 ? 12.871 -3.497 -37.737 1.00 87.94 163 TRP A O 1
ATOM 1287 N N . ASN A 1 164 ? 14.685 -4.629 -37.055 1.00 90.62 164 ASN A N 1
ATOM 1288 C CA . ASN A 1 164 ? 15.496 -4.288 -38.221 1.00 90.62 164 ASN A CA 1
ATOM 1289 C C . ASN A 1 164 ? 16.459 -5.420 -38.610 1.00 90.62 164 ASN A C 1
ATOM 1291 O O . ASN A 1 164 ? 17.679 -5.253 -38.603 1.00 90.62 164 ASN A O 1
ATOM 1295 N N . ILE A 1 165 ? 15.889 -6.583 -38.935 1.00 93.31 165 ILE A N 1
ATOM 1296 C CA . ILE A 1 165 ? 16.645 -7.797 -39.276 1.00 93.31 165 ILE A CA 1
ATOM 1297 C C . ILE A 1 165 ? 17.638 -7.518 -40.414 1.00 93.31 165 ILE A C 1
ATOM 1299 O O . ILE A 1 165 ? 18.814 -7.846 -40.285 1.00 93.31 165 ILE A O 1
ATOM 1303 N N . GLU A 1 166 ? 17.194 -6.831 -41.472 1.00 94.44 166 GLU A N 1
ATOM 1304 C CA . GLU A 1 166 ? 18.018 -6.519 -42.648 1.00 94.44 166 GLU A CA 1
ATOM 1305 C C . GLU A 1 166 ? 19.270 -5.700 -42.294 1.00 94.44 166 GLU A C 1
ATOM 1307 O O . GLU A 1 166 ? 20.355 -5.981 -42.803 1.00 94.44 166 GLU A O 1
ATOM 1312 N N . PHE A 1 167 ? 19.157 -4.712 -41.395 1.00 92.75 167 PHE A N 1
ATOM 1313 C CA . PHE A 1 167 ? 20.311 -3.920 -40.962 1.00 92.75 167 PHE A CA 1
ATOM 1314 C C . PHE A 1 167 ? 21.366 -4.790 -40.281 1.00 92.75 167 PHE A C 1
ATOM 1316 O O . PHE A 1 167 ? 22.547 -4.681 -40.612 1.00 92.75 167 PHE A O 1
ATOM 1323 N N . TYR A 1 168 ? 20.952 -5.661 -39.359 1.00 92.00 168 TYR A N 1
ATOM 1324 C CA . TYR A 1 168 ? 21.879 -6.500 -38.599 1.00 92.00 168 TYR A CA 1
ATOM 1325 C C . TYR A 1 168 ? 22.436 -7.6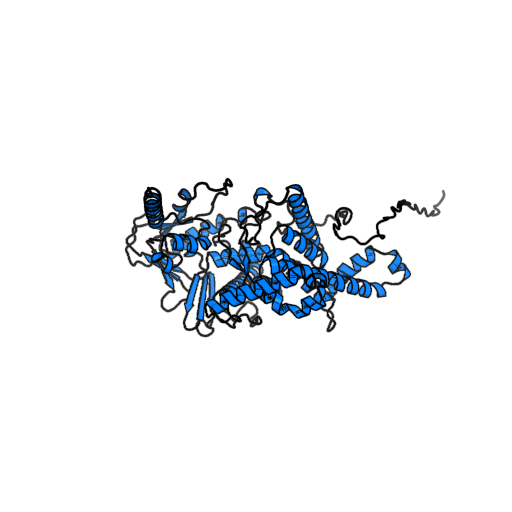69 -39.416 1.00 92.00 168 TYR A C 1
ATOM 1327 O O . TYR A 1 168 ? 23.565 -8.084 -39.170 1.00 92.00 168 TYR A O 1
ATOM 1335 N N . GLU A 1 169 ? 21.701 -8.166 -40.413 1.00 92.12 169 GLU A N 1
ATOM 1336 C CA . GLU A 1 169 ? 22.242 -9.111 -41.399 1.00 92.12 169 GLU A CA 1
ATOM 1337 C C . GLU A 1 169 ? 23.351 -8.476 -42.251 1.00 92.12 169 GLU A C 1
ATOM 1339 O O . GLU A 1 169 ? 24.317 -9.148 -42.604 1.00 92.12 169 GLU A O 1
ATOM 1344 N N . GLN A 1 170 ? 23.236 -7.180 -42.560 1.00 94.69 170 GLN A N 1
ATOM 1345 C CA . GLN A 1 170 ? 24.214 -6.451 -43.373 1.00 94.69 170 GLN A CA 1
ATOM 1346 C C . GLN A 1 170 ? 25.420 -5.934 -42.577 1.00 94.69 170 GLN A C 1
ATOM 1348 O O . GLN A 1 170 ? 26.529 -5.922 -43.105 1.00 94.69 170 GLN A O 1
ATOM 1353 N N . HIS A 1 171 ? 25.210 -5.480 -41.338 1.00 91.62 171 HIS A N 1
ATOM 1354 C CA . HIS A 1 171 ? 26.229 -4.779 -40.546 1.00 91.62 171 HIS A CA 1
ATOM 1355 C C . HIS A 1 171 ? 26.783 -5.616 -39.389 1.00 91.62 171 HIS A C 1
ATOM 1357 O O . HIS A 1 171 ? 27.810 -5.249 -38.839 1.00 91.62 171 HIS A O 1
ATOM 1363 N N . GLY A 1 172 ? 26.147 -6.731 -39.024 1.00 92.31 172 GLY A N 1
ATOM 1364 C CA . GLY A 1 172 ? 26.584 -7.589 -37.922 1.00 92.31 172 GLY A CA 1
ATOM 1365 C C . GLY A 1 172 ? 25.906 -7.280 -36.581 1.00 92.31 172 GLY A C 1
ATOM 1366 O O . GLY A 1 172 ? 25.369 -6.195 -36.334 1.00 92.31 172 GLY A O 1
ATOM 1367 N N . LEU A 1 173 ? 25.895 -8.280 -35.695 1.00 90.50 173 LEU A N 1
ATOM 1368 C CA . LEU A 1 173 ? 25.225 -8.222 -34.388 1.00 90.50 173 LEU A CA 1
ATOM 1369 C C . LEU A 1 173 ? 26.017 -7.432 -33.334 1.00 90.50 173 LEU A C 1
ATOM 1371 O O . LEU A 1 173 ? 25.468 -7.093 -32.289 1.00 90.50 173 LEU A O 1
ATOM 1375 N N . GLU A 1 174 ? 27.276 -7.088 -33.598 1.00 91.25 174 GLU A N 1
ATOM 1376 C CA . GLU A 1 174 ? 28.122 -6.253 -32.737 1.00 91.25 174 GLU A CA 1
ATOM 1377 C C . GLU A 1 174 ? 27.571 -4.832 -32.535 1.00 91.25 174 GLU A C 1
ATOM 1379 O O . GLU A 1 174 ? 27.866 -4.192 -31.526 1.00 91.25 174 GLU A O 1
ATOM 1384 N N . TYR A 1 175 ? 26.716 -4.353 -33.445 1.00 89.06 175 TYR A N 1
ATOM 1385 C CA . TYR A 1 175 ? 26.026 -3.066 -33.323 1.00 89.06 175 TYR A CA 1
ATOM 1386 C C . TYR A 1 175 ? 24.803 -3.124 -32.397 1.00 89.06 175 TYR A C 1
ATOM 1388 O O . TYR A 1 175 ? 24.330 -2.084 -31.930 1.00 89.06 175 TYR A O 1
ATOM 1396 N N . LEU A 1 176 ? 24.289 -4.322 -32.102 1.00 89.75 176 LEU A N 1
ATOM 1397 C CA . LEU A 1 176 ? 23.066 -4.507 -31.324 1.00 89.75 176 LEU A CA 1
ATOM 1398 C C . LEU A 1 176 ? 23.196 -3.983 -29.881 1.00 89.75 176 LEU A C 1
ATOM 1400 O O . LEU A 1 176 ? 22.316 -3.231 -29.459 1.00 89.75 176 LEU A O 1
ATOM 1404 N N . PRO A 1 177 ? 24.278 -4.271 -29.124 1.00 90.19 177 PRO A N 1
ATOM 1405 C CA . PRO A 1 177 ? 24.449 -3.706 -27.786 1.00 90.19 177 PRO A CA 1
ATOM 1406 C C . PRO A 1 177 ? 24.508 -2.175 -27.794 1.00 90.19 177 PRO A C 1
ATOM 1408 O O . PRO A 1 177 ? 23.908 -1.545 -26.927 1.00 90.19 177 PRO A O 1
ATOM 1411 N N . VAL A 1 178 ? 25.169 -1.572 -28.789 1.00 90.12 178 VAL A N 1
ATOM 1412 C CA . VAL A 1 178 ? 25.255 -0.109 -28.928 1.00 90.12 178 VAL A CA 1
ATOM 1413 C C . VAL A 1 178 ? 23.871 0.499 -29.146 1.00 90.12 178 VAL A C 1
ATOM 1415 O O . VAL A 1 178 ? 23.506 1.462 -28.471 1.00 90.12 178 VAL A O 1
ATOM 1418 N N . ALA A 1 179 ? 23.068 -0.089 -30.036 1.00 90.25 179 ALA A N 1
ATOM 1419 C CA . ALA A 1 179 ? 21.698 0.357 -30.284 1.00 90.25 179 ALA A CA 1
ATOM 1420 C C . ALA A 1 179 ? 20.822 0.252 -29.022 1.00 90.25 179 ALA A C 1
ATOM 1422 O O . ALA A 1 179 ? 20.116 1.203 -28.678 1.00 90.25 179 ALA A O 1
ATOM 1423 N N . VAL A 1 180 ? 20.918 -0.867 -28.293 1.00 92.69 180 VAL A N 1
ATOM 1424 C CA . VAL A 1 180 ? 20.179 -1.077 -27.036 1.00 92.69 180 VAL A CA 1
ATOM 1425 C C . VAL A 1 180 ? 20.593 -0.056 -25.973 1.00 92.69 180 VAL A C 1
ATOM 1427 O O . VAL A 1 180 ? 19.722 0.512 -25.317 1.00 92.69 180 VAL A O 1
ATOM 1430 N N . VAL A 1 181 ? 21.889 0.239 -25.826 1.00 93.50 181 VAL A N 1
ATOM 1431 C CA . VAL A 1 181 ? 22.390 1.247 -24.872 1.00 93.50 181 VAL A CA 1
ATOM 1432 C C . VAL A 1 181 ? 21.847 2.640 -25.193 1.00 93.50 181 VAL A C 1
ATOM 1434 O O . VAL A 1 181 ? 21.322 3.305 -24.300 1.00 93.50 181 VAL A O 1
ATOM 1437 N N . ILE A 1 182 ? 21.907 3.074 -26.457 1.00 90.81 182 ILE A N 1
ATOM 1438 C CA . ILE A 1 182 ? 21.365 4.380 -26.879 1.00 90.81 182 ILE A CA 1
ATOM 1439 C C . ILE A 1 182 ? 19.866 4.464 -26.574 1.00 90.81 182 ILE A C 1
ATOM 1441 O O . ILE A 1 182 ? 19.365 5.487 -26.101 1.00 90.81 182 ILE A O 1
ATOM 1445 N N . TRP A 1 183 ? 19.138 3.380 -26.828 1.00 90.69 183 TRP A N 1
ATOM 1446 C CA . TRP A 1 183 ? 17.710 3.324 -26.565 1.00 90.69 183 TRP A CA 1
ATOM 1447 C C . TRP A 1 183 ? 17.389 3.382 -25.067 1.00 90.69 183 TRP A C 1
ATOM 1449 O O . TRP A 1 183 ? 16.558 4.190 -24.651 1.00 90.69 183 TRP A O 1
ATOM 1459 N N . LEU A 1 184 ? 18.108 2.613 -24.244 1.00 94.69 184 LEU A N 1
ATOM 1460 C CA . LEU A 1 184 ? 17.996 2.642 -22.784 1.00 94.69 184 LEU A CA 1
ATOM 1461 C C . LEU A 1 184 ? 18.284 4.033 -22.209 1.00 94.69 184 LEU A C 1
ATOM 1463 O O . LEU A 1 184 ? 17.545 4.488 -21.341 1.00 94.69 184 LEU A O 1
ATOM 1467 N N . GLN A 1 185 ? 19.295 4.741 -22.721 1.00 92.56 185 GLN A N 1
ATOM 1468 C CA . GLN A 1 185 ? 19.606 6.116 -22.308 1.00 92.56 185 GLN A CA 1
ATOM 1469 C C . GLN A 1 185 ? 18.474 7.105 -22.621 1.00 92.56 185 GLN A C 1
ATOM 1471 O O . GLN A 1 185 ? 18.282 8.079 -21.892 1.00 92.56 185 GLN A O 1
ATOM 1476 N N . ASN A 1 186 ? 17.720 6.892 -23.702 1.00 90.38 186 ASN A N 1
ATOM 1477 C CA . ASN A 1 186 ? 16.557 7.722 -24.017 1.00 90.38 186 ASN A CA 1
ATOM 1478 C C . ASN A 1 186 ? 15.351 7.354 -23.148 1.00 90.38 186 ASN A C 1
ATOM 1480 O O . ASN A 1 186 ? 14.712 8.250 -22.596 1.00 90.38 186 ASN A O 1
ATOM 1484 N N . LEU A 1 187 ? 15.103 6.057 -22.950 1.00 93.62 187 LEU A N 1
ATOM 1485 C CA . LEU A 1 187 ? 14.053 5.579 -22.054 1.00 93.62 187 LEU A CA 1
ATOM 1486 C C . LEU A 1 187 ? 14.285 6.046 -20.609 1.00 93.62 187 LEU A C 1
ATOM 1488 O O . LEU A 1 187 ? 13.334 6.422 -19.930 1.00 93.62 187 LEU A O 1
ATOM 1492 N N . GLU A 1 188 ? 15.539 6.101 -20.149 1.00 94.06 188 GLU A N 1
ATOM 1493 C CA . GLU A 1 188 ? 15.906 6.630 -18.829 1.00 94.06 188 GLU A CA 1
ATOM 1494 C C . GLU A 1 188 ? 15.362 8.053 -18.625 1.00 94.06 188 GLU A C 1
ATOM 1496 O O . GLU A 1 188 ? 14.778 8.361 -17.585 1.00 94.06 188 GLU A O 1
ATOM 1501 N N . LYS A 1 189 ? 15.490 8.917 -19.641 1.00 89.69 189 LYS A N 1
ATOM 1502 C CA . LYS A 1 189 ? 15.004 10.305 -19.592 1.00 89.69 189 LYS A CA 1
ATOM 1503 C C . LYS A 1 189 ? 13.482 10.362 -19.482 1.00 89.69 189 LYS A C 1
ATOM 1505 O O . LYS A 1 189 ? 12.955 11.181 -18.730 1.00 89.69 189 LYS A O 1
ATOM 1510 N N . GLU A 1 190 ? 12.773 9.500 -20.209 1.00 90.50 190 GLU A N 1
ATOM 1511 C CA . GLU A 1 190 ? 11.311 9.395 -20.118 1.00 90.50 190 GLU A CA 1
ATOM 1512 C C . GLU A 1 190 ? 10.866 8.919 -18.733 1.00 90.50 190 GLU A C 1
ATOM 1514 O O . GLU A 1 190 ? 9.957 9.500 -18.138 1.00 90.50 190 GLU A O 1
ATOM 1519 N N . VAL A 1 191 ? 11.541 7.909 -18.181 1.00 94.69 191 VAL A N 1
ATOM 1520 C CA . VAL A 1 191 ? 11.253 7.379 -16.843 1.00 94.69 191 VAL A CA 1
ATOM 1521 C C . VAL A 1 191 ? 11.490 8.446 -15.774 1.00 94.69 191 VAL A C 1
ATOM 1523 O O . VAL A 1 191 ? 10.638 8.642 -14.906 1.00 94.69 191 VAL A O 1
ATOM 1526 N N . TRP A 1 192 ? 12.583 9.211 -15.859 1.00 92.19 192 TRP A N 1
ATOM 1527 C CA . TRP A 1 192 ? 12.824 10.339 -14.953 1.00 92.19 192 TRP A CA 1
ATOM 1528 C C . TRP A 1 192 ? 11.744 11.417 -15.057 1.00 92.19 192 TRP A C 1
ATOM 1530 O O . TRP A 1 192 ? 11.306 11.940 -14.031 1.00 92.19 192 TRP A O 1
ATOM 1540 N N . GLN A 1 193 ? 11.250 11.718 -16.261 1.00 87.19 193 GLN A N 1
ATOM 1541 C CA . GLN A 1 193 ? 10.107 12.623 -16.421 1.00 87.19 193 GLN A CA 1
ATOM 1542 C C . GLN A 1 193 ? 8.858 12.085 -15.710 1.00 87.19 193 GLN A C 1
ATOM 1544 O O . GLN A 1 193 ? 8.183 12.850 -15.017 1.00 87.19 193 GLN A O 1
ATOM 1549 N N . GLN A 1 194 ? 8.580 10.780 -15.803 1.00 91.12 194 GLN A N 1
ATOM 1550 C CA . GLN A 1 194 ? 7.464 10.169 -15.073 1.00 91.12 194 GLN A CA 1
ATOM 1551 C C . GLN A 1 194 ? 7.640 10.246 -13.557 1.00 91.12 194 GLN A C 1
ATOM 1553 O O . GLN A 1 194 ? 6.684 10.571 -12.848 1.00 91.12 194 GLN A O 1
ATOM 1558 N N . ILE A 1 195 ? 8.861 10.038 -13.055 1.00 92.94 195 ILE A N 1
ATOM 1559 C CA . ILE A 1 195 ? 9.173 10.189 -11.629 1.00 92.94 195 ILE A CA 1
ATOM 1560 C C . ILE A 1 195 ? 8.896 11.622 -11.159 1.00 92.94 195 ILE A C 1
ATOM 1562 O O . ILE A 1 195 ? 8.273 11.815 -10.116 1.00 92.94 195 ILE A O 1
ATOM 1566 N N . ILE A 1 196 ? 9.285 12.638 -11.934 1.00 87.44 196 ILE A N 1
ATOM 1567 C CA . ILE A 1 196 ? 9.024 14.044 -11.586 1.00 87.44 196 ILE A CA 1
ATOM 1568 C C . ILE A 1 196 ? 7.527 14.314 -11.479 1.00 87.44 196 ILE A C 1
ATOM 1570 O O . ILE A 1 196 ? 7.079 14.902 -10.491 1.00 87.44 196 ILE A O 1
ATOM 1574 N N . ILE A 1 197 ? 6.755 13.898 -12.487 1.00 86.75 197 ILE A N 1
ATOM 1575 C CA . ILE A 1 197 ? 5.313 14.157 -12.525 1.00 86.75 197 ILE A CA 1
ATOM 1576 C C . ILE A 1 197 ? 4.632 13.454 -11.350 1.00 86.75 197 ILE A C 1
ATOM 1578 O O . ILE A 1 197 ? 3.888 14.099 -10.611 1.00 86.75 197 ILE A O 1
ATOM 1582 N N . GLY A 1 198 ? 4.955 12.180 -11.109 1.00 91.62 198 GLY A N 1
ATOM 1583 C CA . GLY A 1 198 ? 4.424 11.435 -9.971 1.00 91.62 198 GLY A CA 1
ATOM 1584 C C . GLY A 1 198 ? 4.751 12.103 -8.634 1.00 91.62 198 GLY A C 1
ATOM 1585 O O . GLY A 1 198 ? 3.860 12.285 -7.806 1.00 91.62 198 GLY A O 1
ATOM 1586 N N . LEU A 1 199 ? 5.999 12.541 -8.423 1.00 91.00 199 LEU A N 1
ATOM 1587 C CA . LEU A 1 199 ? 6.390 13.251 -7.199 1.00 91.00 199 LEU A CA 1
ATOM 1588 C C . LEU A 1 199 ? 5.678 14.602 -7.047 1.00 91.00 199 LEU A C 1
ATOM 1590 O O . LEU A 1 199 ? 5.397 15.015 -5.924 1.00 91.00 199 LEU A O 1
ATOM 1594 N N . CYS A 1 200 ? 5.365 15.299 -8.141 1.00 86.38 200 CYS A N 1
ATOM 1595 C CA . CYS A 1 200 ? 4.541 16.506 -8.076 1.00 86.38 200 CYS A CA 1
ATOM 1596 C C . CYS A 1 200 ? 3.112 16.172 -7.626 1.00 86.38 200 CYS A C 1
ATOM 1598 O O . CYS A 1 200 ? 2.595 16.818 -6.717 1.00 86.38 200 CYS A O 1
ATOM 1600 N N . GLU A 1 201 ? 2.494 15.140 -8.208 1.00 88.38 201 GLU A N 1
ATOM 1601 C CA . GLU A 1 201 ? 1.118 14.731 -7.894 1.00 88.38 201 GLU A CA 1
ATOM 1602 C C . GLU A 1 201 ? 0.958 14.149 -6.482 1.00 88.38 201 GLU A C 1
ATOM 1604 O O . GLU A 1 201 ? -0.096 14.313 -5.870 1.00 88.38 201 GLU A O 1
ATOM 1609 N N . THR A 1 202 ? 1.997 13.519 -5.922 1.00 91.12 202 THR A N 1
ATOM 1610 C CA . THR A 1 202 ? 2.001 13.113 -4.506 1.00 91.12 202 THR A CA 1
ATOM 1611 C C . THR A 1 202 ? 2.464 14.221 -3.569 1.00 91.12 202 THR A C 1
ATOM 1613 O O . THR A 1 202 ? 2.487 14.023 -2.357 1.00 91.12 202 THR A O 1
ATOM 1616 N N . HIS A 1 203 ? 2.844 15.391 -4.095 1.00 88.69 203 HIS A N 1
ATOM 1617 C CA . HIS A 1 203 ? 3.459 16.497 -3.360 1.00 88.69 203 HIS A CA 1
ATOM 1618 C C . HIS A 1 203 ? 4.746 16.072 -2.614 1.00 88.69 203 HIS A C 1
ATOM 1620 O O . HIS A 1 203 ? 5.051 16.576 -1.528 1.00 88.69 203 HIS A O 1
ATOM 1626 N N . GLY A 1 204 ? 5.512 15.139 -3.181 1.00 88.56 204 GLY A N 1
ATOM 1627 C CA . GLY A 1 204 ? 6.819 14.671 -2.715 1.00 88.56 204 GLY A CA 1
ATOM 1628 C C . GLY A 1 204 ? 7.949 15.680 -2.955 1.00 88.56 204 GLY A C 1
ATOM 1629 O O . GLY A 1 204 ? 9.012 15.320 -3.460 1.00 88.56 204 GLY A O 1
ATOM 1630 N N . TYR A 1 205 ? 7.738 16.951 -2.598 1.00 86.19 205 TYR A N 1
ATOM 1631 C CA . TYR A 1 205 ? 8.661 18.054 -2.898 1.00 86.19 205 TYR A CA 1
ATOM 1632 C C . TYR A 1 205 ? 10.050 17.882 -2.272 1.00 86.19 205 TYR A C 1
ATOM 1634 O O . TYR A 1 205 ? 11.040 18.341 -2.836 1.00 86.19 205 TYR A O 1
ATOM 1642 N N . TRP A 1 206 ? 10.149 17.183 -1.139 1.00 84.44 206 TRP A N 1
ATOM 1643 C CA . TRP A 1 206 ? 11.436 16.830 -0.540 1.00 84.44 206 TRP A CA 1
ATOM 1644 C C . TRP A 1 206 ? 12.329 16.041 -1.508 1.00 84.44 206 TRP A C 1
ATOM 1646 O O . TRP A 1 206 ? 13.486 16.400 -1.711 1.00 84.44 206 TRP A O 1
ATOM 1656 N N . TYR A 1 207 ? 11.780 15.022 -2.173 1.00 85.81 207 TYR A N 1
ATOM 1657 C CA . TYR A 1 207 ? 12.532 14.194 -3.120 1.00 85.81 207 TYR A CA 1
ATOM 1658 C C . TYR A 1 207 ? 12.864 14.930 -4.405 1.00 85.81 207 TYR A C 1
ATOM 1660 O O . TYR A 1 207 ? 13.971 14.796 -4.911 1.00 85.81 207 TYR A O 1
ATOM 1668 N N . LEU A 1 208 ? 11.953 15.771 -4.897 1.00 85.19 208 LEU A N 1
ATOM 1669 C CA . LEU A 1 208 ? 12.249 16.644 -6.035 1.00 85.19 208 LEU A CA 1
ATOM 1670 C C . LEU A 1 208 ? 13.459 17.550 -5.754 1.00 85.19 208 LEU A C 1
ATOM 1672 O O . LEU A 1 208 ? 14.256 17.806 -6.655 1.00 85.19 208 LEU A O 1
ATOM 1676 N N . ARG A 1 209 ? 13.652 17.976 -4.496 1.00 83.81 209 ARG A N 1
ATOM 1677 C CA . ARG A 1 209 ? 14.858 18.706 -4.084 1.00 83.81 209 ARG A CA 1
ATOM 1678 C C . ARG A 1 209 ? 16.096 17.826 -4.050 1.00 83.81 209 ARG A C 1
ATOM 1680 O O . ARG A 1 209 ? 17.142 18.271 -4.514 1.00 83.81 209 ARG A O 1
ATOM 1687 N N . GLN A 1 210 ? 15.985 16.612 -3.516 1.00 83.75 210 GLN A N 1
ATOM 1688 C CA . GLN A 1 210 ? 17.103 15.668 -3.448 1.00 83.75 210 GLN A CA 1
ATOM 1689 C C . GLN A 1 210 ? 17.586 15.237 -4.835 1.00 83.75 210 GLN A C 1
ATOM 1691 O O . GLN A 1 210 ? 18.787 15.153 -5.061 1.00 83.75 210 GLN A O 1
ATOM 1696 N N . PHE A 1 211 ? 16.667 15.031 -5.778 1.00 85.38 211 PHE A N 1
ATOM 1697 C CA . PHE A 1 211 ? 16.993 14.617 -7.140 1.00 85.38 211 PHE A CA 1
ATOM 1698 C C . PHE A 1 211 ? 17.371 15.776 -8.057 1.00 85.38 211 PHE A C 1
ATOM 1700 O O . PHE A 1 211 ? 17.665 15.537 -9.220 1.00 85.38 211 PHE A O 1
ATOM 1707 N N . ARG A 1 212 ? 17.388 17.024 -7.571 1.00 80.38 212 ARG A N 1
ATOM 1708 C CA . ARG A 1 212 ? 17.507 18.223 -8.412 1.00 80.38 212 ARG A CA 1
ATOM 1709 C C . ARG A 1 212 ? 18.615 18.137 -9.463 1.00 80.38 212 ARG A C 1
ATOM 1711 O O . ARG A 1 212 ? 18.348 18.460 -10.612 1.00 80.38 212 ARG A O 1
ATOM 1718 N N . GLN A 1 213 ? 19.813 17.698 -9.082 1.00 82.12 213 GLN A N 1
ATOM 1719 C CA . GLN A 1 213 ? 20.921 17.547 -10.026 1.00 82.12 213 GLN A CA 1
ATOM 1720 C C . GLN A 1 213 ? 20.597 16.506 -11.107 1.00 82.12 213 GLN A C 1
ATOM 1722 O O . GLN A 1 213 ? 20.652 16.810 -12.293 1.00 82.12 213 GLN A O 1
ATOM 1727 N N . THR A 1 214 ? 20.174 15.307 -10.705 1.00 82.94 214 THR A N 1
ATOM 1728 C CA . THR A 1 214 ? 19.750 14.247 -11.629 1.00 82.94 214 THR A CA 1
ATOM 1729 C C . THR A 1 214 ? 18.625 14.716 -12.552 1.00 82.94 214 THR A C 1
ATOM 1731 O O . THR A 1 214 ? 18.625 14.390 -13.733 1.00 82.94 214 T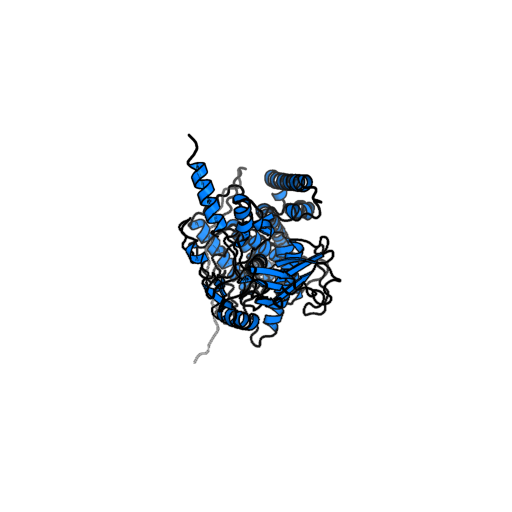HR A O 1
ATOM 1734 N N . LEU A 1 215 ? 17.683 15.521 -12.051 1.00 76.56 215 LEU A N 1
ATOM 1735 C CA . LEU A 1 215 ? 16.598 16.082 -12.858 1.00 76.56 215 LEU A CA 1
ATOM 1736 C C . LEU A 1 215 ? 17.104 17.104 -13.883 1.00 76.56 215 LEU A C 1
ATOM 1738 O O . LEU A 1 215 ? 16.637 17.096 -15.019 1.00 76.56 215 LEU A O 1
ATOM 1742 N N . GLU A 1 216 ? 18.054 17.960 -13.497 1.00 76.94 216 GLU A N 1
ATOM 1743 C CA . GLU A 1 216 ? 18.696 18.929 -14.395 1.00 76.94 216 GLU A CA 1
ATOM 1744 C C . GLU A 1 216 ? 19.492 18.221 -15.513 1.00 76.94 216 GLU A C 1
ATOM 1746 O O . GLU A 1 216 ? 19.503 18.694 -16.644 1.00 76.94 216 GLU A O 1
ATOM 1751 N N . GLU A 1 217 ? 20.085 17.057 -15.237 1.00 81.25 217 GLU A N 1
ATOM 1752 C CA . GLU A 1 217 ? 20.854 16.278 -16.220 1.00 81.25 217 GLU A CA 1
ATOM 1753 C C . GLU A 1 217 ? 19.981 15.374 -17.110 1.00 81.25 217 GLU A C 1
ATOM 1755 O O . GLU A 1 217 ? 20.195 15.272 -18.321 1.00 81.25 217 GLU A O 1
ATOM 1760 N N . LYS A 1 218 ? 19.000 14.681 -16.519 1.00 78.62 218 LYS A N 1
ATOM 1761 C CA . LYS A 1 218 ? 18.273 13.572 -17.163 1.00 78.62 218 LYS A CA 1
ATOM 1762 C C . LYS A 1 218 ? 16.877 13.944 -17.654 1.00 78.62 218 LYS A C 1
ATOM 1764 O O . LYS A 1 218 ? 16.315 13.214 -18.467 1.00 78.62 218 LYS A O 1
ATOM 1769 N N . ALA A 1 219 ? 16.299 15.062 -17.216 1.00 70.19 219 ALA A N 1
ATOM 1770 C CA . ALA A 1 219 ? 14.935 15.442 -17.577 1.00 70.19 219 ALA A CA 1
ATOM 1771 C C . ALA A 1 219 ? 14.872 16.857 -18.179 1.00 70.19 219 ALA A C 1
ATOM 1773 O O . ALA A 1 219 ? 14.539 17.811 -17.481 1.00 70.19 219 ALA A O 1
ATOM 1774 N N . PRO A 1 220 ? 15.072 17.018 -19.503 1.00 64.31 220 PRO A N 1
ATOM 1775 C CA . PRO A 1 220 ? 15.064 18.333 -20.155 1.00 64.31 220 PRO A CA 1
ATOM 1776 C C . PRO A 1 220 ? 13.767 19.135 -19.938 1.00 64.31 220 PRO A C 1
ATOM 1778 O O . PRO A 1 220 ? 13.795 20.362 -19.859 1.00 64.31 220 PRO A O 1
ATOM 1781 N N . LEU A 1 221 ? 12.621 18.455 -19.780 1.00 61.09 221 LEU A N 1
ATOM 1782 C CA . LEU A 1 221 ? 11.335 19.089 -19.454 1.00 61.09 221 LEU A CA 1
ATOM 1783 C C . LEU A 1 221 ? 11.290 19.706 -18.046 1.00 61.09 221 LEU A C 1
ATOM 1785 O O . LEU A 1 221 ? 10.449 20.568 -17.800 1.00 61.09 221 LEU A O 1
ATOM 1789 N N . PHE A 1 222 ? 12.198 19.341 -17.135 1.00 56.72 222 PHE A N 1
ATOM 1790 C CA . PHE A 1 222 ? 12.365 20.021 -15.846 1.00 56.72 222 PHE A CA 1
ATOM 1791 C C . PHE A 1 222 ? 12.739 21.502 -16.030 1.00 56.72 222 PHE A C 1
ATOM 1793 O O . PHE A 1 222 ? 12.396 22.339 -15.194 1.00 56.72 222 PHE A O 1
ATOM 1800 N N . HIS A 1 223 ? 13.354 21.866 -17.163 1.00 57.44 223 HIS A N 1
ATOM 1801 C CA . HIS A 1 223 ? 13.610 23.262 -17.524 1.00 57.44 223 HIS A CA 1
ATOM 1802 C C . HIS A 1 223 ? 12.359 24.027 -17.973 1.00 57.44 223 HIS A C 1
ATOM 1804 O O . HIS A 1 223 ? 12.423 25.251 -18.112 1.00 57.44 223 HIS A O 1
ATOM 1810 N N . ALA A 1 224 ? 11.212 23.363 -18.169 1.00 61.94 224 ALA A N 1
ATOM 1811 C CA . ALA A 1 224 ? 9.955 24.062 -18.398 1.00 61.94 224 ALA A CA 1
ATOM 1812 C C . ALA A 1 224 ? 9.644 24.918 -17.161 1.00 61.94 224 ALA A C 1
ATOM 1814 O O . ALA A 1 224 ? 9.306 24.404 -16.091 1.00 61.94 224 ALA A O 1
ATOM 1815 N N . SER A 1 225 ? 9.758 26.241 -17.321 1.00 61.41 225 SER A N 1
ATOM 1816 C CA . SER A 1 225 ? 9.675 27.238 -16.244 1.00 61.41 225 SER A CA 1
ATOM 1817 C C . SER A 1 225 ? 8.496 27.006 -15.297 1.00 61.41 225 SER A C 1
ATOM 1819 O O . SER A 1 225 ? 8.629 27.166 -14.086 1.00 61.41 225 SER A O 1
ATOM 1821 N N . ARG A 1 226 ? 7.361 26.547 -15.831 1.00 67.19 226 ARG A N 1
ATOM 1822 C CA . ARG A 1 226 ? 6.135 26.291 -15.075 1.00 67.19 226 ARG A CA 1
ATOM 1823 C C . ARG A 1 226 ? 6.239 25.132 -14.078 1.00 67.19 226 ARG A C 1
ATOM 1825 O O . ARG A 1 226 ? 5.769 25.294 -12.955 1.00 67.19 226 ARG A O 1
ATOM 1832 N N . LEU A 1 227 ? 6.826 23.989 -14.454 1.00 68.19 227 LEU A N 1
ATOM 1833 C CA . LEU A 1 227 ? 6.944 22.825 -13.559 1.00 68.19 227 LEU A CA 1
ATOM 1834 C C . LEU A 1 227 ? 7.910 23.126 -12.416 1.00 68.19 227 LEU A C 1
ATOM 1836 O O . LEU A 1 227 ? 7.560 22.952 -11.248 1.00 68.19 227 LEU A O 1
ATOM 1840 N N . ARG A 1 228 ? 9.076 23.689 -12.751 1.00 72.31 228 ARG A N 1
ATOM 1841 C CA . ARG A 1 228 ? 10.075 24.122 -11.772 1.00 72.31 228 ARG A CA 1
ATOM 1842 C C . ARG A 1 228 ? 9.505 25.136 -10.777 1.00 72.31 228 ARG A C 1
ATOM 1844 O O . ARG A 1 228 ? 9.623 24.936 -9.575 1.00 72.31 228 ARG A O 1
ATOM 1851 N N . GLN A 1 229 ? 8.806 26.168 -11.259 1.00 77.56 229 GLN A N 1
ATOM 1852 C CA . GLN A 1 229 ? 8.157 27.163 -10.393 1.00 77.56 229 GLN A CA 1
ATOM 1853 C C . GLN A 1 229 ? 7.068 26.564 -9.498 1.00 77.56 229 GLN A C 1
ATOM 1855 O O . GLN A 1 229 ? 6.845 27.043 -8.387 1.00 77.56 229 GLN A O 1
ATOM 1860 N N . MET A 1 230 ? 6.321 25.570 -9.980 1.00 75.69 230 MET A N 1
ATOM 1861 C CA . MET A 1 230 ? 5.284 24.913 -9.182 1.00 75.69 230 MET A CA 1
ATOM 1862 C C . MET A 1 230 ? 5.910 24.104 -8.042 1.00 75.69 230 MET A C 1
ATOM 1864 O O . MET A 1 230 ? 5.492 24.240 -6.894 1.00 75.69 230 MET A O 1
ATOM 1868 N N . TYR A 1 231 ? 6.964 23.352 -8.355 1.00 78.62 231 TYR A N 1
ATOM 1869 C CA . TYR A 1 231 ? 7.753 22.600 -7.386 1.00 78.62 231 TYR A CA 1
ATOM 1870 C C . TYR A 1 231 ? 8.429 23.511 -6.343 1.00 78.62 231 TYR A C 1
ATOM 1872 O O . TYR A 1 231 ? 8.232 23.289 -5.148 1.00 78.62 231 TYR A O 1
ATOM 1880 N N . ASP A 1 232 ? 9.159 24.552 -6.763 1.00 82.31 232 ASP A N 1
ATOM 1881 C CA . ASP A 1 232 ? 9.873 25.451 -5.841 1.00 82.31 232 ASP A CA 1
ATOM 1882 C C . ASP A 1 232 ? 8.886 26.150 -4.886 1.00 82.31 232 ASP A C 1
ATOM 1884 O O . ASP A 1 232 ? 9.122 26.225 -3.679 1.00 82.31 232 ASP A O 1
ATOM 1888 N N . ARG A 1 233 ? 7.720 26.579 -5.396 1.00 83.94 233 ARG A N 1
ATOM 1889 C CA . ARG A 1 233 ? 6.646 27.142 -4.559 1.00 83.94 233 ARG A CA 1
ATOM 1890 C C . ARG A 1 233 ? 6.084 26.124 -3.570 1.00 83.94 233 ARG A C 1
ATOM 1892 O O . ARG A 1 233 ? 5.894 26.466 -2.405 1.00 83.94 233 ARG A O 1
ATOM 1899 N N . GLY A 1 234 ? 5.820 24.893 -4.011 1.00 83.50 234 GLY A N 1
ATOM 1900 C CA . GLY A 1 234 ? 5.312 23.822 -3.149 1.00 83.50 234 GLY A CA 1
ATOM 1901 C C . GLY A 1 234 ? 6.288 23.459 -2.027 1.00 83.50 234 GLY A C 1
ATOM 1902 O O . GLY A 1 234 ? 5.879 23.300 -0.873 1.00 83.50 234 GLY A O 1
ATOM 1903 N N . TYR A 1 235 ? 7.582 23.395 -2.350 1.00 86.56 235 TYR A N 1
ATOM 1904 C CA . TYR A 1 235 ? 8.659 23.167 -1.392 1.00 86.56 235 TYR A CA 1
ATOM 1905 C C . TYR A 1 235 ? 8.725 24.283 -0.340 1.00 86.56 235 TYR A C 1
ATOM 1907 O O . TYR A 1 235 ? 8.626 24.003 0.857 1.00 86.56 235 TYR A O 1
ATOM 1915 N N . GLU A 1 236 ? 8.823 25.547 -0.765 1.00 87.94 236 GLU A N 1
ATOM 1916 C CA . GLU A 1 236 ? 8.930 26.683 0.160 1.00 87.94 236 GLU A CA 1
ATOM 1917 C C . GLU A 1 236 ? 7.664 26.858 1.011 1.00 87.94 236 GLU A C 1
ATOM 1919 O O . GLU A 1 236 ? 7.762 27.054 2.222 1.00 87.94 236 GLU A O 1
ATOM 1924 N N . ALA A 1 237 ? 6.468 26.678 0.439 1.00 84.88 237 ALA A N 1
ATOM 1925 C CA . ALA A 1 237 ? 5.215 26.754 1.194 1.00 84.88 237 ALA A CA 1
ATOM 1926 C C . ALA A 1 237 ? 5.155 25.714 2.327 1.00 84.88 237 ALA A C 1
ATOM 1928 O O . ALA A 1 237 ? 4.748 26.022 3.453 1.00 84.88 237 ALA A O 1
ATOM 1929 N N . ARG A 1 238 ? 5.595 24.476 2.066 1.00 82.81 238 ARG A N 1
ATOM 1930 C CA . ARG A 1 238 ? 5.671 23.442 3.108 1.00 82.81 238 ARG A CA 1
ATOM 1931 C C . ARG A 1 238 ? 6.752 23.725 4.133 1.00 82.81 238 ARG A C 1
ATOM 1933 O O . ARG A 1 238 ? 6.516 23.509 5.320 1.00 82.81 238 ARG A O 1
ATOM 1940 N N . LYS A 1 239 ? 7.911 24.209 3.689 1.00 84.88 239 LYS A N 1
ATOM 1941 C CA . LYS A 1 239 ? 9.018 24.580 4.570 1.00 84.88 239 LYS A CA 1
ATOM 1942 C C . LYS A 1 239 ? 8.579 25.659 5.554 1.00 84.88 239 LYS A C 1
ATOM 1944 O O . LYS A 1 239 ? 8.722 25.462 6.756 1.00 84.88 239 LYS A O 1
ATOM 1949 N N . MET A 1 240 ? 7.947 26.726 5.063 1.00 85.88 240 MET A N 1
ATOM 1950 C CA . MET A 1 240 ? 7.394 27.796 5.899 1.00 85.88 240 MET A CA 1
ATOM 1951 C C . MET A 1 240 ? 6.353 27.265 6.890 1.00 85.88 240 MET A C 1
ATOM 1953 O O . MET A 1 240 ? 6.405 27.584 8.076 1.00 85.88 240 MET A O 1
ATOM 1957 N N . LYS A 1 241 ? 5.438 26.395 6.441 1.00 82.94 241 LYS A N 1
ATOM 1958 C CA . LYS A 1 241 ? 4.428 25.774 7.315 1.00 82.94 241 LYS A CA 1
ATOM 1959 C C . LYS A 1 241 ? 5.044 24.890 8.405 1.00 82.94 241 LYS A C 1
ATOM 1961 O O . LYS A 1 241 ? 4.514 24.843 9.512 1.00 82.94 241 LYS A O 1
ATOM 1966 N N . CYS A 1 242 ? 6.128 24.183 8.093 1.00 81.50 242 CYS A N 1
ATOM 1967 C CA . CYS A 1 242 ? 6.887 23.373 9.044 1.00 81.50 242 CYS A CA 1
ATOM 1968 C C . CYS A 1 242 ? 7.612 24.261 10.069 1.00 81.50 242 CYS A C 1
ATOM 1970 O O . CYS A 1 242 ? 7.459 24.066 11.272 1.00 81.50 242 CYS A O 1
ATOM 1972 N N . GLN A 1 243 ? 8.320 25.294 9.603 1.00 83.06 243 GLN A N 1
ATOM 1973 C CA . GLN A 1 243 ? 9.035 26.248 10.460 1.00 83.06 243 GLN A CA 1
ATOM 1974 C C . GLN A 1 243 ? 8.091 27.013 11.393 1.00 83.06 243 GLN A C 1
ATOM 1976 O O . GLN A 1 243 ? 8.401 27.183 12.567 1.00 83.06 243 GLN A O 1
ATOM 1981 N N . GLY A 1 244 ? 6.905 27.399 10.912 1.00 81.81 244 GLY A N 1
ATOM 1982 C CA . GLY A 1 244 ? 5.881 28.057 11.728 1.00 81.81 244 GLY A CA 1
ATOM 1983 C C . GLY A 1 244 ? 5.342 27.201 12.882 1.00 81.81 244 GLY A C 1
ATOM 1984 O O . GLY A 1 244 ? 4.734 27.740 13.799 1.00 81.81 244 GLY A O 1
ATOM 1985 N N . LYS A 1 245 ? 5.574 25.880 12.866 1.00 78.75 245 LYS A N 1
ATOM 1986 C CA . LYS A 1 245 ? 5.245 24.967 13.975 1.00 78.75 245 LYS A CA 1
ATOM 1987 C C . LYS A 1 245 ? 6.412 24.723 14.937 1.00 78.75 245 LYS A C 1
ATOM 1989 O O . LYS A 1 245 ? 6.235 23.993 15.905 1.00 78.75 245 LYS A O 1
ATOM 1994 N N . GLY A 1 246 ? 7.587 25.296 14.671 1.00 75.31 246 GLY A N 1
ATOM 1995 C CA . GLY A 1 246 ? 8.817 25.008 15.414 1.00 75.31 246 GLY A CA 1
ATOM 1996 C C . GLY A 1 246 ? 9.432 23.640 15.093 1.00 75.31 246 GLY A C 1
ATOM 1997 O O . GLY A 1 246 ? 10.350 23.207 15.785 1.00 75.31 246 GLY A O 1
ATOM 1998 N N . ASP A 1 247 ? 8.951 22.954 14.052 1.00 72.12 247 ASP A N 1
ATOM 1999 C CA . ASP A 1 247 ? 9.465 21.646 13.652 1.00 72.12 247 ASP A CA 1
ATOM 2000 C C . ASP A 1 247 ? 10.797 21.795 12.901 1.00 72.12 247 ASP A C 1
ATOM 2002 O O . ASP A 1 247 ? 10.941 22.644 12.013 1.00 72.12 247 ASP A O 1
ATOM 2006 N N . ASN A 1 248 ? 11.757 20.904 13.173 1.00 71.38 248 ASN A N 1
ATOM 2007 C CA . ASN A 1 248 ? 12.949 20.799 12.337 1.00 71.38 248 ASN A CA 1
ATOM 2008 C C . ASN A 1 248 ? 12.559 20.252 10.953 1.00 71.38 248 ASN A C 1
ATOM 2010 O O . ASN A 1 248 ? 12.135 19.102 10.818 1.00 71.38 248 ASN A O 1
ATOM 2014 N N . VAL A 1 249 ? 12.728 21.090 9.931 1.00 68.94 249 VAL A N 1
ATOM 2015 C CA . VAL A 1 249 ? 12.360 20.822 8.535 1.00 68.94 249 VAL A CA 1
ATOM 2016 C C . VAL A 1 249 ? 12.991 19.533 8.008 1.00 68.94 249 VAL A C 1
ATOM 2018 O O . VAL A 1 249 ? 12.310 18.754 7.351 1.00 68.94 249 VAL A O 1
ATOM 2021 N N . GLU A 1 250 ? 14.256 19.265 8.336 1.00 65.50 250 GLU A N 1
ATOM 2022 C CA . GLU A 1 250 ? 14.982 18.084 7.849 1.00 65.50 250 GLU A CA 1
ATOM 2023 C C . GLU A 1 250 ? 14.395 16.768 8.392 1.00 65.50 250 GLU A C 1
ATOM 2025 O O . GLU A 1 250 ? 14.492 15.711 7.764 1.00 65.50 250 GLU A O 1
ATOM 2030 N N . TYR A 1 251 ? 13.714 16.840 9.538 1.00 65.94 251 TYR A N 1
ATOM 2031 C CA . TYR A 1 251 ? 13.215 15.680 10.269 1.00 65.94 251 TYR A CA 1
ATOM 2032 C C . TYR A 1 251 ? 11.684 15.596 10.342 1.00 65.94 251 TYR A C 1
ATOM 2034 O O . TYR A 1 251 ? 11.155 14.586 10.812 1.00 65.94 251 TYR A O 1
ATOM 2042 N N . SER A 1 252 ? 10.957 16.607 9.859 1.00 72.75 252 SER A N 1
ATOM 2043 C CA . SER A 1 252 ? 9.498 16.662 9.963 1.00 72.75 252 SER A CA 1
ATOM 2044 C C . SER A 1 252 ? 8.807 15.831 8.886 1.00 72.75 252 SER A C 1
ATOM 2046 O O . SER A 1 252 ? 8.960 16.061 7.683 1.00 72.75 252 SER A O 1
ATOM 2048 N N . ASP A 1 253 ? 7.953 14.902 9.313 1.00 75.50 253 ASP A N 1
ATOM 2049 C CA . ASP A 1 253 ? 7.068 14.158 8.411 1.00 75.50 253 ASP A CA 1
ATOM 2050 C C . ASP A 1 253 ? 6.128 15.096 7.649 1.00 75.50 253 ASP A C 1
ATOM 2052 O O . ASP A 1 253 ? 5.846 14.874 6.476 1.00 75.50 253 ASP A O 1
ATOM 2056 N N . SER A 1 254 ? 5.707 16.198 8.279 1.00 70.06 254 SER A N 1
ATOM 2057 C CA . SER A 1 254 ? 4.840 17.194 7.641 1.00 70.06 254 SER A CA 1
ATOM 2058 C C . SER A 1 254 ? 5.504 17.925 6.469 1.00 70.06 254 SER A C 1
ATOM 2060 O O . SER A 1 254 ? 4.811 18.511 5.635 1.00 70.06 254 SER A O 1
ATOM 2062 N N . PHE A 1 255 ? 6.836 17.871 6.401 1.00 78.44 255 PHE A N 1
ATOM 2063 C CA . PHE A 1 255 ? 7.623 18.408 5.305 1.00 78.44 255 PHE A CA 1
ATOM 2064 C C . PHE A 1 255 ? 7.949 17.339 4.255 1.00 78.44 255 PHE A C 1
ATOM 2066 O O . PHE A 1 255 ? 7.703 17.550 3.065 1.00 78.44 255 PHE A O 1
ATOM 2073 N N . ARG A 1 256 ? 8.456 16.181 4.701 1.00 80.75 256 ARG A N 1
ATOM 2074 C CA . ARG A 1 256 ? 8.957 15.109 3.824 1.00 80.75 256 ARG A CA 1
ATOM 2075 C C . ARG A 1 256 ? 7.856 14.317 3.118 1.00 80.75 256 ARG A C 1
ATOM 2077 O O . ARG A 1 256 ? 8.070 13.863 1.998 1.00 80.75 256 ARG A O 1
ATOM 2084 N N . PHE A 1 257 ? 6.691 14.168 3.747 1.00 86.81 257 PHE A N 1
ATOM 2085 C CA . PHE A 1 257 ? 5.611 13.315 3.251 1.00 86.81 257 PHE A CA 1
ATOM 2086 C C . PHE A 1 257 ? 4.531 14.157 2.593 1.00 86.81 257 PHE A C 1
ATOM 2088 O O . PHE A 1 257 ? 4.098 15.182 3.123 1.00 86.81 257 PHE A O 1
ATOM 2095 N N . GLY A 1 258 ? 4.073 13.736 1.422 1.00 88.69 258 GLY A N 1
ATOM 2096 C CA . GLY A 1 258 ? 2.880 14.285 0.798 1.00 88.69 258 GLY A CA 1
ATOM 2097 C C . GLY A 1 258 ? 1.647 13.412 1.004 1.00 88.69 258 GLY A C 1
ATOM 2098 O O . GLY A 1 258 ? 1.745 12.381 1.660 1.00 88.69 258 GLY A O 1
ATOM 2099 N N . PRO A 1 259 ? 0.458 13.856 0.576 1.00 88.19 259 PRO A N 1
ATOM 2100 C CA . PRO A 1 259 ? -0.773 13.139 0.860 1.00 88.19 259 PRO A CA 1
ATOM 2101 C C . PRO A 1 259 ? -1.187 12.233 -0.312 1.00 88.19 259 PRO A C 1
ATOM 2103 O O . PRO A 1 259 ? -1.145 12.650 -1.466 1.00 88.19 259 PRO A O 1
ATOM 2106 N N . ILE A 1 260 ? -1.672 11.028 -0.007 1.00 89.69 260 ILE A N 1
ATOM 2107 C CA . ILE A 1 260 ? -2.453 10.188 -0.935 1.00 89.69 260 ILE A CA 1
ATOM 2108 C C . ILE A 1 260 ? -3.700 9.655 -0.232 1.00 89.69 260 ILE A C 1
ATOM 2110 O O . ILE A 1 260 ? -3.727 9.552 0.993 1.00 89.69 260 ILE A O 1
ATOM 2114 N N . TYR A 1 261 ? -4.721 9.264 -0.979 1.00 87.56 261 TYR A N 1
ATOM 2115 C CA . TYR A 1 261 ? -5.821 8.474 -0.436 1.00 87.56 261 TYR A CA 1
ATOM 2116 C C . TYR A 1 261 ? -5.530 6.979 -0.536 1.00 87.56 261 TYR A C 1
ATOM 2118 O O . TYR A 1 261 ? -5.005 6.513 -1.542 1.00 87.56 261 TYR A O 1
ATOM 2126 N N . TYR A 1 262 ? -5.953 6.206 0.465 1.00 85.75 262 TYR A N 1
ATOM 2127 C CA . TYR A 1 262 ? -6.114 4.767 0.278 1.00 85.75 262 TYR A CA 1
ATOM 2128 C C . TYR A 1 262 ? -7.440 4.500 -0.421 1.00 85.75 262 TYR A C 1
ATOM 2130 O O . TYR A 1 262 ? -8.488 4.929 0.060 1.00 85.75 262 TYR A O 1
ATOM 2138 N N . ARG A 1 263 ? -7.390 3.781 -1.545 1.00 86.38 263 ARG A N 1
ATOM 2139 C CA . ARG A 1 263 ? -8.558 3.405 -2.347 1.00 86.38 263 ARG A CA 1
ATOM 2140 C C . ARG A 1 263 ? -8.551 1.920 -2.662 1.00 86.38 263 ARG A C 1
ATOM 2142 O O . ARG A 1 263 ? -7.500 1.292 -2.747 1.00 86.38 263 ARG A O 1
ATOM 2149 N N . ALA A 1 264 ? -9.749 1.369 -2.822 1.00 88.25 264 ALA A N 1
ATOM 2150 C CA . ALA A 1 264 ? -9.904 0.066 -3.439 1.00 88.25 264 ALA A CA 1
ATOM 2151 C C . ALA A 1 264 ? -9.675 0.236 -4.941 1.00 88.25 264 ALA A C 1
ATOM 2153 O O . ALA A 1 264 ? -10.356 1.039 -5.576 1.00 88.25 264 ALA A O 1
ATOM 2154 N N . TYR A 1 265 ? -8.732 -0.507 -5.512 1.00 91.56 265 TYR A N 1
ATOM 2155 C CA . TYR A 1 265 ? -8.459 -0.403 -6.939 1.00 91.56 265 TYR A CA 1
ATOM 2156 C C . TYR A 1 265 ? -9.525 -1.151 -7.765 1.00 91.56 265 TYR A C 1
ATOM 2158 O O . TYR A 1 265 ? -10.008 -2.207 -7.337 1.00 91.56 265 TYR A O 1
ATOM 2166 N N . PRO A 1 266 ? -9.895 -0.659 -8.962 1.00 91.50 266 PRO A N 1
ATOM 2167 C CA . PRO A 1 266 ? -11.016 -1.198 -9.741 1.00 91.50 266 PRO A CA 1
ATOM 2168 C C . PRO A 1 266 ? -10.793 -2.620 -10.287 1.00 91.50 266 PRO A C 1
ATOM 2170 O O . PRO A 1 266 ? -11.761 -3.300 -10.637 1.00 91.50 266 PRO A O 1
ATOM 2173 N N . TRP A 1 267 ? -9.550 -3.109 -10.299 1.00 91.75 267 TRP A N 1
ATOM 2174 C CA . TRP A 1 267 ? -9.182 -4.496 -10.625 1.00 91.75 267 TRP A CA 1
ATOM 2175 C C . TRP A 1 267 ? -9.085 -5.419 -9.401 1.00 91.75 267 TRP A C 1
ATOM 2177 O O . TRP A 1 267 ? -8.890 -6.626 -9.546 1.00 91.75 267 TRP A O 1
ATOM 2187 N N . MET A 1 268 ? -9.224 -4.895 -8.175 1.00 89.62 268 MET A N 1
ATOM 2188 C CA . MET A 1 268 ? -9.189 -5.740 -6.981 1.00 89.62 268 MET A CA 1
ATOM 2189 C C . MET A 1 268 ? -10.357 -6.719 -6.990 1.00 89.62 268 MET A C 1
ATOM 2191 O O . MET A 1 268 ? -11.522 -6.339 -7.164 1.00 89.62 268 MET A O 1
ATOM 2195 N N . ASP A 1 269 ? -10.038 -7.980 -6.718 1.00 86.12 269 ASP A N 1
ATOM 2196 C CA . ASP A 1 269 ? -11.030 -9.015 -6.460 1.00 86.12 269 ASP A CA 1
ATOM 2197 C C . ASP A 1 269 ? -11.932 -8.592 -5.289 1.00 86.12 269 ASP A C 1
ATOM 2199 O O . ASP A 1 269 ? -11.415 -8.285 -4.207 1.00 86.12 269 ASP A O 1
ATOM 2203 N N . PRO A 1 270 ? -13.265 -8.585 -5.466 1.00 83.62 270 PRO A N 1
ATOM 2204 C CA . PRO A 1 270 ? -14.204 -8.246 -4.403 1.00 83.62 270 PRO A CA 1
ATOM 2205 C C . PRO A 1 270 ? -14.008 -9.049 -3.107 1.00 83.62 270 PRO A C 1
ATOM 2207 O O . PRO A 1 270 ? -14.317 -8.552 -2.023 1.00 83.62 270 PRO A O 1
ATOM 2210 N N . ALA A 1 271 ? -13.462 -10.269 -3.176 1.00 82.50 271 ALA A N 1
ATOM 2211 C CA . ALA A 1 271 ? -13.149 -11.075 -1.999 1.00 82.50 271 ALA A CA 1
ATOM 2212 C C . ALA A 1 271 ? -12.037 -10.475 -1.117 1.00 82.50 271 ALA A C 1
ATOM 2214 O O . ALA A 1 271 ? -11.987 -10.788 0.070 1.00 82.50 271 ALA A O 1
ATOM 2215 N N . LEU A 1 272 ? -11.175 -9.608 -1.662 1.00 84.19 272 LEU A N 1
ATOM 2216 C CA . LEU A 1 272 ? -10.087 -8.942 -0.931 1.00 84.19 272 LEU A CA 1
ATOM 2217 C C . LEU A 1 272 ? -10.519 -7.646 -0.231 1.00 84.19 272 LEU A C 1
ATOM 2219 O O . LEU A 1 272 ? -9.774 -7.130 0.606 1.00 84.19 272 LEU A O 1
ATOM 2223 N N . LEU A 1 273 ? -11.712 -7.134 -0.551 1.00 81.75 273 LEU A N 1
ATOM 2224 C CA . LEU A 1 273 ? -12.273 -5.912 0.039 1.00 81.75 273 LEU A CA 1
ATOM 2225 C C . LEU A 1 273 ? -12.884 -6.137 1.430 1.00 81.75 273 LEU A C 1
ATOM 2227 O O . LEU A 1 273 ? -13.294 -5.187 2.090 1.00 81.75 273 LEU A O 1
ATOM 2231 N N . ARG A 1 274 ? -12.954 -7.394 1.877 1.00 81.44 274 ARG A N 1
ATOM 2232 C CA . ARG A 1 274 ? -13.504 -7.814 3.169 1.00 81.44 274 ARG A CA 1
ATOM 2233 C C . ARG A 1 274 ? -12.677 -8.949 3.759 1.00 81.44 274 ARG A C 1
ATOM 2235 O O . ARG A 1 274 ? -11.968 -9.646 3.032 1.00 81.44 274 ARG A O 1
ATOM 2242 N N . ARG A 1 275 ? -12.800 -9.192 5.065 1.00 85.00 275 ARG A N 1
ATOM 2243 C CA . ARG A 1 275 ? -12.275 -10.417 5.675 1.00 85.00 275 ARG A CA 1
ATOM 2244 C C . ARG A 1 275 ? -12.954 -11.633 5.050 1.00 85.00 275 ARG A C 1
ATOM 2246 O O . ARG A 1 275 ? -14.173 -11.682 4.881 1.00 85.00 275 ARG A O 1
ATOM 2253 N N . SER A 1 276 ? -12.162 -12.654 4.736 1.00 82.56 276 SER A N 1
ATOM 2254 C CA . SER A 1 276 ? -12.708 -13.933 4.271 1.00 82.56 276 SER A CA 1
ATOM 2255 C C . SER A 1 276 ? -13.531 -14.616 5.369 1.00 82.56 276 SER A C 1
ATOM 2257 O O . SER A 1 276 ? -13.222 -14.494 6.556 1.00 82.56 276 SER A O 1
ATOM 2259 N N . ASN A 1 277 ? -14.523 -15.427 4.988 1.00 84.06 277 ASN A N 1
ATOM 2260 C CA . ASN A 1 277 ? -15.313 -16.214 5.945 1.00 84.06 277 ASN A CA 1
ATOM 2261 C C . ASN A 1 277 ? -14.426 -17.085 6.856 1.00 84.06 277 ASN A C 1
ATOM 2263 O O . ASN A 1 277 ? -14.686 -17.209 8.052 1.00 84.06 277 ASN A O 1
ATOM 2267 N N . GLY A 1 278 ? -13.341 -17.645 6.308 1.00 87.69 278 GLY A N 1
ATOM 2268 C CA . GLY A 1 278 ? -12.351 -18.399 7.078 1.00 87.69 278 GLY A CA 1
ATOM 2269 C C . GLY A 1 278 ? -11.596 -17.539 8.099 1.00 87.69 278 GLY A C 1
ATOM 2270 O O . GLY A 1 278 ? -11.394 -17.978 9.230 1.00 87.69 278 GLY A O 1
ATOM 2271 N N . ALA A 1 279 ? -11.226 -16.303 7.740 1.00 88.12 279 ALA A N 1
ATOM 2272 C CA . ALA A 1 279 ? -10.619 -15.357 8.678 1.00 88.12 279 ALA A CA 1
ATOM 2273 C C . ALA A 1 279 ? -11.594 -14.985 9.805 1.00 88.12 279 ALA A C 1
ATOM 2275 O O . ALA A 1 279 ? -11.218 -15.063 10.970 1.00 88.12 279 ALA A O 1
ATOM 2276 N N . VAL A 1 280 ? -12.859 -14.689 9.485 1.00 90.25 280 VAL A N 1
ATOM 2277 C CA . VAL A 1 280 ? -13.897 -14.380 10.487 1.00 90.25 280 VAL A CA 1
ATOM 2278 C C . VAL A 1 280 ? -14.145 -15.566 11.424 1.00 90.25 280 VAL A C 1
ATOM 2280 O O . VAL A 1 280 ? -14.243 -15.382 12.635 1.00 90.25 280 VAL A O 1
ATOM 2283 N N . LYS A 1 281 ? -14.209 -16.797 10.896 1.00 92.69 281 LYS A N 1
ATOM 2284 C CA . LYS A 1 281 ? -14.368 -18.012 11.715 1.00 92.69 281 LYS A CA 1
ATOM 2285 C C . LYS A 1 281 ? -13.198 -18.198 12.686 1.00 92.69 281 LYS A C 1
ATOM 2287 O O . LYS A 1 281 ? -13.425 -18.556 13.839 1.00 92.69 281 LYS A O 1
ATOM 2292 N N . LYS A 1 282 ? -11.965 -17.933 12.239 1.00 93.12 282 LYS A N 1
ATOM 2293 C CA . LYS A 1 282 ? -10.776 -17.971 13.102 1.00 93.12 282 LYS A CA 1
ATOM 2294 C C . LYS A 1 282 ? -10.830 -16.881 14.177 1.00 93.12 282 LYS A C 1
ATOM 2296 O O . LYS A 1 282 ? -10.686 -17.209 15.344 1.00 93.12 282 LYS A O 1
ATOM 2301 N N . LEU A 1 283 ? -11.124 -15.634 13.804 1.00 93.44 283 LEU A N 1
ATOM 2302 C CA . LEU A 1 283 ? -11.242 -14.511 14.745 1.00 93.44 283 LEU A CA 1
ATOM 2303 C C . LEU A 1 283 ? -12.309 -14.761 15.816 1.00 93.44 283 LEU A C 1
ATOM 2305 O O . LEU A 1 283 ? -12.067 -14.489 16.984 1.00 93.44 283 LEU A O 1
ATOM 2309 N N . LYS A 1 284 ? -13.458 -15.345 15.444 1.00 95.50 284 LYS A N 1
ATOM 2310 C CA . LYS A 1 284 ? -14.485 -15.796 16.400 1.00 95.50 284 LYS A CA 1
ATOM 2311 C C . LYS A 1 284 ? -13.908 -16.757 17.436 1.00 95.50 284 LYS A C 1
ATOM 2313 O O . LYS A 1 284 ? -14.066 -16.528 18.627 1.00 95.50 284 LYS A O 1
ATOM 2318 N N . LYS A 1 285 ? -13.232 -17.814 16.975 1.00 95.56 285 LYS A N 1
ATOM 2319 C CA . LYS A 1 285 ? -12.629 -18.827 17.850 1.00 95.56 285 LYS A CA 1
ATOM 2320 C C . LYS A 1 285 ? -11.563 -18.222 18.765 1.00 95.56 285 LYS A C 1
ATOM 2322 O O . LYS A 1 285 ? -11.561 -18.508 19.958 1.00 95.56 285 LYS A O 1
ATOM 2327 N N . ASP A 1 286 ? -10.679 -17.405 18.201 1.00 94.38 286 ASP A N 1
ATOM 2328 C CA . ASP A 1 286 ? -9.571 -16.792 18.930 1.00 94.38 286 ASP A CA 1
ATOM 2329 C C . ASP A 1 286 ? -10.097 -15.810 19.986 1.00 94.38 286 ASP A C 1
ATOM 2331 O O . ASP A 1 286 ? -9.684 -15.891 21.135 1.00 94.38 286 ASP A O 1
ATOM 2335 N N . LEU A 1 287 ? -11.087 -14.973 19.650 1.00 95.62 287 LEU A N 1
ATOM 2336 C CA . LEU A 1 287 ? -11.725 -14.059 20.601 1.00 95.62 287 LEU A CA 1
ATOM 2337 C C . LEU A 1 287 ? -12.414 -14.804 21.750 1.00 95.62 287 LEU A C 1
ATOM 2339 O O . LEU A 1 287 ? -12.215 -14.449 22.909 1.00 95.62 287 LEU A O 1
ATOM 2343 N N . THR A 1 288 ? -13.207 -15.838 21.448 1.00 95.25 288 THR A N 1
ATOM 2344 C CA . THR A 1 288 ? -13.872 -16.647 22.482 1.00 95.25 288 THR A CA 1
ATOM 2345 C C . THR A 1 288 ? -12.847 -17.295 23.406 1.00 95.25 288 THR A C 1
ATOM 2347 O O . THR A 1 288 ? -13.022 -17.261 24.618 1.00 95.25 288 THR A O 1
ATOM 2350 N N . LYS A 1 289 ? -11.744 -17.823 22.863 1.00 94.62 289 LYS A N 1
ATOM 2351 C CA . LYS A 1 289 ? -10.670 -18.403 23.675 1.00 94.62 289 LYS A CA 1
ATOM 2352 C C . LYS A 1 289 ? -9.967 -17.347 24.534 1.00 94.62 289 LYS A C 1
ATOM 2354 O 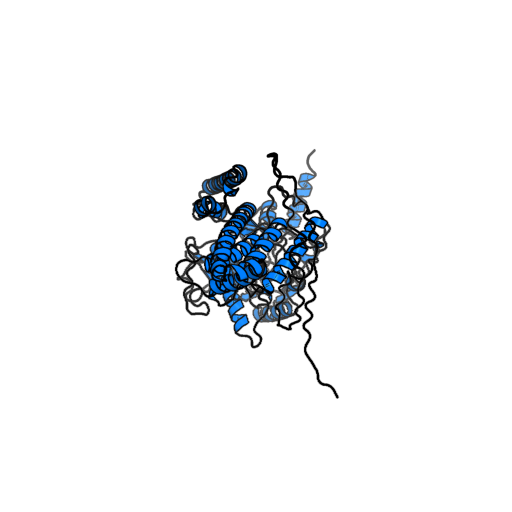O . LYS A 1 289 ? -9.814 -17.557 25.726 1.00 94.62 289 LYS A O 1
ATOM 2359 N N . SER A 1 290 ? -9.540 -16.233 23.943 1.00 93.44 290 SER A N 1
ATOM 2360 C CA . SER A 1 290 ? -8.748 -15.197 24.623 1.00 93.44 290 SER A CA 1
ATOM 2361 C C . SER A 1 290 ? -9.532 -14.368 25.640 1.00 93.44 290 SER A C 1
ATOM 2363 O O . SER A 1 290 ? -8.916 -13.652 26.421 1.00 93.44 290 SER A O 1
ATOM 2365 N N . SER A 1 291 ? -10.864 -14.438 25.610 1.00 94.19 291 SER A N 1
ATOM 2366 C CA . SER A 1 291 ? -11.749 -13.772 26.572 1.00 94.19 291 SER A CA 1
ATOM 2367 C C . SER A 1 291 ? -12.381 -14.723 27.586 1.00 94.19 291 SER A C 1
ATOM 2369 O O . SER A 1 291 ? -13.276 -14.312 28.321 1.00 94.19 291 SER A O 1
ATOM 2371 N N . ASP A 1 292 ? -11.972 -15.994 27.617 1.00 94.62 292 ASP A N 1
ATOM 2372 C CA . ASP A 1 292 ? -12.588 -17.029 28.458 1.00 94.62 292 ASP A CA 1
ATOM 2373 C C . ASP A 1 292 ? -14.110 -17.119 28.251 1.00 94.62 292 ASP A C 1
ATOM 2375 O O . ASP A 1 292 ? -14.901 -17.210 29.184 1.00 94.62 292 ASP A O 1
ATOM 2379 N N . SER A 1 293 ? -14.535 -17.059 26.986 1.00 95.31 293 SER A N 1
ATOM 2380 C CA . SER A 1 293 ? -15.936 -17.057 26.542 1.00 95.31 293 SER A CA 1
ATOM 2381 C C . SER A 1 293 ? -16.788 -15.867 27.000 1.00 95.31 293 SER A C 1
ATOM 2383 O O . SER A 1 293 ? -17.994 -15.874 26.768 1.00 95.31 293 SER A O 1
ATOM 2385 N N . ARG A 1 294 ? -16.187 -14.813 27.568 1.00 96.25 294 ARG A N 1
ATOM 2386 C CA . ARG A 1 294 ? -16.897 -13.588 27.983 1.00 96.25 294 ARG A CA 1
ATOM 2387 C C . ARG A 1 294 ? -17.225 -12.644 26.829 1.00 96.25 294 ARG A C 1
ATOM 2389 O O . ARG A 1 294 ? -18.101 -11.792 26.966 1.00 96.25 294 ARG A O 1
ATOM 2396 N N . CYS A 1 295 ? -16.569 -12.807 25.680 1.00 96.81 295 CYS A N 1
ATOM 2397 C CA . CYS A 1 295 ? -16.823 -12.016 24.480 1.00 96.81 295 CYS A CA 1
ATOM 2398 C C . CYS A 1 295 ? -17.189 -12.890 23.274 1.00 96.81 295 CYS A C 1
ATOM 2400 O O . CYS A 1 295 ? -16.679 -13.998 23.080 1.00 96.81 295 CYS A O 1
ATOM 2402 N N . ARG A 1 296 ? -18.022 -12.338 22.387 1.00 96.31 296 ARG A N 1
ATOM 2403 C CA . ARG A 1 296 ? -18.355 -12.925 21.080 1.00 96.31 296 ARG A CA 1
ATOM 2404 C C . ARG A 1 296 ? -18.237 -11.896 19.959 1.00 96.31 296 ARG A C 1
ATOM 2406 O O . ARG A 1 296 ? -18.523 -10.720 20.151 1.00 96.31 296 ARG A O 1
ATOM 2413 N N . LEU A 1 297 ? -17.875 -12.346 18.758 1.00 95.38 297 LEU A N 1
ATOM 2414 C CA . LEU A 1 297 ? -17.836 -11.495 17.564 1.00 95.38 297 LEU A CA 1
ATOM 2415 C C . LEU A 1 297 ? -19.188 -11.531 16.836 1.00 95.38 297 LEU A C 1
ATOM 2417 O O . LEU A 1 297 ? -19.670 -12.609 16.470 1.00 95.38 297 LEU A O 1
ATOM 2421 N N . GLY A 1 298 ? -19.773 -10.363 16.576 1.00 91.88 298 GLY A N 1
ATOM 2422 C CA . GLY A 1 298 ? -21.055 -10.196 15.879 1.00 91.88 298 GLY A CA 1
ATOM 2423 C C . GLY A 1 298 ? -21.008 -9.089 14.825 1.00 91.88 298 GLY A C 1
ATOM 2424 O O . GLY A 1 298 ? -19.992 -8.416 14.679 1.00 91.88 298 GLY A O 1
ATOM 2425 N N . LYS A 1 299 ? -22.092 -8.907 14.061 1.00 88.81 299 LYS A N 1
ATOM 2426 C CA . LYS A 1 299 ? -22.250 -7.710 13.217 1.00 88.81 299 LYS A CA 1
ATOM 2427 C C . LYS A 1 299 ? -22.432 -6.496 14.125 1.00 88.81 299 LYS A C 1
ATOM 2429 O O . LYS A 1 299 ? -23.204 -6.585 15.072 1.00 88.81 299 LYS A O 1
ATOM 2434 N N . SER A 1 300 ? -21.678 -5.430 13.872 1.00 87.56 300 SER A N 1
ATOM 2435 C CA . SER A 1 300 ? -21.695 -4.230 14.715 1.00 87.56 300 SER A CA 1
ATOM 2436 C C . SER A 1 300 ? -23.022 -3.483 14.591 1.00 87.56 300 SER A C 1
ATOM 2438 O O . SER A 1 300 ? -23.588 -3.410 13.501 1.00 87.56 300 SER A O 1
ATOM 2440 N N . SER A 1 301 ? -23.471 -2.856 15.677 1.00 80.62 301 SER A N 1
ATOM 2441 C CA . SER A 1 301 ? -24.644 -1.980 15.696 1.00 80.62 301 SER A CA 1
ATOM 2442 C C . SER A 1 301 ? -24.420 -0.652 14.965 1.00 80.62 301 SER A C 1
ATOM 2444 O O . SER A 1 301 ? -25.371 0.079 14.710 1.00 80.62 301 SER A O 1
ATOM 2446 N N . ILE A 1 302 ? -23.175 -0.297 14.621 1.00 71.81 302 ILE A N 1
ATOM 2447 C CA . ILE A 1 302 ? -22.889 0.936 13.868 1.00 71.81 302 ILE A CA 1
ATOM 2448 C C . ILE A 1 302 ? -23.335 0.805 12.392 1.00 71.81 302 ILE A C 1
ATOM 2450 O O . ILE A 1 302 ? -23.556 1.816 11.726 1.00 71.81 302 ILE A O 1
ATOM 2454 N N . GLN A 1 303 ? -23.535 -0.417 11.878 1.00 55.53 303 GLN A N 1
ATOM 2455 C CA . GLN A 1 303 ? -23.970 -0.666 10.494 1.00 55.53 303 GLN A CA 1
ATOM 2456 C C . GLN A 1 303 ? -25.301 0.030 10.144 1.00 55.53 303 GLN A C 1
ATOM 2458 O O . GLN A 1 303 ? -25.483 0.456 9.004 1.00 55.53 303 GLN A O 1
ATOM 2463 N N . ASP A 1 304 ? -26.176 0.226 11.134 1.00 41.88 304 ASP A N 1
ATOM 2464 C CA . ASP A 1 304 ? -27.480 0.881 10.972 1.00 41.88 304 ASP A CA 1
ATOM 2465 C C . ASP A 1 304 ? -27.389 2.421 10.892 1.00 41.88 304 ASP A C 1
ATOM 2467 O O . ASP A 1 304 ? -28.341 3.084 10.482 1.00 41.88 304 ASP A O 1
ATOM 2471 N N . GLY A 1 305 ? -26.238 3.012 11.247 1.00 35.84 305 GLY A N 1
ATOM 2472 C CA . GLY A 1 305 ? -26.020 4.465 11.295 1.00 35.84 305 GLY A CA 1
ATOM 2473 C C . GLY A 1 305 ? -25.407 5.089 10.034 1.00 35.84 305 GLY A C 1
ATOM 2474 O O . GLY A 1 305 ? -25.282 6.311 9.961 1.00 35.84 305 GLY A O 1
ATOM 2475 N N . LEU A 1 306 ? -25.022 4.282 9.039 1.00 41.16 306 LEU A N 1
ATOM 2476 C CA . LEU A 1 306 ? -24.389 4.737 7.793 1.00 41.16 306 LEU A CA 1
ATOM 2477 C C . LEU A 1 306 ? -25.399 4.765 6.643 1.00 41.16 306 LEU A C 1
ATOM 2479 O O . LEU A 1 306 ? -25.268 4.062 5.643 1.00 41.16 306 LEU A O 1
ATOM 2483 N N . THR A 1 307 ? -26.447 5.576 6.778 1.00 31.39 307 THR A N 1
ATOM 2484 C CA . THR A 1 307 ? -27.396 5.810 5.686 1.00 31.39 307 THR A CA 1
ATOM 2485 C C . THR A 1 307 ? -27.002 7.005 4.820 1.00 31.39 307 THR A C 1
ATOM 2487 O O . THR A 1 307 ? -26.990 8.134 5.296 1.00 31.39 307 THR A O 1
ATOM 2490 N N . LYS A 1 308 ? -26.846 6.722 3.519 1.00 33.53 308 LYS A N 1
ATOM 2491 C CA . LYS A 1 308 ? -27.193 7.572 2.363 1.00 33.53 308 LYS A CA 1
ATOM 2492 C C . LYS A 1 308 ? -26.552 8.967 2.280 1.00 33.53 308 LYS A C 1
ATOM 2494 O O . LYS A 1 308 ? -27.265 9.956 2.359 1.00 33.53 308 LYS A O 1
ATOM 2499 N N . GLU A 1 309 ? -25.290 9.048 1.874 1.00 31.70 309 GLU A N 1
ATOM 2500 C CA . GLU A 1 309 ? -24.863 10.148 0.996 1.00 31.70 309 GLU A CA 1
ATOM 2501 C C . GLU A 1 309 ? -24.011 9.595 -0.157 1.00 31.70 309 GLU A C 1
ATOM 2503 O O . GLU A 1 309 ? -23.211 8.687 0.034 1.00 31.70 309 GLU A O 1
ATOM 2508 N N . GLN A 1 310 ? -24.246 10.128 -1.363 1.00 32.59 310 GLN A N 1
ATOM 2509 C CA . GLN A 1 310 ? -23.539 9.865 -2.633 1.00 32.59 310 GLN A CA 1
ATOM 2510 C C . GLN A 1 310 ? -23.870 8.617 -3.474 1.00 32.59 310 GLN A C 1
ATOM 2512 O O . GLN A 1 310 ? -23.065 8.224 -4.309 1.00 32.59 310 GLN A O 1
ATOM 2517 N N . GLY A 1 311 ? -25.076 8.044 -3.389 1.00 30.06 311 GLY A N 1
ATOM 2518 C CA . GLY A 1 311 ? -25.631 7.227 -4.493 1.00 30.06 311 GLY A CA 1
ATOM 2519 C C . GLY A 1 311 ? -24.894 5.924 -4.861 1.00 30.06 311 GLY A C 1
ATOM 2520 O O . GLY A 1 311 ? -25.389 5.167 -5.692 1.00 30.06 311 GLY A O 1
ATOM 2521 N N . THR A 1 312 ? -23.776 5.599 -4.219 1.00 31.44 312 THR A N 1
ATOM 2522 C CA . THR A 1 312 ? -23.071 4.327 -4.342 1.00 31.44 312 THR A CA 1
ATOM 2523 C C . THR A 1 312 ? -23.371 3.502 -3.100 1.00 31.44 312 THR A C 1
ATOM 2525 O O . THR A 1 312 ? -22.816 3.683 -2.020 1.00 31.44 312 THR A O 1
ATOM 2528 N N . LYS A 1 313 ? -24.319 2.570 -3.236 1.00 32.06 313 LYS A N 1
ATOM 2529 C CA . LYS A 1 313 ? -24.486 1.483 -2.270 1.00 32.06 313 LYS A CA 1
ATOM 2530 C C . LYS A 1 313 ? -23.279 0.555 -2.392 1.00 32.06 313 LYS A C 1
ATOM 2532 O O . LYS A 1 313 ? -23.370 -0.475 -3.051 1.00 32.06 313 LYS A O 1
ATOM 2537 N N . THR A 1 314 ? -22.161 0.885 -1.764 1.00 35.47 314 THR A N 1
ATOM 2538 C CA . THR A 1 314 ? -21.150 -0.131 -1.464 1.00 35.47 314 THR A CA 1
ATOM 2539 C C . THR A 1 314 ? -21.546 -0.723 -0.118 1.00 35.47 314 THR A C 1
ATOM 2541 O O . THR A 1 314 ? -21.532 -0.002 0.880 1.00 35.47 314 THR A O 1
ATOM 2544 N N . PRO A 1 315 ? -21.978 -1.995 -0.043 1.00 38.81 315 PRO A N 1
ATOM 2545 C CA . PRO A 1 315 ? -22.270 -2.609 1.238 1.00 38.81 315 PRO A CA 1
ATOM 2546 C C . PRO A 1 315 ? -20.998 -2.527 2.079 1.00 38.81 315 PRO A C 1
ATOM 2548 O O . PRO A 1 315 ? -19.972 -3.093 1.698 1.00 38.81 315 PRO A O 1
ATOM 2551 N N . ILE A 1 316 ? -21.056 -1.845 3.222 1.00 51.25 316 ILE A N 1
ATOM 2552 C CA . ILE A 1 316 ? -20.022 -1.911 4.261 1.00 51.25 316 ILE A CA 1
ATOM 2553 C C . ILE A 1 316 ? -20.158 -3.305 4.889 1.00 51.25 316 ILE A C 1
ATOM 2555 O O . ILE A 1 316 ? -20.704 -3.493 5.971 1.00 51.25 316 ILE A O 1
ATOM 2559 N N . GLY A 1 317 ? -19.811 -4.337 4.118 1.00 51.25 317 GLY A N 1
ATOM 2560 C CA . GLY A 1 317 ? -20.199 -5.725 4.376 1.00 51.25 317 GLY A CA 1
ATOM 2561 C C . GLY A 1 317 ? -19.437 -6.373 5.530 1.00 51.25 317 GLY A C 1
ATOM 2562 O O . GLY A 1 317 ? -19.828 -7.449 5.992 1.00 51.25 317 GLY A O 1
ATOM 2563 N N . ASP A 1 318 ? -18.381 -5.719 6.018 1.00 68.19 318 ASP A N 1
ATOM 2564 C CA . ASP A 1 318 ? -17.400 -6.295 6.939 1.00 68.19 318 ASP A CA 1
ATOM 2565 C C . ASP A 1 318 ? -17.235 -5.526 8.258 1.00 68.19 318 ASP A C 1
ATOM 2567 O O . ASP A 1 318 ? -16.153 -5.479 8.842 1.00 68.19 318 ASP A O 1
ATOM 2571 N N . MET A 1 319 ? -18.324 -4.930 8.744 1.00 79.00 319 MET A N 1
ATOM 2572 C CA . MET A 1 319 ? -18.346 -4.227 10.025 1.00 79.00 319 MET A CA 1
ATOM 2573 C C . MET A 1 319 ? -18.726 -5.185 11.159 1.00 79.00 319 MET A C 1
ATOM 2575 O O . MET A 1 319 ? -19.902 -5.402 11.459 1.00 79.00 319 MET A O 1
ATOM 2579 N N . TYR A 1 320 ? -17.719 -5.826 11.747 1.00 88.25 320 TYR A N 1
ATOM 2580 C CA . TYR A 1 320 ? -17.888 -6.645 12.947 1.00 88.25 320 TYR A CA 1
ATOM 2581 C C . TYR A 1 320 ? -17.647 -5.818 14.209 1.00 88.25 320 TYR A C 1
ATOM 2583 O O . TYR A 1 320 ? -16.940 -4.817 14.168 1.00 88.25 320 TYR A O 1
ATOM 2591 N N . GLY A 1 321 ? -18.247 -6.251 15.312 1.00 92.50 321 GLY A N 1
ATOM 2592 C CA . GLY A 1 321 ? -18.072 -5.685 16.643 1.00 92.50 321 GLY A CA 1
ATOM 2593 C C . GLY A 1 321 ? -17.961 -6.784 17.691 1.00 92.50 321 GLY A C 1
ATOM 2594 O O . GLY A 1 321 ? -18.408 -7.920 17.477 1.00 92.50 321 GLY A O 1
ATOM 2595 N N . VAL A 1 322 ? -17.341 -6.450 18.816 1.00 96.25 322 VAL A N 1
ATOM 2596 C CA . VAL A 1 322 ? -17.198 -7.349 19.963 1.00 96.25 322 VAL A CA 1
ATOM 2597 C C . VAL A 1 322 ? -18.370 -7.129 20.906 1.00 96.25 322 VAL A C 1
ATOM 2599 O O . VAL A 1 322 ? -18.664 -5.998 21.259 1.00 96.25 322 VAL A O 1
ATOM 2602 N N . PHE A 1 323 ? -19.038 -8.198 21.322 1.00 97.50 323 PHE A N 1
ATOM 2603 C CA . PHE A 1 323 ? -20.190 -8.145 22.218 1.00 97.50 323 PHE A CA 1
ATOM 2604 C C . PHE A 1 323 ? -19.898 -8.914 23.495 1.00 97.50 323 PHE A C 1
ATOM 2606 O O . PHE A 1 323 ? -19.283 -9.985 23.441 1.00 97.50 323 PHE A O 1
ATOM 2613 N N . ALA A 1 324 ? -20.397 -8.404 24.615 1.00 97.69 324 ALA A N 1
ATOM 2614 C CA . ALA A 1 324 ? -20.415 -9.132 25.870 1.00 97.69 324 ALA A CA 1
ATOM 2615 C C . ALA A 1 324 ? -21.295 -10.387 25.724 1.00 97.69 324 ALA A C 1
ATOM 2617 O O . ALA A 1 324 ? -22.438 -10.314 25.263 1.00 97.69 324 ALA A O 1
ATOM 2618 N N . ALA A 1 325 ? -20.746 -11.551 26.060 1.00 97.25 325 ALA A N 1
ATOM 2619 C CA . ALA A 1 325 ? -21.466 -12.825 26.082 1.00 97.25 325 ALA A CA 1
ATOM 2620 C C . ALA A 1 325 ? -22.068 -13.132 27.462 1.00 97.25 325 ALA A C 1
ATOM 2622 O O . ALA A 1 325 ? -22.923 -13.999 27.570 1.00 97.25 325 ALA A O 1
ATOM 2623 N N . THR A 1 326 ? -21.639 -12.403 28.492 1.00 96.50 326 THR A N 1
ATOM 2624 C CA . THR A 1 326 ? -22.162 -12.428 29.862 1.00 96.50 326 THR A CA 1
ATOM 2625 C C . THR A 1 326 ? -22.213 -10.995 30.395 1.00 96.50 326 THR A C 1
ATOM 2627 O O . THR A 1 326 ? -21.718 -10.076 29.742 1.00 96.50 326 THR A O 1
ATOM 2630 N N . GLY A 1 327 ? -22.783 -10.777 31.583 1.00 97.31 327 GLY A N 1
ATOM 2631 C CA . GLY A 1 327 ? -22.551 -9.524 32.310 1.00 97.31 327 GLY A CA 1
ATOM 2632 C C . GLY A 1 327 ? -21.062 -9.351 32.634 1.00 97.31 327 GLY A C 1
ATOM 2633 O O . GLY A 1 327 ? -20.391 -10.338 32.936 1.00 97.31 327 GLY A O 1
ATOM 2634 N N . LEU A 1 328 ? -20.559 -8.119 32.537 1.00 97.38 328 LEU A N 1
ATOM 2635 C CA . LEU A 1 328 ? -19.164 -7.767 32.814 1.00 97.38 328 LEU A CA 1
ATOM 2636 C C . LEU A 1 328 ? -19.102 -6.616 33.813 1.00 97.38 328 LEU A C 1
ATOM 2638 O O . LEU A 1 328 ? -19.880 -5.660 33.714 1.00 97.38 328 LEU A O 1
ATOM 2642 N N . VAL A 1 329 ? -18.153 -6.692 34.740 1.00 97.19 329 VAL A N 1
ATOM 2643 C CA . VAL A 1 329 ? -17.990 -5.707 35.814 1.00 97.19 329 VAL A CA 1
ATOM 2644 C C . VAL A 1 329 ? -16.877 -4.725 35.466 1.00 97.19 329 VAL A C 1
ATOM 2646 O O . VAL A 1 329 ? -15.861 -5.076 34.859 1.00 97.19 329 VAL A O 1
ATOM 2649 N N . LYS A 1 330 ? -17.052 -3.462 35.857 1.00 97.19 330 LYS A N 1
ATOM 2650 C CA . LYS A 1 330 ? -16.012 -2.438 35.730 1.00 97.19 330 LYS A CA 1
ATOM 2651 C C . LYS A 1 330 ? -14.664 -2.917 36.290 1.00 97.19 330 LYS A C 1
ATOM 2653 O O . LYS A 1 330 ? -14.572 -3.351 37.433 1.00 97.19 330 LYS A O 1
ATOM 2658 N N . GLY A 1 331 ? -13.604 -2.718 35.510 1.00 94.50 331 GLY A N 1
ATOM 2659 C CA . GLY A 1 331 ? -12.224 -3.044 35.876 1.00 94.50 331 GLY A CA 1
ATOM 2660 C C . GLY A 1 331 ? -11.780 -4.448 35.472 1.00 94.50 331 GLY A C 1
ATOM 2661 O O . GLY A 1 331 ? -10.586 -4.726 35.520 1.00 94.50 331 GLY A O 1
ATOM 2662 N N . GLU A 1 332 ? -12.690 -5.316 35.024 1.00 94.12 332 GLU A N 1
ATOM 2663 C CA . GLU A 1 332 ? -12.322 -6.642 34.530 1.00 94.12 332 GLU A CA 1
ATOM 2664 C C . GLU A 1 332 ? -11.479 -6.555 33.251 1.00 94.12 332 GLU A C 1
ATOM 2666 O O . GLU A 1 332 ? -11.852 -5.885 32.283 1.00 94.12 332 GLU A O 1
ATOM 2671 N N . THR A 1 333 ? -10.366 -7.289 33.210 1.00 93.88 333 THR A N 1
ATOM 2672 C CA . THR A 1 333 ? -9.574 -7.477 31.988 1.00 93.88 333 THR A CA 1
ATOM 2673 C C . THR A 1 333 ? -10.288 -8.454 31.059 1.00 93.88 333 THR A C 1
ATOM 2675 O O . THR A 1 333 ? -10.590 -9.585 31.444 1.00 93.88 333 THR A O 1
ATOM 2678 N N . LEU A 1 334 ? -10.557 -8.034 29.823 1.00 92.44 334 LEU A N 1
ATOM 2679 C CA . LEU A 1 334 ? -11.247 -8.821 28.798 1.00 92.44 334 LEU A CA 1
ATOM 2680 C C . LEU A 1 334 ? -10.302 -9.688 27.984 1.00 92.44 334 LEU A C 1
ATOM 2682 O O . LEU A 1 334 ? -10.634 -10.828 27.686 1.00 92.44 334 LEU A O 1
ATOM 2686 N N . LEU A 1 335 ? -9.160 -9.136 27.585 1.00 90.56 335 LEU A N 1
ATOM 2687 C CA . LEU A 1 335 ? -8.159 -9.849 26.803 1.00 90.56 335 LEU A CA 1
ATOM 2688 C C . LEU A 1 335 ? -6.773 -9.260 27.050 1.00 90.56 335 LEU A C 1
ATOM 2690 O O . LEU A 1 335 ? -6.632 -8.057 27.262 1.00 90.56 335 LEU A O 1
ATOM 2694 N N . SER A 1 336 ? -5.769 -10.127 26.976 1.00 89.75 336 SER A N 1
ATOM 2695 C CA . SER A 1 336 ? -4.345 -9.793 26.935 1.00 89.75 336 SER A CA 1
ATOM 2696 C C . SER A 1 336 ? -3.811 -10.436 25.655 1.00 89.75 336 SER A C 1
ATOM 2698 O O . SER A 1 336 ? -3.723 -11.661 25.566 1.00 89.75 336 SER A O 1
ATOM 2700 N N . GLU A 1 337 ? -3.599 -9.634 24.611 1.00 87.00 337 GLU A N 1
ATOM 2701 C CA . GLU A 1 337 ? -3.280 -10.125 23.266 1.00 87.00 337 GLU A CA 1
ATOM 2702 C C . GLU A 1 337 ? -1.773 -10.084 22.990 1.00 87.00 337 GLU A C 1
ATOM 2704 O O . GLU A 1 337 ? -1.127 -9.043 23.139 1.00 87.00 337 GLU A O 1
ATOM 2709 N N . ASP A 1 338 ? -1.243 -11.211 22.507 1.00 85.31 338 ASP A N 1
ATOM 2710 C CA . ASP A 1 338 ? 0.063 -11.267 21.854 1.00 85.31 338 ASP A CA 1
ATOM 2711 C C . ASP A 1 338 ? -0.019 -10.641 20.452 1.00 85.31 338 ASP A C 1
ATOM 2713 O O . ASP A 1 338 ? -0.914 -10.992 19.671 1.00 85.31 338 ASP A O 1
ATOM 2717 N N . PRO A 1 339 ? 0.908 -9.741 20.084 1.00 85.94 339 PRO A N 1
ATOM 2718 C CA . PRO A 1 339 ? 0.859 -9.102 18.781 1.00 85.94 339 PRO A CA 1
ATOM 2719 C C . PRO A 1 339 ? 1.159 -10.093 17.650 1.00 85.94 339 PRO A C 1
ATOM 2721 O O . PRO A 1 339 ? 2.031 -10.953 17.760 1.00 85.94 339 PRO A O 1
ATOM 2724 N N . ILE A 1 340 ? 0.493 -9.908 16.507 1.00 87.31 340 ILE A N 1
ATOM 2725 C CA . ILE A 1 340 ? 0.897 -10.508 15.227 1.00 87.31 340 ILE A CA 1
ATOM 2726 C C . ILE A 1 340 ? 2.334 -10.084 14.916 1.00 87.31 340 ILE A C 1
ATOM 2728 O O . ILE A 1 340 ? 3.161 -10.901 14.512 1.00 87.31 340 ILE A O 1
ATOM 2732 N N . LEU A 1 341 ? 2.608 -8.785 15.059 1.00 86.44 341 LEU A N 1
ATOM 2733 C CA . LEU A 1 341 ? 3.938 -8.214 14.923 1.00 86.44 341 LEU A CA 1
ATOM 2734 C C . LEU A 1 341 ? 4.029 -6.888 15.682 1.00 86.44 341 LEU A C 1
ATOM 2736 O O . LEU A 1 341 ? 3.044 -6.161 15.806 1.00 86.44 341 LEU A O 1
ATOM 2740 N N . ALA A 1 342 ? 5.227 -6.573 16.161 1.00 82.00 342 ALA A N 1
ATOM 2741 C CA . ALA A 1 342 ? 5.544 -5.296 16.773 1.00 82.00 342 ALA A CA 1
ATOM 2742 C C . ALA A 1 342 ? 6.931 -4.834 16.321 1.00 82.00 342 ALA A C 1
ATOM 2744 O O . ALA A 1 342 ? 7.814 -5.651 16.049 1.00 82.00 342 ALA A O 1
ATOM 2745 N N . VAL A 1 343 ? 7.108 -3.521 16.227 1.00 81.19 343 VAL A N 1
ATOM 2746 C CA . VAL A 1 343 ? 8.380 -2.865 15.910 1.00 81.19 343 VAL A CA 1
ATOM 2747 C C . VAL A 1 343 ? 8.603 -1.715 16.883 1.00 81.19 343 VAL A C 1
ATOM 2749 O O . VAL A 1 343 ? 7.647 -1.061 17.295 1.00 81.19 343 VAL A O 1
ATOM 2752 N N . THR A 1 344 ? 9.856 -1.462 17.245 1.00 76.62 344 THR A N 1
ATOM 2753 C CA . THR A 1 344 ? 10.240 -0.385 18.164 1.00 76.62 344 THR A CA 1
ATOM 2754 C C . THR A 1 344 ? 11.374 0.438 17.575 1.00 76.62 344 THR A C 1
ATOM 2756 O O . THR A 1 344 ? 12.191 -0.077 16.812 1.00 76.62 344 THR A O 1
ATOM 2759 N N . THR A 1 345 ? 11.418 1.718 17.929 1.00 72.69 345 THR A N 1
ATOM 2760 C CA . THR A 1 345 ? 12.550 2.603 17.624 1.00 72.69 345 THR A CA 1
ATOM 2761 C C . THR A 1 345 ? 13.577 2.649 18.751 1.00 72.69 345 THR A C 1
ATOM 2763 O O . THR A 1 345 ? 14.635 3.242 18.579 1.00 72.69 345 THR A O 1
ATOM 2766 N N . ASP A 1 346 ? 13.263 2.060 19.904 1.00 68.25 346 ASP A N 1
ATOM 2767 C CA . ASP A 1 346 ? 14.198 1.862 21.007 1.00 68.25 346 ASP A CA 1
ATOM 2768 C C . ASP A 1 346 ? 14.791 0.450 20.897 1.00 68.25 346 ASP A C 1
ATOM 2770 O O . ASP A 1 346 ? 14.123 -0.545 21.195 1.00 68.25 346 ASP A O 1
ATOM 2774 N N . SER A 1 347 ? 16.039 0.368 20.423 1.00 55.59 347 SER A N 1
ATOM 2775 C CA . SER A 1 347 ? 16.768 -0.889 20.220 1.00 55.59 347 SER A CA 1
ATOM 2776 C C . SER A 1 347 ? 17.054 -1.646 21.520 1.00 55.59 347 SER A C 1
ATOM 2778 O O . SER A 1 347 ? 17.273 -2.855 21.473 1.00 55.59 347 SER A O 1
ATOM 2780 N N . ASN A 1 348 ? 17.035 -0.958 22.666 1.00 54.88 348 ASN A N 1
ATOM 2781 C CA . ASN A 1 348 ? 17.301 -1.538 23.983 1.00 54.88 348 ASN A CA 1
ATOM 2782 C C . ASN A 1 348 ? 16.011 -2.028 24.656 1.00 54.88 348 ASN A C 1
ATOM 2784 O O . ASN A 1 348 ? 16.049 -2.963 25.453 1.00 54.88 348 ASN A O 1
ATOM 2788 N N . ALA A 1 349 ? 14.863 -1.437 24.311 1.00 53.69 349 ALA A N 1
ATOM 2789 C CA . ALA A 1 349 ? 13.567 -1.789 24.892 1.00 53.69 349 ALA A CA 1
ATOM 2790 C C . ALA A 1 349 ? 12.975 -3.109 24.369 1.00 53.69 349 ALA A C 1
ATOM 2792 O O . ALA A 1 349 ? 11.988 -3.593 24.922 1.00 53.69 349 ALA A O 1
ATOM 2793 N N . CYS A 1 350 ? 13.536 -3.708 23.313 1.00 49.91 350 CYS A N 1
ATOM 2794 C CA . CYS A 1 350 ? 13.094 -5.026 22.871 1.00 49.91 350 CYS A CA 1
ATOM 2795 C C . CYS A 1 350 ? 14.210 -5.825 22.166 1.00 49.91 350 CYS A C 1
ATOM 2797 O O . CYS A 1 350 ? 14.412 -5.685 20.954 1.00 49.91 350 CYS A O 1
ATOM 2799 N N . PRO A 1 351 ? 14.902 -6.727 22.892 1.00 42.72 351 PRO A N 1
ATOM 2800 C CA . PRO A 1 351 ? 16.022 -7.517 22.367 1.00 42.72 351 PRO A CA 1
ATOM 2801 C C . PRO A 1 351 ? 15.660 -8.448 21.193 1.00 42.72 351 PRO A C 1
ATOM 2803 O O . PRO A 1 351 ? 16.545 -9.002 20.545 1.00 42.72 351 PRO A O 1
ATOM 2806 N N . GLY A 1 352 ? 14.364 -8.648 20.912 1.00 44.97 352 GLY A N 1
ATOM 2807 C CA . GLY A 1 352 ? 13.863 -9.616 19.930 1.00 44.97 352 GLY A CA 1
ATOM 2808 C C . GLY A 1 352 ? 13.214 -9.047 18.661 1.00 44.97 352 GLY A C 1
ATOM 2809 O O . GLY A 1 352 ? 12.923 -9.825 17.752 1.00 44.97 352 GLY A O 1
ATOM 2810 N N . THR A 1 353 ? 12.959 -7.737 18.545 1.00 49.06 353 THR A N 1
ATOM 2811 C CA . THR A 1 353 ? 11.985 -7.229 17.545 1.00 49.06 353 THR A CA 1
ATOM 2812 C C . THR A 1 353 ? 12.542 -6.535 16.307 1.00 49.06 353 THR A C 1
ATOM 2814 O O . THR A 1 353 ? 11.765 -5.924 15.576 1.00 49.06 353 THR A O 1
ATOM 2817 N N . PHE A 1 354 ? 13.830 -6.653 15.971 1.00 52.47 354 PHE A N 1
ATOM 2818 C CA . PHE A 1 354 ? 14.255 -6.160 14.649 1.00 52.47 354 PHE A CA 1
ATOM 2819 C C . PHE A 1 354 ? 15.404 -6.907 13.958 1.00 52.47 354 PHE A C 1
ATOM 2821 O O . PHE A 1 354 ? 15.377 -7.039 12.739 1.00 52.47 354 PHE A O 1
ATOM 2828 N N . HIS A 1 355 ? 16.354 -7.493 14.686 1.00 48.38 355 HIS A N 1
ATOM 2829 C CA . HIS A 1 355 ? 17.606 -7.954 14.058 1.00 48.38 355 HIS A CA 1
ATOM 2830 C C . HIS A 1 355 ? 17.578 -9.378 13.472 1.00 48.38 355 HIS A C 1
ATOM 2832 O O . HIS A 1 355 ? 18.415 -9.723 12.649 1.00 48.38 355 HIS A O 1
ATOM 2838 N N . LYS A 1 356 ? 16.589 -10.212 13.819 1.00 44.88 356 LYS A N 1
ATOM 2839 C CA . LYS A 1 356 ? 16.373 -11.517 13.163 1.00 44.88 356 LYS A CA 1
ATOM 2840 C C . LYS A 1 356 ? 15.199 -11.431 12.192 1.00 44.88 356 LYS A C 1
ATOM 2842 O O . LYS A 1 356 ? 14.092 -11.914 12.449 1.00 44.88 356 LYS A O 1
ATOM 2847 N N . VAL A 1 357 ? 15.406 -10.744 11.074 1.00 47.50 357 VAL A N 1
ATOM 2848 C CA . VAL A 1 357 ? 14.662 -11.050 9.845 1.00 47.50 357 VAL A CA 1
ATOM 2849 C C . VAL A 1 357 ? 15.319 -12.293 9.234 1.00 47.50 357 VAL A C 1
ATOM 2851 O O . VAL A 1 357 ? 16.504 -12.517 9.438 1.00 47.50 357 VAL A O 1
ATOM 2854 N N . MET A 1 358 ? 14.514 -13.137 8.588 1.00 44.72 358 MET A N 1
ATOM 2855 C CA . MET A 1 358 ? 14.749 -14.540 8.200 1.00 44.72 358 MET A CA 1
ATOM 2856 C C . MET A 1 358 ? 16.162 -14.994 7.777 1.00 44.72 358 MET A C 1
ATOM 2858 O O . MET A 1 358 ? 16.417 -16.192 7.833 1.00 44.72 358 MET A O 1
ATOM 2862 N N . SER A 1 359 ? 17.047 -14.101 7.333 1.00 48.41 359 SER A N 1
ATOM 2863 C CA . SER A 1 359 ? 18.416 -14.407 6.904 1.00 48.41 359 SER A CA 1
ATOM 2864 C C . SER A 1 359 ? 19.479 -14.285 8.005 1.00 48.41 359 SER A C 1
ATOM 2866 O O . SER A 1 359 ? 20.624 -14.650 7.772 1.00 48.41 359 SER A O 1
ATOM 2868 N N . GLY A 1 360 ? 19.141 -13.778 9.199 1.00 49.09 360 GLY A N 1
ATOM 2869 C CA . GLY A 1 360 ? 20.151 -13.426 10.209 1.00 49.09 360 GLY A CA 1
ATOM 2870 C C . GLY A 1 360 ? 20.993 -12.201 9.826 1.00 49.09 360 GLY A C 1
ATOM 2871 O O . GLY A 1 360 ? 21.949 -11.878 10.525 1.00 49.09 360 GLY A O 1
ATOM 2872 N N . GLU A 1 361 ? 20.632 -11.516 8.739 1.00 51.47 361 GLU A N 1
ATOM 2873 C CA . GLU A 1 361 ? 21.294 -10.308 8.259 1.00 51.47 361 GLU A CA 1
ATOM 2874 C C . GLU A 1 361 ? 20.639 -9.056 8.848 1.00 51.47 361 GLU A C 1
ATOM 2876 O O . GLU A 1 361 ? 19.410 -8.925 8.896 1.00 51.47 361 GLU A O 1
ATOM 2881 N N . ASN A 1 362 ? 21.473 -8.093 9.239 1.00 54.97 362 ASN A N 1
ATOM 2882 C CA . ASN A 1 362 ? 21.015 -6.754 9.580 1.00 54.97 362 ASN A CA 1
ATOM 2883 C C . ASN A 1 362 ? 20.708 -5.981 8.293 1.00 54.97 362 ASN A C 1
ATOM 2885 O O . ASN A 1 362 ? 21.591 -5.699 7.483 1.00 54.97 362 ASN A O 1
ATOM 2889 N N . PHE A 1 363 ? 19.441 -5.615 8.103 1.00 58.41 363 PHE A N 1
ATOM 2890 C CA . PHE A 1 363 ? 19.027 -4.790 6.976 1.00 58.41 363 PHE A CA 1
ATOM 2891 C C . PHE A 1 363 ? 19.195 -3.304 7.305 1.00 58.41 363 PHE A C 1
ATOM 2893 O O . PHE A 1 363 ? 18.343 -2.696 7.956 1.00 58.41 363 PHE A O 1
ATOM 2900 N N . GLU A 1 364 ? 20.276 -2.703 6.811 1.00 60.22 364 GLU A N 1
ATOM 2901 C CA . GLU A 1 364 ? 20.422 -1.248 6.817 1.00 60.22 364 GLU A CA 1
ATOM 2902 C C . GLU A 1 364 ? 19.599 -0.619 5.685 1.00 60.22 364 GLU A C 1
ATOM 2904 O O . GLU A 1 364 ? 19.698 -1.006 4.516 1.00 60.22 364 GLU A O 1
ATOM 2909 N N . PHE A 1 365 ? 18.768 0.358 6.052 1.00 67.50 365 PHE A N 1
ATOM 2910 C CA . PHE A 1 365 ? 17.997 1.195 5.136 1.00 67.50 365 PHE A CA 1
ATOM 2911 C C . PHE A 1 365 ? 18.460 2.644 5.338 1.00 67.50 365 PHE A C 1
ATOM 2913 O O . PHE A 1 365 ? 18.201 3.212 6.408 1.00 67.50 365 PHE A O 1
ATOM 2920 N N . PRO A 1 366 ? 19.174 3.244 4.366 1.00 59.16 366 PRO A N 1
ATOM 2921 C CA . PRO A 1 366 ? 19.766 4.569 4.525 1.00 59.16 366 PRO A CA 1
ATOM 2922 C C . PRO A 1 366 ? 18.738 5.614 4.971 1.00 59.16 366 PRO A C 1
ATOM 2924 O O . PRO A 1 366 ? 17.724 5.822 4.319 1.00 59.16 366 PRO A O 1
ATOM 2927 N N . GLY A 1 367 ? 18.983 6.274 6.105 1.00 59.12 367 GLY A N 1
ATOM 2928 C CA . GLY A 1 367 ? 18.100 7.323 6.631 1.00 59.12 367 GLY A CA 1
ATOM 2929 C C . GLY A 1 367 ? 16.836 6.849 7.368 1.00 59.12 367 GLY A C 1
ATOM 2930 O O . GLY A 1 367 ? 16.137 7.696 7.928 1.00 59.12 367 GLY A O 1
ATOM 2931 N N . LEU A 1 368 ? 16.561 5.538 7.451 1.00 61.12 368 LEU A N 1
ATOM 2932 C CA . LEU A 1 368 ? 15.326 4.997 8.049 1.00 61.12 368 LEU A CA 1
ATOM 2933 C C . LEU A 1 368 ? 15.253 5.078 9.593 1.00 61.12 368 LEU A C 1
ATOM 2935 O O . LEU A 1 368 ? 14.196 4.835 10.163 1.00 61.12 368 LEU A O 1
ATOM 2939 N N . TYR A 1 369 ? 16.304 5.502 10.295 1.00 54.34 369 TYR A N 1
ATOM 2940 C CA . TYR A 1 369 ? 16.357 5.439 11.770 1.00 54.34 369 TYR A CA 1
ATOM 2941 C C . TYR A 1 369 ? 16.628 6.774 12.463 1.00 54.34 369 TYR A C 1
ATOM 2943 O O . TYR A 1 369 ? 16.803 6.814 13.675 1.00 54.34 369 TYR A O 1
ATOM 2951 N N . LYS A 1 370 ? 16.668 7.882 11.716 1.00 51.34 370 LYS A N 1
ATOM 2952 C CA . LYS A 1 370 ? 17.151 9.154 12.272 1.00 51.34 370 LYS A CA 1
ATOM 2953 C C . LYS A 1 370 ? 16.219 9.781 13.327 1.00 51.34 370 LYS A C 1
ATOM 2955 O O . LYS A 1 370 ? 16.717 10.532 14.155 1.00 51.34 370 LYS A O 1
ATOM 2960 N N . ASN A 1 371 ? 14.908 9.477 13.331 1.00 53.56 371 ASN A N 1
ATOM 2961 C CA . ASN A 1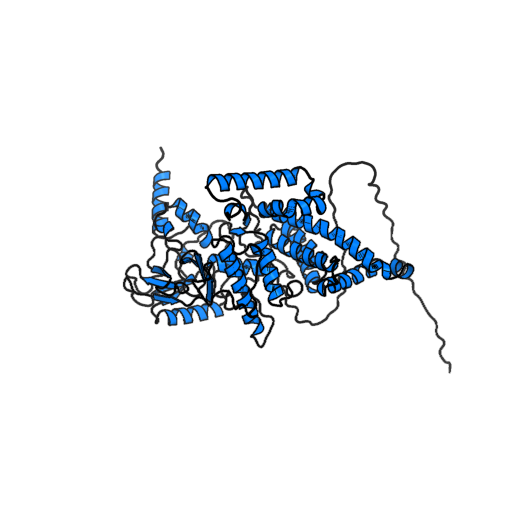 371 ? 13.927 10.278 14.095 1.00 53.56 371 ASN A CA 1
ATOM 2962 C C . ASN A 1 371 ? 13.017 9.494 15.050 1.00 53.56 371 ASN A C 1
ATOM 2964 O O . ASN A 1 371 ? 12.339 10.109 15.870 1.00 53.56 371 ASN A O 1
ATOM 2968 N N . GLY A 1 372 ? 12.940 8.168 14.944 1.00 53.44 372 GLY A N 1
ATOM 2969 C CA . GLY A 1 372 ? 12.265 7.328 15.936 1.00 53.44 372 GLY A CA 1
ATOM 2970 C C . GLY A 1 372 ? 10.754 7.559 16.155 1.00 53.44 372 GLY A C 1
ATOM 2971 O O . GLY A 1 372 ? 10.232 7.097 17.165 1.00 53.44 372 GLY A O 1
ATOM 2972 N N . LYS A 1 373 ? 10.022 8.265 15.272 1.00 58.91 373 LYS A N 1
ATOM 2973 C CA . LYS A 1 373 ? 8.573 8.545 15.432 1.00 58.91 373 LYS A CA 1
ATOM 2974 C C . LYS A 1 373 ? 7.796 8.443 14.111 1.00 58.91 373 LYS A C 1
ATOM 2976 O O . LYS A 1 373 ? 8.367 8.562 13.031 1.00 58.91 373 LYS A O 1
ATOM 2981 N N . GLY A 1 374 ? 6.474 8.270 14.210 1.00 70.19 374 GLY A N 1
ATOM 2982 C CA . GLY A 1 374 ? 5.533 8.510 13.108 1.00 70.19 374 GLY A CA 1
ATOM 2983 C C . GLY A 1 374 ? 5.679 7.571 11.904 1.00 70.19 374 GLY A C 1
ATOM 2984 O O . GLY A 1 374 ? 5.544 6.352 12.027 1.00 70.19 374 GLY A O 1
ATOM 2985 N N . SER A 1 375 ? 5.906 8.150 10.725 1.00 71.12 375 SER A N 1
ATOM 2986 C CA . SER A 1 375 ? 5.946 7.445 9.434 1.00 71.12 375 SER A CA 1
ATOM 2987 C C . SER A 1 375 ? 7.094 6.433 9.293 1.00 71.12 375 SER A C 1
ATOM 2989 O O . SER A 1 375 ? 6.924 5.390 8.657 1.00 71.12 375 SER A O 1
ATOM 2991 N N . GLN A 1 376 ? 8.243 6.676 9.933 1.00 72.94 376 GLN A N 1
ATOM 2992 C CA . GLN A 1 376 ? 9.374 5.736 9.936 1.00 72.94 376 GLN A CA 1
ATOM 2993 C C . GLN A 1 376 ? 8.992 4.433 10.638 1.00 72.94 376 GLN A C 1
ATOM 2995 O O . GLN A 1 376 ? 9.243 3.343 10.131 1.00 72.94 376 GLN A O 1
ATOM 3000 N N . LEU A 1 377 ? 8.289 4.542 11.766 1.00 79.56 377 LEU A N 1
ATOM 3001 C CA . LEU A 1 377 ? 7.788 3.390 12.505 1.00 79.56 377 LEU A CA 1
ATOM 3002 C C . LEU A 1 377 ? 6.746 2.605 11.693 1.00 79.56 377 LEU A C 1
ATOM 3004 O O . LEU A 1 377 ? 6.745 1.376 11.719 1.00 79.56 377 LEU A O 1
ATOM 3008 N N . MET A 1 378 ? 5.901 3.294 10.916 1.00 85.50 378 MET A N 1
ATOM 3009 C CA . MET A 1 378 ? 4.992 2.642 9.965 1.00 85.50 378 MET A CA 1
ATOM 3010 C C . MET A 1 378 ? 5.761 1.898 8.866 1.00 85.50 378 MET A C 1
ATOM 3012 O O . MET A 1 378 ? 5.438 0.760 8.539 1.00 85.50 378 MET A O 1
ATOM 3016 N N . THR A 1 379 ? 6.831 2.491 8.350 1.00 85.75 379 THR A N 1
ATOM 3017 C CA . THR A 1 379 ? 7.691 1.846 7.352 1.00 85.75 379 THR A CA 1
ATOM 3018 C C . THR A 1 379 ? 8.314 0.567 7.908 1.00 85.75 379 THR A C 1
ATOM 3020 O O . THR A 1 379 ? 8.174 -0.489 7.300 1.00 85.75 379 THR A O 1
ATOM 3023 N N . LEU A 1 380 ? 8.904 0.609 9.108 1.00 83.50 380 LEU A N 1
ATOM 3024 C CA . LEU A 1 380 ? 9.440 -0.585 9.780 1.00 83.50 380 LEU A CA 1
ATOM 3025 C C . LEU A 1 380 ? 8.369 -1.669 9.963 1.00 83.50 380 LEU A C 1
ATOM 3027 O O . LEU A 1 380 ? 8.624 -2.852 9.734 1.00 83.50 380 LEU A O 1
ATOM 3031 N N . HIS A 1 381 ? 7.155 -1.254 10.324 1.00 86.94 381 HIS A N 1
ATOM 3032 C CA . HIS A 1 381 ? 6.004 -2.133 10.488 1.00 86.94 381 HIS A CA 1
ATOM 3033 C C . HIS A 1 381 ? 5.626 -2.834 9.168 1.00 86.94 381 HIS A C 1
ATOM 3035 O O . HIS A 1 381 ? 5.409 -4.048 9.162 1.00 86.94 381 HIS A O 1
ATOM 3041 N N . LEU A 1 382 ? 5.632 -2.111 8.037 1.00 92.25 382 LEU A N 1
ATOM 3042 C CA . LEU A 1 382 ? 5.445 -2.690 6.700 1.00 92.25 382 LEU A CA 1
ATOM 3043 C C . LEU A 1 382 ? 6.562 -3.675 6.350 1.00 92.25 382 LEU A C 1
ATOM 3045 O O . LEU A 1 382 ? 6.273 -4.805 5.962 1.00 92.25 382 LEU A O 1
ATOM 3049 N N . LEU A 1 383 ? 7.827 -3.277 6.501 1.00 90.00 383 LEU A N 1
ATOM 3050 C CA . LEU A 1 383 ? 8.971 -4.114 6.133 1.00 90.00 383 LEU A CA 1
ATOM 3051 C C . LEU A 1 383 ? 8.989 -5.429 6.928 1.00 90.00 383 LEU A C 1
ATOM 3053 O O . LEU A 1 383 ? 9.207 -6.500 6.358 1.00 90.00 383 LEU A O 1
ATOM 3057 N N . ARG A 1 384 ? 8.674 -5.376 8.231 1.00 87.00 384 ARG A N 1
ATOM 3058 C CA . ARG A 1 384 ? 8.532 -6.574 9.069 1.00 87.00 384 ARG A CA 1
ATOM 3059 C C . ARG A 1 384 ? 7.339 -7.430 8.643 1.00 87.00 384 ARG A C 1
ATOM 3061 O O . ARG A 1 384 ? 7.454 -8.653 8.616 1.00 87.00 384 ARG A O 1
ATOM 3068 N N . CYS A 1 385 ? 6.215 -6.812 8.280 1.00 92.44 385 CYS A N 1
ATOM 3069 C CA . CYS A 1 385 ? 5.054 -7.530 7.762 1.00 92.44 385 CYS A CA 1
ATOM 3070 C C . CYS A 1 385 ? 5.376 -8.266 6.451 1.00 92.44 385 CYS A C 1
ATOM 3072 O O . CYS A 1 385 ? 5.077 -9.453 6.338 1.00 92.44 385 CYS A O 1
ATOM 3074 N N . LEU A 1 386 ? 6.056 -7.615 5.499 1.00 93.56 386 LEU A N 1
ATOM 3075 C CA . LEU A 1 386 ? 6.499 -8.245 4.250 1.00 93.56 386 LEU A CA 1
ATOM 3076 C C . LEU A 1 386 ? 7.407 -9.449 4.524 1.00 93.56 386 LEU A C 1
ATOM 3078 O O . LEU A 1 386 ? 7.193 -10.510 3.940 1.00 93.56 386 LEU A O 1
ATOM 3082 N N . ALA A 1 387 ? 8.344 -9.331 5.470 1.00 89.06 387 ALA A N 1
ATOM 3083 C CA . ALA A 1 387 ? 9.180 -10.453 5.887 1.00 89.06 387 ALA A CA 1
ATOM 3084 C C . ALA A 1 387 ? 8.364 -11.641 6.420 1.00 89.06 387 ALA A C 1
ATOM 3086 O O . ALA A 1 387 ? 8.592 -12.770 5.992 1.00 89.06 387 ALA A O 1
ATOM 3087 N N . LEU A 1 388 ? 7.380 -11.397 7.293 1.00 88.75 388 LEU A N 1
ATOM 3088 C CA . LEU A 1 388 ? 6.489 -12.448 7.804 1.00 88.75 388 LEU A CA 1
ATOM 3089 C C . LEU A 1 388 ? 5.648 -13.088 6.695 1.00 88.75 388 LEU A C 1
ATOM 3091 O O . LEU A 1 388 ? 5.419 -14.296 6.715 1.00 88.75 388 LEU A O 1
ATOM 3095 N N . ILE A 1 389 ? 5.188 -12.298 5.722 1.00 92.56 389 ILE A N 1
ATOM 3096 C CA . ILE A 1 389 ? 4.414 -12.800 4.584 1.00 92.56 389 ILE A CA 1
ATOM 3097 C C . ILE A 1 389 ? 5.280 -13.692 3.691 1.00 92.56 389 ILE A C 1
ATOM 3099 O O . ILE A 1 389 ? 4.843 -14.788 3.347 1.00 92.56 389 ILE A O 1
ATOM 3103 N N . VAL A 1 390 ? 6.499 -13.263 3.348 1.00 91.19 390 VAL A N 1
ATOM 3104 C CA . VAL A 1 390 ? 7.430 -14.077 2.549 1.00 91.19 390 VAL A CA 1
ATOM 3105 C C . VAL A 1 390 ? 7.818 -15.352 3.307 1.00 91.19 390 VAL A C 1
ATOM 3107 O O . VAL A 1 390 ? 7.837 -16.426 2.711 1.00 91.19 390 VAL A O 1
ATOM 3110 N N . GLN A 1 391 ? 8.062 -15.266 4.621 1.00 86.69 391 GLN A N 1
ATOM 3111 C CA . GLN A 1 391 ? 8.341 -16.438 5.461 1.00 86.69 391 GLN A CA 1
ATOM 3112 C C . GLN A 1 391 ? 7.198 -17.437 5.427 1.00 86.69 391 GLN A C 1
ATOM 3114 O O . GLN A 1 391 ? 7.399 -18.634 5.224 1.00 86.69 391 GLN A O 1
ATOM 3119 N N . TRP A 1 392 ? 5.990 -16.919 5.650 1.00 88.75 392 TRP A N 1
ATOM 3120 C CA . TRP A 1 392 ? 4.785 -17.710 5.609 1.00 88.75 392 TRP A CA 1
ATOM 3121 C C . TRP A 1 392 ? 4.707 -18.411 4.264 1.00 88.75 392 TRP A C 1
ATOM 3123 O O . TRP A 1 392 ? 4.600 -19.634 4.288 1.00 88.75 392 TRP A O 1
ATOM 3133 N N . ASP A 1 393 ? 4.833 -17.677 3.147 1.00 88.06 393 ASP A N 1
ATOM 3134 C CA . ASP A 1 393 ? 4.751 -18.210 1.783 1.00 88.06 393 ASP A CA 1
ATOM 3135 C C . ASP A 1 393 ? 5.735 -19.363 1.549 1.00 88.06 393 ASP A C 1
ATOM 3137 O O . ASP A 1 393 ? 5.291 -20.454 1.191 1.00 88.06 393 ASP A O 1
ATOM 3141 N N . LYS A 1 394 ? 7.022 -19.156 1.871 1.00 85.00 394 LYS A N 1
ATOM 3142 C CA . LYS A 1 394 ? 8.105 -20.146 1.711 1.00 85.00 394 LYS A CA 1
ATOM 3143 C C . LYS A 1 394 ? 7.907 -21.429 2.525 1.00 85.00 394 LYS A C 1
ATOM 3145 O O . LYS A 1 394 ? 8.323 -22.491 2.082 1.00 85.00 394 LYS A O 1
ATOM 3150 N N . ASN A 1 395 ? 7.253 -21.353 3.684 1.00 82.12 395 ASN A N 1
ATOM 3151 C CA . ASN A 1 395 ? 7.029 -22.506 4.567 1.00 82.12 395 ASN A CA 1
ATOM 3152 C C . ASN A 1 395 ? 5.842 -23.400 4.150 1.00 82.12 395 ASN A C 1
ATOM 3154 O O . ASN A 1 395 ? 5.459 -24.301 4.896 1.00 82.12 395 ASN A O 1
ATOM 3158 N N . SER A 1 396 ? 5.202 -23.148 3.007 1.00 73.50 396 SER A N 1
ATOM 3159 C CA . SER A 1 396 ? 4.095 -23.971 2.513 1.00 73.50 396 SER A CA 1
ATOM 3160 C C . SER A 1 396 ? 4.549 -24.969 1.468 1.00 73.50 396 SER A C 1
ATOM 3162 O O . SER A 1 396 ? 5.326 -24.642 0.580 1.00 73.50 396 SER A O 1
ATOM 3164 N N . GLN A 1 397 ? 3.965 -26.167 1.535 1.00 59.81 397 GLN A N 1
ATOM 3165 C CA . GLN A 1 397 ? 4.109 -27.209 0.518 1.00 59.81 397 GLN A CA 1
ATOM 3166 C C . GLN A 1 397 ? 3.674 -26.727 -0.880 1.00 59.81 397 GLN A C 1
ATOM 3168 O O . GLN A 1 397 ? 4.154 -27.235 -1.887 1.00 59.81 397 GLN A O 1
ATOM 3173 N N . TYR A 1 398 ? 2.802 -25.715 -0.931 1.00 57.66 398 TYR A N 1
ATOM 3174 C CA . TYR A 1 398 ? 2.446 -24.961 -2.130 1.00 57.66 398 TYR A CA 1
ATOM 3175 C C . TYR A 1 398 ? 3.063 -23.560 -2.023 1.00 57.66 398 TYR A C 1
ATOM 3177 O O . TYR A 1 398 ? 2.548 -22.723 -1.271 1.00 57.66 398 TYR A O 1
ATOM 3185 N N . SER A 1 399 ? 4.172 -23.315 -2.723 1.00 60.56 399 SER A N 1
ATOM 3186 C CA . SER A 1 399 ? 4.668 -21.957 -2.979 1.00 60.56 399 SER A CA 1
ATOM 3187 C C . SER A 1 399 ? 3.669 -21.218 -3.881 1.00 60.56 399 SER A C 1
ATOM 3189 O O . SER A 1 399 ? 2.863 -21.865 -4.550 1.00 60.56 399 SER A O 1
ATOM 3191 N N . SER A 1 400 ? 3.698 -19.880 -3.911 1.00 71.38 400 SER A N 1
ATOM 3192 C CA . SER A 1 400 ? 2.829 -19.045 -4.764 1.00 71.38 400 SER A CA 1
ATOM 3193 C C . SER A 1 400 ? 1.478 -18.588 -4.166 1.00 71.38 400 SER A C 1
ATOM 3195 O O . SER A 1 400 ? 0.494 -18.411 -4.894 1.00 71.38 400 SER A O 1
ATOM 3197 N N . ARG A 1 401 ? 1.377 -18.343 -2.851 1.00 82.69 401 ARG A N 1
ATOM 3198 C CA . ARG A 1 401 ? 0.139 -17.779 -2.269 1.00 82.69 401 ARG A CA 1
ATOM 3199 C C . ARG A 1 401 ? 0.058 -16.260 -2.429 1.00 82.69 401 ARG A C 1
ATOM 3201 O O . ARG A 1 401 ? 1.076 -15.574 -2.464 1.00 82.69 401 ARG A O 1
ATOM 3208 N N . ASP A 1 402 ? -1.164 -15.736 -2.512 1.00 88.62 402 ASP A N 1
ATOM 3209 C CA . ASP A 1 402 ? -1.437 -14.293 -2.566 1.00 88.62 402 ASP A CA 1
ATOM 3210 C C . ASP A 1 402 ? -1.043 -13.624 -1.217 1.00 88.62 402 ASP A C 1
ATOM 3212 O O . ASP A 1 402 ? -1.536 -14.027 -0.156 1.00 88.62 402 ASP A O 1
ATOM 3216 N N . PRO A 1 403 ? -0.157 -12.608 -1.206 1.00 92.88 403 PRO A N 1
ATOM 3217 C CA . PRO A 1 403 ? 0.253 -11.894 0.006 1.00 92.88 403 PRO A CA 1
ATOM 3218 C C . PRO A 1 403 ? -0.910 -11.340 0.839 1.00 92.88 403 PRO A C 1
ATOM 3220 O O . PRO A 1 403 ? -0.846 -11.330 2.072 1.00 92.88 403 PRO A O 1
ATOM 3223 N N . LEU A 1 404 ? -2.010 -10.934 0.196 1.00 91.56 404 LEU A N 1
ATOM 3224 C CA . LEU A 1 404 ? -3.173 -10.329 0.856 1.00 91.56 404 LEU A CA 1
ATOM 3225 C C . LEU A 1 404 ? -4.040 -11.335 1.617 1.00 91.56 404 LEU A C 1
ATOM 3227 O O . LEU A 1 404 ? -4.905 -10.918 2.397 1.00 91.56 404 LEU A O 1
ATOM 3231 N N . ILE A 1 405 ? -3.803 -12.638 1.436 1.00 89.88 405 ILE A N 1
ATOM 3232 C CA . ILE A 1 405 ? -4.451 -13.704 2.213 1.00 89.88 405 ILE A CA 1
ATOM 3233 C C . ILE A 1 405 ? -3.551 -14.270 3.318 1.00 89.88 405 ILE A C 1
ATOM 3235 O O . ILE A 1 405 ? -3.956 -15.211 4.009 1.00 89.88 405 ILE A O 1
ATOM 3239 N N . SER A 1 406 ? -2.357 -13.706 3.523 1.00 91.31 406 SER A N 1
ATOM 3240 C CA . SER A 1 406 ? -1.472 -14.111 4.615 1.00 91.31 406 SER A CA 1
ATOM 3241 C C . SER A 1 406 ? -2.152 -13.937 5.981 1.00 91.31 406 SER A C 1
ATOM 3243 O O . SER A 1 406 ? -2.865 -12.949 6.196 1.00 91.31 406 SER A O 1
ATOM 3245 N N . PRO A 1 407 ? -1.928 -14.850 6.950 1.00 89.50 407 PRO A N 1
ATOM 3246 C CA . PRO A 1 407 ? -2.384 -14.692 8.329 1.00 89.50 407 PRO A CA 1
ATOM 3247 C C . PRO A 1 407 ? -2.039 -13.338 8.956 1.00 89.50 407 PRO A C 1
ATOM 3249 O O . PRO A 1 407 ? -2.818 -12.869 9.780 1.00 89.50 407 PRO A O 1
ATOM 3252 N N . ALA A 1 408 ? -0.939 -12.705 8.532 1.00 90.12 408 ALA A N 1
ATOM 3253 C CA . ALA A 1 408 ? -0.509 -11.406 9.042 1.00 90.12 408 ALA A CA 1
ATOM 3254 C C . ALA A 1 408 ? -1.474 -10.255 8.698 1.00 90.12 408 ALA A C 1
ATOM 3256 O O . ALA A 1 408 ? -1.534 -9.276 9.433 1.00 90.12 408 ALA A O 1
ATOM 3257 N N . VAL A 1 409 ? -2.230 -10.359 7.594 1.00 91.94 409 VAL A N 1
ATOM 3258 C CA . VAL A 1 409 ? -3.052 -9.245 7.076 1.00 91.94 409 VAL A CA 1
ATOM 3259 C C . VAL A 1 409 ? -4.500 -9.610 6.755 1.00 91.94 409 VAL A C 1
ATOM 3261 O O . VAL A 1 409 ? -5.339 -8.719 6.648 1.00 91.94 409 VAL A O 1
ATOM 3264 N N . LYS A 1 410 ? -4.838 -10.896 6.601 1.00 89.12 410 LYS A N 1
ATOM 3265 C CA . LYS A 1 410 ? -6.178 -11.339 6.160 1.00 89.12 410 LYS A CA 1
ATOM 3266 C C . LYS A 1 410 ? -7.306 -11.071 7.162 1.00 89.12 410 LYS A C 1
ATOM 3268 O O . LYS A 1 410 ? -8.475 -11.125 6.789 1.00 89.12 410 LYS A O 1
ATOM 3273 N N . GLY A 1 411 ? -6.957 -10.894 8.437 1.00 87.69 411 GLY A N 1
ATOM 3274 C CA . GLY A 1 411 ? -7.900 -10.621 9.526 1.00 87.69 411 GLY A CA 1
ATOM 3275 C C . GLY A 1 411 ? -8.101 -9.133 9.814 1.00 87.69 411 GLY A C 1
ATOM 3276 O O . GLY A 1 411 ? -8.962 -8.793 10.620 1.00 87.69 411 GLY A O 1
ATOM 3277 N N . LEU A 1 412 ? -7.327 -8.260 9.168 1.00 89.31 412 LEU A N 1
ATOM 3278 C CA . LEU A 1 412 ? -7.326 -6.821 9.422 1.00 89.31 412 LEU A CA 1
ATOM 3279 C C . LEU A 1 412 ? -8.442 -6.119 8.646 1.00 89.31 412 LEU A C 1
ATOM 3281 O O . LEU A 1 412 ? -8.758 -6.515 7.523 1.00 89.31 412 LEU A O 1
ATOM 3285 N N . THR A 1 413 ? -9.003 -5.052 9.220 1.00 81.31 413 THR A N 1
ATOM 3286 C CA . THR A 1 413 ? -10.001 -4.213 8.537 1.00 81.31 413 THR A CA 1
ATOM 3287 C C . THR A 1 413 ? -9.320 -3.386 7.443 1.00 81.31 413 THR A C 1
ATOM 3289 O O . THR A 1 413 ? -8.474 -2.552 7.786 1.00 81.31 413 THR A O 1
ATOM 3292 N N . PRO A 1 414 ? -9.657 -3.546 6.153 1.00 75.06 414 PRO A N 1
ATOM 3293 C CA . PRO A 1 414 ? -9.240 -2.581 5.145 1.00 75.06 414 PRO A CA 1
ATOM 3294 C C . PRO A 1 414 ? -10.046 -1.281 5.295 1.00 75.06 414 PRO A C 1
ATOM 3296 O O . PRO A 1 414 ? -11.236 -1.327 5.597 1.00 75.06 414 PRO A O 1
ATOM 3299 N N . ASN A 1 415 ? -9.422 -0.125 5.066 1.00 74.75 415 ASN A N 1
ATOM 3300 C CA . ASN A 1 415 ? -10.116 1.161 5.063 1.00 74.75 415 ASN A CA 1
ATOM 3301 C C . ASN A 1 415 ? -9.748 1.953 3.806 1.00 74.75 415 ASN A C 1
ATOM 3303 O O . ASN A 1 415 ? -8.603 2.369 3.630 1.00 74.75 415 ASN A O 1
ATOM 3307 N N . TYR A 1 416 ? -10.747 2.123 2.939 1.00 76.31 416 TYR A N 1
ATOM 3308 C CA . TYR A 1 416 ? -10.642 2.800 1.643 1.00 76.31 416 TYR A CA 1
ATOM 3309 C C . TYR A 1 416 ? -11.451 4.108 1.584 1.00 76.31 416 TYR A C 1
ATOM 3311 O O . TYR A 1 416 ? -11.406 4.831 0.592 1.00 76.31 416 TYR A O 1
ATOM 3319 N N . SER A 1 417 ? -12.207 4.406 2.642 1.00 64.56 417 SER A N 1
ATOM 3320 C CA . SER A 1 417 ? -13.104 5.562 2.762 1.00 64.56 417 SER A CA 1
ATOM 3321 C C . SER A 1 417 ? -12.505 6.702 3.595 1.00 64.56 417 SER A C 1
ATOM 3323 O O . SER A 1 417 ? -13.146 7.730 3.793 1.00 64.56 417 SER A O 1
ATOM 3325 N N . GLY A 1 418 ? -11.285 6.524 4.111 1.00 61.72 418 GLY A N 1
ATOM 3326 C CA . GLY A 1 418 ? -10.606 7.468 4.994 1.00 61.72 418 GLY A CA 1
ATOM 3327 C C . GLY A 1 418 ? -10.129 8.767 4.332 1.00 61.72 418 GLY A C 1
ATOM 3328 O O . GLY A 1 418 ? -10.181 8.957 3.112 1.00 61.72 418 GLY A O 1
ATOM 3329 N N . GLY A 1 419 ? -9.637 9.674 5.184 1.00 67.38 419 GLY A N 1
ATOM 3330 C CA . GLY A 1 419 ? -8.882 10.863 4.777 1.00 67.38 419 GLY A CA 1
ATOM 3331 C C . GLY A 1 419 ? -7.568 10.523 4.059 1.00 67.38 419 GLY A C 1
ATOM 3332 O O . GLY A 1 419 ? -7.268 9.367 3.786 1.00 67.38 419 GLY A O 1
ATOM 3333 N N . HIS A 1 420 ? -6.768 11.537 3.730 1.00 80.12 420 HIS A N 1
ATOM 3334 C CA . HIS A 1 420 ? -5.460 11.296 3.120 1.00 80.12 420 HIS A CA 1
ATOM 3335 C C . HIS A 1 420 ? -4.435 10.803 4.154 1.00 80.12 420 HIS A C 1
ATOM 3337 O O . HIS A 1 420 ? -4.512 11.128 5.342 1.00 80.12 420 HIS A O 1
ATOM 3343 N N . HIS A 1 421 ? -3.445 10.056 3.679 1.00 82.69 421 HIS A N 1
ATOM 3344 C CA . HIS A 1 421 ? -2.374 9.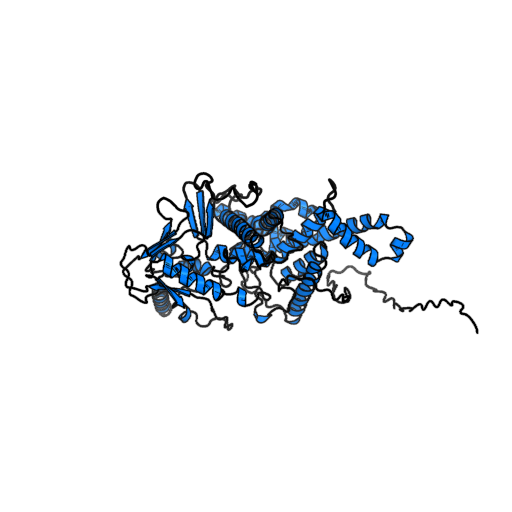450 4.455 1.00 82.69 421 HIS A CA 1
ATOM 3345 C C . HIS A 1 421 ? -1.017 10.033 4.037 1.00 82.69 421 HIS A C 1
ATOM 3347 O O . HIS A 1 421 ? -0.840 10.369 2.862 1.00 82.69 421 HIS A O 1
ATOM 3353 N N . PRO A 1 422 ? -0.057 10.165 4.974 1.00 86.75 422 PRO A N 1
ATOM 3354 C CA . PRO A 1 422 ? 1.307 10.555 4.643 1.00 86.75 422 PRO A CA 1
ATOM 3355 C C . PRO A 1 422 ? 1.966 9.513 3.737 1.00 86.75 422 PRO A C 1
ATOM 3357 O O . PRO A 1 422 ? 2.003 8.332 4.068 1.00 86.75 422 PRO A O 1
ATOM 3360 N N . TRP A 1 423 ? 2.537 9.972 2.634 1.00 90.19 423 TRP A N 1
ATOM 3361 C CA . TRP A 1 423 ? 3.199 9.173 1.619 1.00 90.19 423 TRP A CA 1
ATOM 3362 C C . TRP A 1 423 ? 4.552 9.773 1.253 1.00 90.19 423 TRP A C 1
ATOM 3364 O O . TRP A 1 423 ? 4.734 10.990 1.246 1.00 90.19 423 TRP A O 1
ATOM 3374 N N . SER A 1 424 ? 5.506 8.906 0.943 1.00 89.81 424 SER A N 1
ATOM 3375 C CA . SER A 1 424 ? 6.875 9.275 0.601 1.00 89.81 424 SER A CA 1
ATOM 3376 C C . SER A 1 424 ? 7.497 8.224 -0.313 1.00 89.81 424 SER A C 1
ATOM 3378 O O . SER A 1 424 ? 7.237 7.032 -0.135 1.00 89.81 424 SER A O 1
ATOM 3380 N N . PHE A 1 425 ? 8.332 8.656 -1.261 1.00 92.44 425 PHE A N 1
ATOM 3381 C CA . PHE A 1 425 ? 8.888 7.789 -2.299 1.00 92.44 425 PHE A CA 1
ATOM 3382 C C . PHE A 1 425 ? 9.771 6.679 -1.722 1.00 92.44 425 PHE A C 1
ATOM 3384 O O . PHE A 1 425 ? 9.562 5.512 -2.051 1.00 92.44 425 PHE A O 1
ATOM 3391 N N . ASN A 1 426 ? 10.696 6.981 -0.806 1.00 90.00 426 ASN A N 1
ATOM 3392 C CA . ASN A 1 426 ? 11.556 5.922 -0.278 1.00 90.00 426 ASN A CA 1
ATOM 3393 C C . ASN A 1 426 ? 10.777 4.928 0.586 1.00 90.00 426 ASN A C 1
ATOM 3395 O O . ASN A 1 426 ? 10.881 3.721 0.396 1.00 90.00 426 ASN A O 1
ATOM 3399 N N . GLU A 1 427 ? 9.972 5.431 1.514 1.00 87.69 427 GLU A N 1
ATOM 3400 C CA . GLU A 1 427 ? 9.239 4.627 2.489 1.00 87.69 427 GLU A CA 1
ATOM 3401 C C . GLU A 1 427 ? 8.189 3.720 1.843 1.00 87.69 427 GLU A C 1
ATOM 3403 O O . GLU A 1 427 ? 7.943 2.619 2.337 1.00 87.69 427 GLU A O 1
ATOM 3408 N N . HIS A 1 428 ? 7.588 4.163 0.736 1.00 91.88 428 HIS A N 1
ATOM 3409 C CA . HIS A 1 428 ? 6.469 3.464 0.110 1.00 91.88 428 HIS A CA 1
ATOM 3410 C C . HIS A 1 428 ? 6.835 2.748 -1.191 1.00 91.88 428 HIS A C 1
ATOM 3412 O O . HIS A 1 428 ? 6.092 1.851 -1.583 1.00 91.88 428 HIS A O 1
ATOM 3418 N N . ILE A 1 429 ? 7.951 3.104 -1.840 1.00 95.69 429 ILE A N 1
ATOM 3419 C CA . ILE A 1 429 ? 8.395 2.502 -3.107 1.00 95.69 429 ILE A CA 1
ATOM 3420 C C . ILE A 1 429 ? 9.768 1.846 -2.954 1.00 95.69 429 ILE A C 1
ATOM 3422 O O . ILE A 1 429 ? 9.885 0.630 -3.120 1.00 95.69 429 ILE A O 1
ATOM 3426 N N . VAL A 1 430 ? 10.801 2.613 -2.591 1.00 94.69 430 VAL A N 1
ATOM 3427 C CA . VAL A 1 430 ? 12.195 2.129 -2.623 1.00 94.69 430 VAL A CA 1
ATOM 3428 C C . VAL A 1 430 ? 12.463 1.061 -1.559 1.00 94.69 430 VAL A C 1
ATOM 3430 O O . VAL A 1 430 ? 12.938 -0.026 -1.886 1.00 94.69 430 VAL A O 1
ATOM 3433 N N . TYR A 1 431 ? 12.149 1.316 -0.285 1.00 92.75 431 TYR A N 1
ATOM 3434 C CA . TYR A 1 431 ? 12.463 0.380 0.801 1.00 92.75 431 TYR A CA 1
ATOM 3435 C C . TYR A 1 431 ? 11.674 -0.931 0.719 1.00 92.75 431 TYR A C 1
ATOM 3437 O O . TYR A 1 431 ? 12.295 -1.980 0.908 1.00 92.75 431 TYR A O 1
ATOM 3445 N N . PRO A 1 432 ? 10.361 -0.944 0.403 1.00 94.75 432 PRO A N 1
ATOM 3446 C CA . PRO A 1 432 ? 9.644 -2.198 0.182 1.00 94.75 432 PRO A CA 1
ATOM 3447 C C . PRO A 1 432 ? 10.211 -2.998 -0.996 1.00 94.75 432 PRO A C 1
ATOM 3449 O O . PRO A 1 432 ? 10.404 -4.205 -0.862 1.00 94.75 432 PRO A O 1
ATOM 3452 N N . THR A 1 433 ? 10.553 -2.333 -2.108 1.00 96.50 433 THR A N 1
ATOM 3453 C CA . THR A 1 433 ? 11.179 -2.977 -3.278 1.00 96.50 433 THR A CA 1
ATOM 3454 C C . THR A 1 433 ? 12.525 -3.596 -2.905 1.00 96.50 433 THR A C 1
ATOM 3456 O O . THR A 1 433 ? 12.776 -4.765 -3.196 1.00 96.50 433 THR A O 1
ATOM 3459 N N . LEU A 1 434 ? 13.374 -2.847 -2.194 1.00 93.06 434 LEU A N 1
ATOM 3460 C CA . LEU A 1 434 ? 14.665 -3.331 -1.709 1.00 93.06 434 LEU A CA 1
ATOM 3461 C C . LEU A 1 434 ? 14.503 -4.520 -0.755 1.00 93.06 434 LEU A C 1
ATOM 3463 O O . LEU A 1 434 ? 15.192 -5.525 -0.914 1.00 93.06 434 LEU A O 1
ATOM 3467 N N . MET A 1 435 ? 13.590 -4.426 0.215 1.00 90.94 435 MET A N 1
ATOM 3468 C CA . MET A 1 435 ? 13.320 -5.504 1.166 1.00 90.94 435 MET A CA 1
ATOM 3469 C C . MET A 1 435 ? 12.874 -6.773 0.440 1.00 90.94 435 MET A C 1
ATOM 3471 O O . MET A 1 435 ? 13.462 -7.825 0.650 1.00 90.94 435 MET A O 1
ATOM 3475 N N . LEU A 1 436 ? 11.891 -6.687 -0.456 1.00 93.94 436 LEU A N 1
ATOM 3476 C CA . LEU A 1 436 ? 11.399 -7.845 -1.207 1.00 93.94 436 LEU A CA 1
ATOM 3477 C C . LEU A 1 436 ? 12.510 -8.520 -2.019 1.00 93.94 436 LEU A C 1
ATOM 3479 O O . LEU A 1 436 ? 12.668 -9.739 -1.925 1.00 93.94 436 LEU A O 1
ATOM 3483 N N . ARG A 1 437 ? 13.336 -7.734 -2.722 1.00 93.19 437 ARG A N 1
ATOM 3484 C CA . ARG A 1 437 ? 14.507 -8.250 -3.449 1.00 93.19 437 ARG A CA 1
ATOM 3485 C C . ARG A 1 437 ? 15.483 -8.970 -2.519 1.00 93.19 437 ARG A C 1
ATOM 3487 O O . ARG A 1 437 ? 15.894 -10.085 -2.823 1.00 93.19 437 ARG A O 1
ATOM 3494 N N . LYS A 1 438 ? 15.800 -8.384 -1.359 1.00 88.88 438 LYS A N 1
ATOM 3495 C CA . LYS A 1 438 ? 16.668 -9.015 -0.347 1.00 88.88 438 LYS A CA 1
ATOM 3496 C C . LYS A 1 438 ? 16.067 -10.297 0.241 1.00 88.88 438 LYS A C 1
ATOM 3498 O O . LYS A 1 438 ? 16.794 -11.221 0.582 1.00 88.88 438 LYS A O 1
ATOM 3503 N N . LEU A 1 439 ? 14.741 -10.396 0.311 1.00 88.38 439 LEU A N 1
ATOM 3504 C CA . LEU A 1 439 ? 14.038 -11.614 0.722 1.00 88.38 439 LEU A CA 1
ATOM 3505 C C . LEU A 1 439 ? 13.953 -12.677 -0.394 1.00 88.38 439 LEU A C 1
ATOM 3507 O O . LEU A 1 439 ? 13.368 -13.746 -0.175 1.00 88.38 439 LEU A O 1
ATOM 3511 N N . GLY A 1 440 ? 14.545 -12.417 -1.563 1.00 90.56 440 GLY A N 1
ATOM 3512 C CA . GLY A 1 440 ? 14.582 -13.322 -2.711 1.00 90.56 440 GLY A CA 1
ATOM 3513 C C . GLY A 1 440 ? 13.324 -13.286 -3.578 1.00 90.56 440 GLY A C 1
ATOM 3514 O O . GLY A 1 440 ? 13.078 -14.235 -4.315 1.00 90.56 440 GLY A O 1
ATOM 3515 N N . ILE A 1 441 ? 12.505 -12.236 -3.469 1.00 93.12 441 ILE A N 1
ATOM 3516 C CA . ILE A 1 441 ? 11.383 -12.010 -4.383 1.00 93.12 441 ILE A CA 1
ATOM 3517 C C . ILE A 1 441 ? 11.901 -11.270 -5.615 1.00 93.12 441 ILE A C 1
ATOM 3519 O O . ILE A 1 441 ? 12.456 -10.173 -5.508 1.00 93.12 441 ILE A O 1
ATOM 3523 N N . ASP A 1 442 ? 11.681 -11.850 -6.791 1.00 95.25 442 ASP A N 1
ATOM 3524 C CA . ASP A 1 442 ? 11.878 -11.151 -8.056 1.00 95.25 442 ASP A CA 1
ATOM 3525 C C . ASP A 1 442 ? 10.727 -10.160 -8.260 1.00 95.25 442 ASP A C 1
ATOM 3527 O O . ASP A 1 442 ? 9.659 -10.516 -8.739 1.00 95.25 442 ASP A O 1
ATOM 3531 N N . VAL A 1 443 ? 10.930 -8.905 -7.866 1.00 96.31 443 VAL A N 1
ATOM 3532 C CA . VAL A 1 443 ? 9.913 -7.839 -7.952 1.00 96.31 443 VAL A CA 1
ATOM 3533 C C . VAL A 1 443 ? 9.510 -7.467 -9.386 1.00 96.31 443 VAL A C 1
ATOM 3535 O O . VAL A 1 443 ? 8.558 -6.703 -9.559 1.00 96.31 443 VAL A O 1
ATOM 3538 N N . PHE A 1 444 ? 10.229 -7.973 -10.393 1.00 96.88 444 PHE A N 1
ATOM 3539 C CA . PHE A 1 444 ? 9.909 -7.784 -11.805 1.00 96.88 444 PHE A CA 1
ATOM 3540 C C . PHE A 1 444 ? 9.021 -8.924 -12.316 1.00 96.88 444 PHE A C 1
ATOM 3542 O O . PHE A 1 444 ? 8.034 -8.681 -12.999 1.00 96.88 444 PHE A O 1
ATOM 3549 N N . ALA A 1 445 ? 9.328 -10.170 -11.949 1.00 94.38 445 ALA A N 1
ATOM 3550 C CA . ALA A 1 445 ? 8.576 -11.340 -12.414 1.00 94.38 445 ALA A CA 1
ATOM 3551 C C . ALA A 1 445 ? 7.422 -11.761 -11.481 1.00 94.38 445 ALA A C 1
ATOM 3553 O O . ALA A 1 445 ? 6.443 -12.359 -11.928 1.00 94.38 445 ALA A O 1
ATOM 3554 N N . ASP A 1 446 ? 7.507 -11.465 -10.182 1.00 93.62 446 ASP A N 1
ATOM 3555 C CA . ASP A 1 446 ? 6.522 -11.856 -9.171 1.00 93.62 446 ASP A CA 1
ATOM 3556 C C . ASP A 1 446 ? 5.581 -10.702 -8.816 1.00 93.62 446 ASP A C 1
ATOM 3558 O O . ASP A 1 446 ? 5.643 -10.062 -7.759 1.00 93.62 446 ASP A O 1
ATOM 3562 N N . LEU A 1 447 ? 4.640 -10.467 -9.721 1.00 93.50 447 LEU A N 1
ATOM 3563 C CA . LEU A 1 447 ? 3.611 -9.444 -9.583 1.00 93.50 447 LEU A CA 1
ATOM 3564 C C . LEU A 1 447 ? 2.605 -9.715 -8.438 1.00 93.50 447 LEU A C 1
ATOM 3566 O O . LEU A 1 447 ? 1.726 -8.890 -8.182 1.00 93.50 447 LEU A O 1
ATOM 3570 N N . ARG A 1 448 ? 2.724 -10.814 -7.674 1.00 92.50 448 ARG A N 1
ATOM 3571 C CA . ARG A 1 448 ? 2.007 -10.932 -6.387 1.00 92.50 448 ARG A CA 1
ATOM 3572 C C . ARG A 1 448 ? 2.413 -9.838 -5.409 1.00 92.50 448 ARG A C 1
ATOM 3574 O O . ARG A 1 448 ? 1.637 -9.506 -4.520 1.00 92.50 448 ARG A O 1
ATOM 3581 N N . TYR A 1 449 ? 3.618 -9.296 -5.567 1.00 94.19 449 TYR A N 1
ATOM 3582 C CA . TYR A 1 449 ? 4.148 -8.187 -4.784 1.00 94.19 449 TYR A CA 1
ATOM 3583 C C . TYR A 1 449 ? 4.156 -6.873 -5.577 1.00 94.19 449 TYR A C 1
ATOM 3585 O O . TYR A 1 449 ? 4.979 -5.995 -5.319 1.00 94.19 449 TYR A O 1
ATOM 3593 N N . ASP A 1 450 ? 3.245 -6.721 -6.546 1.00 95.81 450 ASP A N 1
ATOM 3594 C CA . ASP A 1 450 ? 3.098 -5.468 -7.282 1.00 95.81 450 ASP A CA 1
ATOM 3595 C C . ASP A 1 450 ? 2.775 -4.290 -6.337 1.00 95.81 450 ASP A C 1
ATOM 3597 O O . ASP A 1 450 ? 2.279 -4.471 -5.220 1.00 95.81 450 ASP A O 1
ATOM 3601 N N . THR A 1 451 ? 3.049 -3.061 -6.777 1.00 96.25 451 THR A N 1
ATOM 3602 C CA . THR A 1 451 ? 3.013 -1.854 -5.937 1.00 96.25 451 THR A CA 1
ATOM 3603 C C . THR A 1 451 ? 1.660 -1.695 -5.243 1.00 96.25 451 THR A C 1
ATOM 3605 O O . THR A 1 451 ? 1.606 -1.411 -4.048 1.00 96.25 451 THR A O 1
ATOM 3608 N N . TRP A 1 452 ? 0.556 -1.972 -5.946 1.00 95.19 452 TRP A N 1
ATOM 3609 C CA . TRP A 1 452 ? -0.797 -1.880 -5.387 1.00 95.19 452 TRP A CA 1
ATOM 3610 C C . TRP A 1 452 ? -1.049 -2.888 -4.253 1.00 95.19 452 TRP A C 1
ATOM 3612 O O . TRP A 1 452 ? -1.799 -2.595 -3.317 1.00 95.19 452 TRP A O 1
ATOM 3622 N N . VAL A 1 453 ? -0.399 -4.057 -4.288 1.00 95.19 453 VAL A N 1
ATOM 3623 C CA . VAL A 1 453 ? -0.482 -5.071 -3.226 1.00 95.19 453 VAL A CA 1
ATOM 3624 C C . VAL A 1 453 ? 0.226 -4.571 -1.975 1.00 95.19 453 VAL A C 1
ATOM 3626 O O . VAL A 1 453 ? -0.341 -4.625 -0.882 1.00 95.19 453 VAL A O 1
ATOM 3629 N N . VAL A 1 454 ? 1.429 -4.017 -2.136 1.00 95.75 454 VAL A N 1
ATOM 3630 C CA . VAL A 1 454 ? 2.198 -3.423 -1.033 1.00 95.75 454 VAL A CA 1
ATOM 3631 C C . VAL A 1 454 ? 1.439 -2.245 -0.411 1.00 95.75 454 VAL A C 1
ATOM 3633 O O . VAL A 1 454 ? 1.315 -2.188 0.814 1.00 95.75 454 VAL A O 1
ATOM 3636 N N . GLN A 1 455 ? 0.839 -1.365 -1.224 1.00 92.81 455 GLN A N 1
ATOM 3637 C CA . GLN A 1 455 ? -0.017 -0.275 -0.727 1.00 92.81 455 GLN A CA 1
ATOM 3638 C C . GLN A 1 455 ? -1.257 -0.801 0.011 1.00 92.81 455 GLN A C 1
ATOM 3640 O O . GLN A 1 455 ? -1.644 -0.272 1.053 1.00 92.81 455 GLN A O 1
ATOM 3645 N N . THR A 1 456 ? -1.858 -1.893 -0.467 1.00 92.75 456 THR A N 1
ATOM 3646 C CA . THR A 1 456 ? -3.009 -2.520 0.202 1.00 92.75 456 THR A CA 1
ATOM 3647 C C . THR A 1 456 ? -2.620 -3.118 1.560 1.00 92.75 456 THR A C 1
ATOM 3649 O O . THR A 1 456 ? -3.370 -2.980 2.531 1.00 92.75 456 THR A O 1
ATOM 3652 N N . ILE A 1 457 ? -1.445 -3.751 1.663 1.00 94.75 457 ILE A N 1
ATOM 3653 C CA . ILE A 1 457 ? -0.887 -4.213 2.945 1.00 94.75 457 ILE A CA 1
ATOM 3654 C C . ILE A 1 457 ? -0.691 -3.014 3.876 1.00 94.75 457 ILE A C 1
ATOM 3656 O O . ILE A 1 457 ? -1.169 -3.045 5.009 1.00 94.75 457 ILE A O 1
ATOM 3660 N N . MET A 1 458 ? -0.065 -1.941 3.385 1.00 91.56 458 MET A N 1
ATOM 3661 C CA . MET A 1 458 ? 0.169 -0.715 4.151 1.00 91.56 458 MET A CA 1
ATOM 3662 C C . MET A 1 458 ? -1.133 -0.125 4.709 1.00 91.56 458 MET A C 1
ATOM 3664 O O . MET A 1 458 ? -1.214 0.142 5.907 1.00 91.56 458 MET A O 1
ATOM 3668 N N . SER A 1 459 ? -2.176 -0.004 3.882 1.00 88.81 459 SER A N 1
ATOM 3669 C CA . SER A 1 459 ? -3.500 0.484 4.295 1.00 88.81 459 SER A CA 1
ATOM 3670 C C . SER A 1 459 ? -4.089 -0.337 5.447 1.00 88.81 459 SER A C 1
ATOM 3672 O O . SER A 1 459 ? -4.552 0.221 6.446 1.00 88.81 459 SER A O 1
ATOM 3674 N N . ARG A 1 460 ? -4.010 -1.673 5.369 1.00 90.69 460 ARG A N 1
ATOM 3675 C CA . ARG A 1 460 ? -4.471 -2.555 6.454 1.00 90.69 460 ARG A CA 1
ATOM 3676 C C . ARG A 1 460 ? -3.644 -2.365 7.726 1.00 90.69 460 ARG A C 1
ATOM 3678 O O . ARG A 1 460 ? -4.209 -2.327 8.816 1.00 90.69 460 ARG A O 1
ATOM 3685 N N . LEU A 1 461 ? -2.328 -2.222 7.613 1.00 91.69 461 LEU A N 1
ATOM 3686 C CA . LEU A 1 461 ? -1.466 -2.006 8.774 1.00 91.69 461 LEU A CA 1
ATOM 3687 C C . LEU A 1 461 ? -1.700 -0.639 9.436 1.00 91.69 461 LEU A C 1
ATOM 3689 O O . LEU A 1 461 ? -1.745 -0.566 10.662 1.00 91.69 461 LEU A O 1
ATOM 3693 N N . ASP A 1 462 ? -1.870 0.432 8.658 1.00 88.06 462 ASP A N 1
ATOM 3694 C CA . ASP A 1 462 ? -2.104 1.786 9.183 1.00 88.06 462 ASP A CA 1
ATOM 3695 C C . ASP A 1 462 ? -3.481 1.910 9.854 1.00 88.06 462 ASP A C 1
ATOM 3697 O O . ASP A 1 462 ? -3.617 2.577 10.879 1.00 88.06 462 ASP A O 1
ATOM 3701 N N . ASN A 1 463 ? -4.497 1.221 9.323 1.00 87.12 463 ASN A N 1
ATOM 3702 C CA . ASN A 1 463 ? -5.846 1.260 9.888 1.00 87.12 463 ASN A CA 1
ATOM 3703 C C . ASN A 1 463 ? -5.993 0.466 11.200 1.00 87.12 463 ASN A C 1
ATOM 3705 O O . ASN A 1 463 ? -6.860 0.794 12.004 1.00 87.12 463 ASN A O 1
ATOM 3709 N N . ASN A 1 464 ? -5.171 -0.568 11.420 1.00 89.56 464 ASN A N 1
ATOM 3710 C CA . ASN A 1 464 ? -5.326 -1.489 12.558 1.00 89.56 464 ASN A CA 1
ATOM 3711 C C . ASN A 1 464 ? -4.164 -1.432 13.564 1.00 89.56 464 ASN A C 1
ATOM 3713 O O . ASN A 1 464 ? -4.295 -1.956 14.663 1.00 89.56 464 ASN A O 1
ATOM 3717 N N . GLY A 1 465 ? -3.018 -0.851 13.203 1.00 88.81 465 GLY A N 1
ATOM 3718 C CA . GLY A 1 465 ? -1.838 -0.825 14.064 1.00 88.81 465 GLY A CA 1
ATOM 3719 C C . GLY A 1 465 ? -1.868 0.314 15.079 1.00 88.81 465 GLY A C 1
ATOM 3720 O O . GLY A 1 465 ? -2.092 1.471 14.721 1.00 88.81 465 GLY A O 1
ATOM 3721 N N . ILE A 1 466 ? -1.497 0.017 16.318 1.00 84.75 466 ILE A N 1
ATOM 3722 C CA . ILE A 1 466 ? -1.448 0.967 17.432 1.00 84.75 466 ILE A CA 1
ATOM 3723 C C . ILE A 1 466 ? -0.018 1.454 17.645 1.00 84.75 466 ILE A C 1
ATOM 3725 O O . ILE A 1 466 ? 0.926 0.684 17.496 1.00 84.75 466 ILE A O 1
ATOM 3729 N N . SER A 1 467 ? 0.154 2.735 17.974 1.00 85.00 467 SER A N 1
ATOM 3730 C CA . SER A 1 467 ? 1.465 3.346 18.221 1.00 85.00 467 SER A CA 1
ATOM 3731 C C . SER A 1 467 ? 1.489 4.057 19.566 1.00 85.00 467 SER A C 1
ATOM 3733 O O . SER A 1 467 ? 0.604 4.864 19.846 1.00 85.00 467 SER A O 1
ATOM 3735 N N . LEU A 1 468 ? 2.496 3.753 20.386 1.00 80.50 468 LEU A N 1
ATOM 3736 C CA . LEU A 1 468 ? 2.583 4.179 21.784 1.00 80.50 468 LEU A CA 1
ATOM 3737 C C . LEU A 1 468 ? 4.019 4.597 22.141 1.00 80.50 468 LEU A C 1
ATOM 3739 O O . LEU A 1 468 ? 4.965 4.044 21.569 1.00 80.50 468 LEU A O 1
ATOM 3743 N N . PRO A 1 469 ? 4.204 5.556 23.067 1.00 80.75 469 PRO A N 1
ATOM 3744 C CA . PRO A 1 469 ? 5.520 5.853 23.625 1.00 80.75 469 PRO A CA 1
ATOM 3745 C C . PRO A 1 469 ? 6.092 4.633 24.359 1.00 80.75 469 PRO A C 1
ATOM 3747 O O . PRO A 1 469 ? 5.361 3.947 25.074 1.00 80.75 469 PRO A O 1
ATOM 3750 N N . LEU A 1 470 ? 7.393 4.378 24.210 1.00 76.69 470 LEU A N 1
ATOM 3751 C CA . LEU A 1 470 ? 8.108 3.316 24.920 1.00 76.69 470 LEU A CA 1
ATOM 3752 C C . LEU A 1 470 ? 9.527 3.780 25.266 1.00 76.69 470 LEU A C 1
ATOM 3754 O O . LEU A 1 470 ? 10.355 3.930 24.372 1.00 76.69 470 LEU A O 1
ATOM 3758 N N . GLY A 1 471 ? 9.807 4.001 26.554 1.00 75.25 471 GLY A N 1
ATOM 3759 C CA . GLY A 1 471 ? 11.101 4.528 26.996 1.00 75.25 471 GLY A CA 1
ATOM 3760 C C . GLY A 1 471 ? 11.404 5.879 26.341 1.00 75.25 471 GLY A C 1
ATOM 3761 O O . GLY A 1 471 ? 10.597 6.807 26.422 1.00 75.25 471 GLY A O 1
ATOM 3762 N N . HIS A 1 472 ? 12.545 5.972 25.653 1.00 72.56 472 HIS A N 1
ATOM 3763 C CA . HIS A 1 472 ? 12.918 7.150 24.856 1.00 72.56 472 HIS A CA 1
ATOM 3764 C C . HIS A 1 472 ? 12.442 7.077 23.392 1.00 72.56 472 HIS A C 1
ATOM 3766 O O . HIS A 1 472 ? 12.638 8.026 22.628 1.00 72.56 472 HIS A O 1
ATOM 3772 N N . GLY A 1 473 ? 11.811 5.970 22.993 1.00 75.75 473 GLY A N 1
ATOM 3773 C CA . GLY A 1 473 ? 11.337 5.708 21.639 1.00 75.75 473 GLY A CA 1
ATOM 3774 C C . GLY A 1 473 ? 9.830 5.471 21.548 1.00 75.75 473 GLY A C 1
ATOM 3775 O O . GLY A 1 473 ? 9.031 5.955 22.354 1.00 75.75 473 GLY A O 1
ATOM 3776 N N . TRP A 1 474 ? 9.441 4.749 20.501 1.00 80.44 474 TRP A N 1
ATOM 3777 C CA . TRP A 1 474 ? 8.059 4.393 20.197 1.00 80.44 474 TRP A CA 1
ATOM 3778 C C . TRP A 1 474 ? 7.961 2.931 19.805 1.00 80.44 474 TRP A C 1
ATOM 3780 O O . TRP A 1 474 ? 8.838 2.409 19.119 1.00 80.44 474 TRP A O 1
ATOM 3790 N N . ILE A 1 475 ? 6.842 2.312 20.164 1.00 80.44 475 ILE A N 1
ATOM 3791 C CA . ILE A 1 475 ? 6.452 0.989 19.690 1.00 80.44 475 ILE A CA 1
ATOM 3792 C C . ILE A 1 475 ? 5.230 1.104 18.784 1.00 80.44 475 ILE A C 1
ATOM 3794 O O . ILE A 1 475 ? 4.309 1.881 19.048 1.00 80.44 475 ILE A O 1
ATOM 3798 N N . LYS A 1 476 ? 5.219 0.333 17.696 1.00 85.81 476 LYS A N 1
ATOM 3799 C CA . LYS A 1 476 ? 4.020 0.073 16.902 1.00 85.81 476 LYS A CA 1
ATOM 3800 C C . LYS A 1 476 ? 3.724 -1.409 16.934 1.00 85.81 476 LYS A C 1
ATOM 3802 O O . LYS A 1 476 ? 4.572 -2.211 16.554 1.00 85.81 476 LYS A O 1
ATOM 3807 N N . SER A 1 477 ? 2.529 -1.737 17.397 1.00 85.19 477 SER A N 1
ATOM 3808 C CA . SER A 1 477 ? 2.062 -3.101 17.597 1.00 85.19 477 SER A CA 1
ATOM 3809 C C . SER A 1 477 ? 0.799 -3.345 16.778 1.00 85.19 477 SER A C 1
ATOM 3811 O O . SER A 1 477 ? -0.009 -2.436 16.556 1.00 85.19 477 SER A O 1
ATOM 3813 N N . LEU A 1 478 ? 0.645 -4.575 16.305 1.00 88.44 478 LEU A N 1
ATOM 3814 C CA . LEU A 1 478 ? -0.502 -5.032 15.541 1.00 88.44 478 LEU A CA 1
ATOM 3815 C C . LEU A 1 478 ? -1.021 -6.328 16.134 1.00 88.44 478 LEU A C 1
ATOM 3817 O O . LEU A 1 478 ? -0.282 -7.297 16.271 1.00 88.44 478 LEU A O 1
ATOM 3821 N N . GLY A 1 479 ? -2.318 -6.359 16.390 1.00 87.75 479 GLY A N 1
ATOM 3822 C CA . GLY A 1 479 ? -3.040 -7.501 16.922 1.00 87.75 479 GLY A CA 1
ATOM 3823 C C . GLY A 1 479 ? -4.261 -7.794 16.063 1.00 87.75 479 GLY A C 1
ATOM 3824 O O . GLY A 1 479 ? -4.743 -6.954 15.301 1.00 87.75 479 GLY A O 1
ATOM 3825 N N . SER A 1 480 ? -4.730 -9.026 16.159 1.00 87.62 480 SER A N 1
ATOM 3826 C CA . SER A 1 480 ? -5.889 -9.540 15.436 1.00 87.62 480 SER A CA 1
ATOM 3827 C C . SER A 1 480 ? -7.219 -9.300 16.152 1.00 87.62 480 SER A C 1
ATOM 3829 O O . SER A 1 480 ? -8.252 -9.263 15.487 1.00 87.62 480 SER A O 1
ATOM 3831 N N . LEU A 1 481 ? -7.209 -9.170 17.482 1.00 92.00 481 LEU A N 1
ATOM 3832 C CA . LEU A 1 481 ? -8.412 -9.141 18.312 1.00 92.00 481 LEU A CA 1
ATOM 3833 C C . LEU A 1 481 ? -8.778 -7.728 18.746 1.00 92.00 481 LEU A C 1
ATOM 3835 O O . LEU A 1 481 ? -9.944 -7.351 18.634 1.00 92.00 481 LEU A O 1
ATOM 3839 N N . HIS A 1 482 ? -7.815 -6.918 19.190 1.00 88.56 482 HIS A N 1
ATOM 3840 C CA . HIS A 1 482 ? -8.131 -5.552 19.619 1.00 88.56 482 HIS A CA 1
ATOM 3841 C C . HIS A 1 482 ? -8.667 -4.680 18.472 1.00 88.56 482 HIS A C 1
ATOM 3843 O O . HIS A 1 482 ? -9.489 -3.796 18.697 1.00 88.56 482 HIS A O 1
ATOM 3849 N N . CYS A 1 483 ? -8.270 -4.961 17.226 1.00 88.69 483 CYS A N 1
ATOM 3850 C CA . CYS A 1 483 ? -8.761 -4.249 16.044 1.00 88.69 483 CYS A CA 1
ATOM 3851 C C . CYS A 1 483 ? -10.222 -4.586 15.670 1.00 88.69 483 CYS A C 1
ATOM 3853 O O . CYS A 1 483 ? -10.739 -4.061 14.683 1.00 88.69 483 CYS A O 1
ATOM 3855 N N . LEU A 1 484 ? -10.894 -5.458 16.436 1.00 91.94 484 LEU A N 1
ATOM 3856 C CA . LEU A 1 484 ? -12.323 -5.775 16.299 1.00 91.94 484 LEU A CA 1
ATOM 3857 C C . LEU A 1 484 ? -13.225 -4.861 17.142 1.00 91.94 484 LEU A C 1
ATOM 3859 O O . LEU A 1 484 ? -14.440 -4.868 16.947 1.00 91.94 484 LEU A O 1
ATOM 3863 N N . PHE A 1 485 ? -12.660 -4.114 18.095 1.00 93.19 485 PHE A N 1
ATOM 3864 C CA . PHE A 1 485 ? -13.420 -3.191 18.934 1.00 93.19 485 PHE A CA 1
ATOM 3865 C C . PHE A 1 485 ? -13.663 -1.899 18.167 1.00 93.19 485 PHE A C 1
ATOM 3867 O O . PHE A 1 485 ? -12.718 -1.248 17.727 1.00 93.19 485 PHE A O 1
ATOM 3874 N N . ASN A 1 486 ? -14.929 -1.518 18.024 1.00 92.06 486 ASN A N 1
ATOM 3875 C CA . ASN A 1 486 ? -15.293 -0.303 17.310 1.00 92.06 486 ASN A CA 1
ATOM 3876 C C . ASN A 1 486 ? -15.124 0.948 18.175 1.00 92.06 486 ASN A C 1
ATOM 3878 O O . ASN A 1 486 ? -15.019 0.890 19.404 1.00 92.06 486 ASN A O 1
ATOM 3882 N N . HIS A 1 487 ? -15.142 2.108 17.521 1.00 92.25 487 HIS A N 1
ATOM 3883 C CA . HIS A 1 487 ? -15.021 3.388 18.199 1.00 92.25 487 HIS A CA 1
ATOM 3884 C C . HIS A 1 487 ? -16.323 3.851 18.870 1.00 92.25 487 HIS A C 1
ATOM 3886 O O . HIS A 1 487 ? -17.391 3.832 18.261 1.00 92.25 487 HIS A O 1
ATOM 3892 N N . SER A 1 488 ? -16.204 4.431 20.066 1.00 93.62 488 SER A N 1
ATOM 3893 C CA . SER A 1 488 ? -17.189 5.356 20.637 1.00 93.62 488 SER A CA 1
ATOM 3894 C C . SER A 1 488 ? -16.492 6.517 21.351 1.00 93.62 488 SER A C 1
ATOM 3896 O O . SER A 1 488 ? -15.485 6.322 22.031 1.00 93.62 488 SER A O 1
ATOM 3898 N N . CYS A 1 489 ? -17.049 7.734 21.257 1.00 92.88 489 CYS A N 1
ATOM 3899 C CA . CYS A 1 489 ? -16.580 8.884 22.049 1.00 92.88 489 CYS A CA 1
ATOM 3900 C C . CYS A 1 489 ? -17.025 8.817 23.527 1.00 92.88 489 CYS A C 1
ATOM 3902 O O . CYS A 1 489 ? -16.677 9.707 24.308 1.00 92.88 489 CYS A O 1
ATOM 3904 N N . THR A 1 490 ? -17.827 7.808 23.882 1.00 91.81 490 THR A N 1
ATOM 3905 C CA . THR A 1 490 ? -18.233 7.420 25.243 1.00 91.81 490 THR A CA 1
ATOM 3906 C C . THR A 1 490 ? -18.080 5.899 25.371 1.00 91.81 490 THR A C 1
ATOM 3908 O O . THR A 1 490 ? -19.079 5.176 25.284 1.00 91.81 490 THR A O 1
ATOM 3911 N N . PRO A 1 491 ? -16.836 5.397 25.445 1.00 95.12 491 PRO A N 1
ATOM 3912 C CA . PRO A 1 491 ? -16.553 3.967 25.389 1.00 95.12 491 PRO A CA 1
ATOM 3913 C C . PRO A 1 491 ? -16.951 3.245 26.685 1.00 95.12 491 PRO A C 1
ATOM 3915 O O . PRO A 1 491 ? -16.966 3.845 27.761 1.00 95.12 491 PRO A O 1
ATOM 3918 N N . ASN A 1 492 ? -17.245 1.949 26.582 1.00 96.12 492 ASN A N 1
ATOM 3919 C CA . ASN A 1 492 ? -17.479 1.039 27.715 1.00 96.12 492 ASN A CA 1
ATOM 3920 C C . ASN A 1 492 ? -16.320 0.033 27.913 1.00 96.12 492 ASN A C 1
ATOM 3922 O O . ASN A 1 492 ? -16.350 -0.764 28.849 1.00 96.12 492 ASN A O 1
ATOM 3926 N N . ALA A 1 493 ? -15.273 0.123 27.086 1.00 96.25 493 ALA A N 1
ATOM 3927 C CA . ALA A 1 493 ? -13.997 -0.559 27.257 1.00 96.25 493 ALA A CA 1
ATOM 3928 C C . ALA A 1 493 ? -12.815 0.417 27.093 1.00 96.25 493 ALA A C 1
ATOM 3930 O O . ALA A 1 493 ? -12.896 1.409 26.364 1.00 96.25 493 ALA A O 1
ATOM 3931 N N . GLY A 1 494 ? -11.711 0.136 27.779 1.00 93.19 494 GLY A N 1
ATOM 3932 C CA . GLY A 1 494 ? -10.427 0.823 27.632 1.00 93.19 494 GLY A CA 1
ATOM 3933 C C . GLY A 1 494 ? -9.347 -0.137 27.143 1.00 93.19 494 GLY A C 1
ATOM 3934 O O . GLY A 1 494 ? -9.532 -1.351 27.202 1.00 93.19 494 GLY A O 1
ATOM 3935 N N . TRP A 1 495 ? -8.237 0.399 26.640 1.00 90.94 495 TRP A N 1
ATOM 3936 C CA . TRP A 1 495 ? -7.087 -0.397 26.214 1.00 90.94 495 TRP A CA 1
ATOM 3937 C C . TRP A 1 495 ? -5.762 0.286 26.565 1.00 90.94 495 TRP A C 1
ATOM 3939 O O . TRP A 1 495 ? -5.688 1.512 26.628 1.00 90.94 495 TRP A O 1
ATOM 3949 N N . MET A 1 496 ? -4.720 -0.509 26.816 1.00 87.12 496 MET A N 1
ATOM 3950 C CA . MET A 1 496 ? -3.384 -0.031 27.187 1.00 87.12 496 MET A CA 1
ATOM 3951 C C . MET A 1 496 ? -2.328 -1.105 26.908 1.00 87.12 496 MET A C 1
ATOM 3953 O O . MET A 1 496 ? -2.669 -2.288 26.833 1.00 87.12 496 MET A O 1
ATOM 3957 N N . PRO A 1 497 ? -1.045 -0.730 26.758 1.00 82.94 497 PRO A N 1
ATOM 3958 C CA . PRO A 1 497 ? 0.028 -1.712 26.805 1.00 82.94 497 PRO A CA 1
ATOM 3959 C C . PRO A 1 497 ? 0.008 -2.463 28.135 1.00 82.94 497 PRO A C 1
ATOM 3961 O O . PRO A 1 497 ? -0.172 -1.848 29.188 1.00 82.94 497 PRO A O 1
ATOM 3964 N N . LYS A 1 498 ? 0.271 -3.768 28.103 1.00 84.44 498 LYS A N 1
ATOM 3965 C CA . LYS A 1 498 ? 0.419 -4.557 29.323 1.00 84.44 498 LYS A CA 1
ATOM 3966 C C . LYS A 1 498 ? 1.587 -4.032 30.158 1.00 84.44 498 LYS A C 1
ATOM 3968 O O . LYS A 1 498 ? 2.687 -3.805 29.646 1.00 84.44 498 LYS A O 1
ATOM 3973 N N . ALA A 1 499 ? 1.372 -3.895 31.464 1.00 80.75 499 ALA A N 1
ATOM 3974 C CA . ALA A 1 499 ? 2.448 -3.562 32.390 1.00 80.75 499 ALA A CA 1
ATOM 3975 C C . ALA A 1 499 ? 3.566 -4.622 32.324 1.00 80.75 499 ALA A C 1
ATOM 3977 O O . ALA A 1 499 ? 3.311 -5.820 32.432 1.00 80.75 499 ALA A O 1
ATOM 3978 N N . GLY A 1 500 ? 4.809 -4.179 32.125 1.00 79.19 500 GLY A N 1
ATOM 3979 C CA . GLY A 1 500 ? 5.985 -5.051 32.009 1.00 79.19 500 GLY A CA 1
ATOM 3980 C C . GLY A 1 500 ? 6.224 -5.662 30.621 1.00 79.19 500 GLY A C 1
ATOM 3981 O O . GLY A 1 500 ? 7.351 -6.057 30.344 1.00 79.19 500 GLY A O 1
ATOM 3982 N N . ASP A 1 501 ? 5.226 -5.683 29.730 1.00 78.75 501 ASP A N 1
ATOM 3983 C CA . ASP A 1 501 ? 5.397 -6.092 28.328 1.00 78.75 501 ASP A CA 1
ATOM 3984 C C . ASP A 1 501 ? 4.583 -5.187 27.384 1.00 78.75 501 ASP A C 1
ATOM 3986 O O . ASP A 1 501 ? 3.465 -5.523 26.983 1.00 78.75 501 ASP A O 1
ATOM 3990 N N . PRO A 1 502 ? 5.144 -4.033 26.989 1.00 75.06 502 PRO A N 1
ATOM 3991 C CA . PRO A 1 502 ? 4.441 -3.030 26.195 1.00 75.06 502 PRO A CA 1
ATOM 3992 C C . PRO A 1 502 ? 4.190 -3.459 24.741 1.00 75.06 502 PRO A C 1
ATOM 3994 O O . PRO A 1 502 ? 3.550 -2.720 23.991 1.00 75.06 502 PRO A O 1
ATOM 3997 N N . SER A 1 503 ? 4.685 -4.632 24.322 1.00 74.75 503 SER A N 1
ATOM 3998 C CA . SER A 1 503 ? 4.345 -5.218 23.022 1.00 74.75 503 SER A CA 1
ATOM 3999 C C . SER A 1 503 ? 2.939 -5.823 23.005 1.00 74.75 503 SER A C 1
ATOM 4001 O O . SER A 1 503 ? 2.295 -5.840 21.949 1.00 74.75 503 SER A O 1
ATOM 4003 N N . LYS A 1 504 ? 2.457 -6.261 24.176 1.00 84.38 504 LYS A N 1
ATOM 4004 C CA . LYS A 1 504 ? 1.123 -6.825 24.381 1.00 84.38 504 LYS A CA 1
ATOM 4005 C C . LYS A 1 504 ? 0.129 -5.737 24.732 1.00 84.38 504 LYS A C 1
ATOM 4007 O O . LYS A 1 504 ? 0.457 -4.760 25.405 1.00 84.38 504 LYS A O 1
ATOM 4012 N N . LEU A 1 505 ? -1.108 -5.941 24.305 1.00 86.75 505 LEU A N 1
ATOM 4013 C CA . LEU A 1 505 ? -2.197 -5.012 24.562 1.00 86.75 505 LEU A CA 1
ATOM 4014 C C . LEU A 1 505 ? -3.248 -5.667 25.450 1.00 86.75 505 LEU A C 1
ATOM 4016 O O . LEU A 1 505 ? -3.671 -6.797 25.202 1.00 86.75 505 LEU A O 1
ATOM 4020 N N . GLU A 1 506 ? -3.671 -4.934 26.472 1.00 91.50 506 GLU A N 1
ATOM 4021 C CA . GLU A 1 506 ? -4.747 -5.324 27.373 1.00 91.50 506 GLU A CA 1
ATOM 4022 C C . GLU A 1 506 ? -5.971 -4.451 27.140 1.00 91.50 506 GLU A C 1
ATOM 4024 O O . GLU A 1 506 ? -5.859 -3.234 26.999 1.00 91.50 506 GLU A O 1
ATOM 4029 N N . VAL A 1 507 ? -7.140 -5.089 27.092 1.00 94.06 507 VAL A N 1
ATOM 4030 C CA . VAL A 1 507 ? -8.441 -4.415 27.025 1.00 94.06 507 VAL A CA 1
ATOM 4031 C C . VAL A 1 507 ? -9.188 -4.714 28.314 1.00 94.06 507 VAL A C 1
ATOM 4033 O O . VAL A 1 507 ? -9.269 -5.875 28.712 1.00 94.06 507 VAL A O 1
ATOM 4036 N N . TRP A 1 508 ? -9.756 -3.695 28.951 1.00 95.31 508 TRP A N 1
ATOM 4037 C CA . TRP A 1 508 ? -10.558 -3.832 30.169 1.00 95.31 508 TRP A CA 1
ATOM 4038 C C . TRP A 1 508 ? -11.914 -3.151 30.031 1.00 95.31 508 TRP A C 1
ATOM 4040 O O . TRP A 1 508 ? -12.139 -2.306 29.165 1.00 95.31 508 TRP A O 1
ATOM 4050 N N . VAL A 1 509 ? -12.819 -3.503 30.932 1.00 97.06 509 VAL A N 1
ATOM 4051 C CA . VAL A 1 509 ? -14.166 -2.947 31.031 1.00 97.06 509 VAL A CA 1
ATOM 4052 C C . VAL A 1 509 ? -14.122 -1.611 31.782 1.00 97.06 509 VAL A C 1
ATOM 4054 O O . VAL A 1 509 ? -13.680 -1.551 32.929 1.00 97.06 509 VAL A O 1
ATOM 4057 N N . SER A 1 510 ? -14.573 -0.511 31.170 1.00 95.62 510 SER A N 1
ATOM 4058 C CA . SER A 1 510 ? -14.493 0.829 31.790 1.00 95.62 510 SER A CA 1
ATOM 4059 C C . SER A 1 510 ? -15.700 1.178 32.675 1.00 95.62 510 SER A C 1
ATOM 4061 O O . SER A 1 510 ? -15.616 2.078 33.518 1.00 95.62 510 SER A O 1
ATOM 4063 N N . ARG A 1 511 ? -16.807 0.447 32.518 1.00 96.12 511 ARG A N 1
ATOM 4064 C CA . ARG A 1 511 ? -18.033 0.491 33.334 1.00 96.12 511 ARG A CA 1
ATOM 4065 C C . ARG A 1 511 ? -18.764 -0.841 33.233 1.00 96.12 511 ARG A C 1
ATOM 4067 O O . ARG A 1 511 ? -18.524 -1.543 32.268 1.00 96.12 511 ARG A O 1
ATOM 4074 N N . ASP A 1 512 ? -19.710 -1.136 34.113 1.00 97.75 512 ASP A N 1
ATOM 4075 C CA . ASP A 1 512 ? -20.516 -2.356 33.986 1.00 97.75 512 ASP A CA 1
ATOM 4076 C C . ASP A 1 512 ? -21.199 -2.444 32.605 1.00 97.75 512 ASP A C 1
ATOM 4078 O O . ASP A 1 512 ? -21.721 -1.445 32.082 1.00 97.75 512 ASP A O 1
ATOM 4082 N N . VAL A 1 513 ? -21.164 -3.638 32.010 1.00 97.75 513 VAL A N 1
ATOM 4083 C CA . VAL A 1 513 ? -21.686 -3.942 30.668 1.00 97.75 513 VAL A CA 1
ATOM 4084 C C . VAL A 1 513 ? -22.652 -5.115 30.768 1.00 97.75 513 VAL A C 1
ATOM 4086 O O . VAL A 1 513 ? -22.363 -6.128 31.406 1.00 97.75 513 VAL A O 1
ATOM 4089 N N . LYS A 1 514 ? -23.821 -4.978 30.139 1.00 97.81 514 LYS A N 1
ATOM 4090 C CA . LYS A 1 514 ? -24.834 -6.041 30.129 1.00 97.81 514 LYS A CA 1
ATOM 4091 C C . LYS A 1 514 ? -24.504 -7.096 29.079 1.00 97.81 514 LYS A C 1
ATOM 4093 O O . LYS A 1 514 ? -23.914 -6.790 28.045 1.00 97.81 514 LYS A O 1
ATOM 4098 N N . GLU A 1 515 ? -24.964 -8.322 29.307 1.00 97.69 515 GLU A N 1
ATOM 4099 C CA . GLU A 1 515 ? -24.940 -9.357 28.275 1.00 97.69 515 GLU A CA 1
ATOM 4100 C C . GLU A 1 515 ? -25.597 -8.846 26.981 1.00 97.69 515 GLU A C 1
ATOM 4102 O O . GLU A 1 515 ? -26.648 -8.202 27.001 1.00 97.69 515 GLU A O 1
ATOM 4107 N N . GLY A 1 516 ? -24.956 -9.115 25.845 1.00 96.88 516 GLY A N 1
ATOM 4108 C CA . GLY A 1 516 ? -25.427 -8.710 24.525 1.00 96.88 516 GLY A CA 1
ATOM 4109 C C . GLY A 1 516 ? -25.092 -7.272 24.125 1.00 96.88 516 GLY A C 1
ATOM 4110 O O . GLY A 1 516 ? -25.310 -6.929 22.965 1.00 96.88 516 GLY A O 1
ATOM 4111 N N . GLU A 1 517 ? -24.536 -6.450 25.017 1.00 96.25 517 GLU A N 1
ATOM 4112 C CA . GLU A 1 517 ? -24.081 -5.094 24.698 1.00 96.25 517 GLU A CA 1
ATOM 4113 C C . GLU A 1 517 ? -22.772 -5.122 23.876 1.00 96.25 517 GLU A C 1
ATOM 4115 O O . GLU A 1 517 ? -21.883 -5.941 24.126 1.00 96.25 517 GLU A O 1
ATOM 4120 N N . GLU A 1 518 ? -22.644 -4.241 22.873 1.00 96.50 518 GLU A N 1
ATOM 4121 C CA . GLU A 1 518 ? -21.401 -4.082 22.100 1.00 96.50 518 GLU A CA 1
ATOM 4122 C C . GLU A 1 518 ? -20.348 -3.319 22.917 1.00 96.50 518 GLU A C 1
ATOM 4124 O O . GLU A 1 518 ? -20.637 -2.313 23.570 1.00 96.50 518 GLU A O 1
ATOM 4129 N N . LEU A 1 519 ? -19.112 -3.804 22.866 1.00 97.00 519 LEU A N 1
ATOM 4130 C CA . LEU A 1 519 ? -17.942 -3.226 23.505 1.00 97.00 519 LEU A CA 1
ATOM 4131 C C . LEU A 1 519 ? -17.251 -2.255 22.541 1.00 97.00 519 LEU A C 1
ATOM 4133 O O . LEU A 1 519 ? -16.817 -2.626 21.449 1.00 97.00 519 LEU A O 1
ATOM 4137 N N . PHE A 1 520 ? -17.114 -1.009 22.982 1.00 95.94 520 PHE A N 1
ATOM 4138 C CA . PHE A 1 520 ? -16.495 0.085 22.248 1.00 95.94 520 PHE A CA 1
ATOM 4139 C C . PHE A 1 520 ? -15.297 0.641 23.000 1.00 95.94 520 PHE A C 1
ATOM 4141 O O . PHE A 1 520 ? -15.357 0.863 24.212 1.00 95.94 520 PHE A O 1
ATOM 4148 N N . VAL A 1 521 ? -14.257 0.977 22.243 1.00 94.44 521 VAL A N 1
ATOM 4149 C CA . VAL A 1 521 ? -13.061 1.673 22.725 1.00 94.44 521 VAL A CA 1
ATOM 4150 C C . VAL A 1 521 ? -12.985 3.091 22.156 1.00 94.44 521 VAL A C 1
ATOM 4152 O O . VAL A 1 521 ? -13.648 3.438 21.175 1.00 94.44 521 VAL A O 1
ATOM 4155 N N . CYS A 1 522 ? -12.144 3.942 22.739 1.00 92.81 522 CYS A N 1
ATOM 4156 C CA . CYS A 1 522 ? -11.734 5.176 22.077 1.00 92.81 522 CYS A CA 1
ATOM 4157 C C . CYS A 1 522 ? -10.495 4.897 21.210 1.00 92.81 522 CYS A C 1
ATOM 4159 O O . CYS A 1 522 ? -9.513 4.364 21.713 1.00 92.81 522 CYS A O 1
ATOM 4161 N N . TYR A 1 523 ? -10.503 5.261 19.921 1.00 89.75 523 TYR A N 1
ATOM 4162 C CA . TYR A 1 523 ? -9.344 5.021 19.038 1.00 89.75 523 TYR A CA 1
ATOM 4163 C C . TYR A 1 523 ? -8.160 5.935 19.354 1.00 89.75 523 TYR A C 1
ATOM 4165 O O . TYR A 1 523 ? -7.026 5.645 18.982 1.00 89.75 523 TYR A O 1
ATOM 4173 N N . LYS A 1 524 ? -8.421 7.056 20.028 1.00 86.50 524 LYS A N 1
ATOM 4174 C CA . LYS A 1 524 ? -7.398 7.996 20.469 1.00 86.50 524 LYS A CA 1
ATOM 4175 C C . LYS A 1 524 ? -7.901 8.732 21.698 1.00 86.50 524 LYS A C 1
ATOM 4177 O O . LYS A 1 524 ? -8.864 9.485 21.590 1.00 86.50 524 LYS A O 1
ATOM 4182 N N . ASP A 1 525 ? -7.238 8.576 22.836 1.00 80.25 525 ASP A N 1
ATOM 4183 C CA . ASP A 1 525 ? -7.745 9.079 24.122 1.00 80.25 525 ASP A CA 1
ATOM 4184 C C . ASP A 1 525 ? -8.064 10.575 24.119 1.00 80.25 525 ASP A C 1
ATOM 4186 O O . ASP A 1 525 ? -9.075 11.000 24.677 1.00 80.25 525 ASP A O 1
ATOM 4190 N N . THR A 1 526 ? -7.283 11.375 23.384 1.00 85.88 526 THR A N 1
ATOM 4191 C CA . THR A 1 526 ? -7.517 12.820 23.249 1.00 85.88 526 THR A CA 1
ATOM 4192 C C . THR A 1 526 ? -8.895 13.156 22.670 1.00 85.88 526 THR A C 1
ATOM 4194 O O . THR A 1 526 ? -9.447 14.206 22.983 1.00 85.88 526 THR A O 1
ATOM 4197 N N . VAL A 1 527 ? -9.482 12.272 21.852 1.00 88.94 527 VAL A N 1
ATOM 4198 C CA . VAL A 1 527 ? -10.815 12.453 21.244 1.00 88.94 527 VAL A CA 1
ATOM 4199 C C . VAL A 1 527 ? -11.900 12.571 22.310 1.00 88.94 527 VAL A C 1
ATOM 4201 O O . VAL A 1 527 ? -12.873 13.295 22.109 1.00 88.94 527 VAL A O 1
ATOM 4204 N N . MET A 1 528 ? -11.732 11.936 23.473 1.00 87.25 528 MET A N 1
ATOM 4205 C CA . MET A 1 528 ? -12.703 12.046 24.564 1.00 87.25 528 MET A CA 1
ATOM 4206 C C . MET A 1 528 ? -12.813 13.480 25.103 1.00 87.25 528 MET A C 1
ATOM 4208 O O . MET A 1 528 ? -13.872 13.865 25.598 1.00 87.25 528 MET A O 1
ATOM 4212 N N . PHE A 1 529 ? -11.779 14.302 24.932 1.00 90.12 529 PHE A N 1
ATOM 4213 C CA . PHE A 1 529 ? -11.721 15.671 25.451 1.00 90.12 529 PHE A CA 1
ATOM 4214 C C . PHE A 1 529 ? -11.951 16.742 24.373 1.00 90.12 529 PHE A C 1
ATOM 4216 O O . PHE A 1 529 ? -12.027 17.924 24.688 1.00 90.12 529 PHE A O 1
ATOM 4223 N N . MET A 1 530 ? -12.113 16.340 23.109 1.00 93.50 530 MET A N 1
ATOM 4224 C CA . MET A 1 530 ? -12.256 17.258 21.975 1.00 93.50 530 MET A CA 1
ATOM 4225 C C . MET A 1 530 ? -13.709 17.739 21.751 1.00 93.50 530 MET A C 1
ATOM 4227 O O . MET A 1 530 ? -14.667 16.974 21.973 1.00 93.50 530 MET A O 1
ATOM 4231 N N . PRO A 1 531 ? -13.901 18.970 21.230 1.00 93.25 531 PRO A N 1
ATOM 4232 C CA . PRO A 1 531 ? -15.176 19.450 20.690 1.00 93.25 531 PRO A CA 1
ATOM 4233 C C . PRO A 1 531 ? -15.696 18.588 19.530 1.00 93.25 531 PRO A C 1
ATOM 4235 O O . PRO A 1 531 ? -14.929 17.881 18.881 1.00 93.25 531 PRO A O 1
ATOM 4238 N N . TYR A 1 532 ? -17.003 18.655 19.245 1.00 92.19 532 TYR A N 1
ATOM 4239 C CA . TYR A 1 532 ? -17.655 17.821 18.219 1.00 92.19 532 TYR A CA 1
ATOM 4240 C C . TYR A 1 532 ? -16.928 17.849 16.868 1.00 92.19 532 TYR A C 1
ATOM 4242 O O . TYR A 1 532 ? -16.565 16.792 16.358 1.00 92.19 532 TYR A O 1
ATOM 4250 N N . GLU A 1 533 ? -16.667 19.037 16.324 1.00 91.31 533 GLU A N 1
ATOM 4251 C CA . GLU A 1 533 ? -16.058 19.208 14.999 1.00 91.31 533 GLU A CA 1
ATOM 4252 C C . GLU A 1 533 ? -14.643 18.613 14.929 1.00 91.31 533 GLU A C 1
ATOM 4254 O O . GLU A 1 533 ? -14.298 17.905 13.981 1.00 91.31 533 GLU A O 1
ATOM 4259 N N . GLU A 1 534 ? -13.840 18.814 15.976 1.00 91.56 534 GLU A N 1
ATOM 4260 C CA . GLU A 1 534 ? -12.494 18.244 16.070 1.00 91.56 534 GLU A CA 1
ATOM 4261 C C . GLU A 1 534 ? -12.509 16.718 16.190 1.00 91.56 534 GLU A C 1
ATOM 4263 O O . GLU A 1 534 ? -11.650 16.049 15.601 1.00 91.56 534 GLU A O 1
ATOM 4268 N N . ARG A 1 535 ? -13.496 16.148 16.899 1.00 92.56 535 ARG A N 1
ATOM 4269 C CA . ARG A 1 535 ? -13.682 14.690 16.957 1.00 92.56 535 ARG A CA 1
ATOM 4270 C C . ARG A 1 535 ? -13.986 14.130 15.576 1.00 92.56 535 ARG A C 1
ATOM 4272 O O . ARG A 1 535 ? -13.315 13.187 15.167 1.00 92.56 535 ARG A O 1
ATOM 4279 N N . GLN A 1 536 ? -14.941 14.721 14.851 1.00 89.81 536 GLN A N 1
ATOM 4280 C CA . GLN A 1 536 ? -15.304 14.262 13.505 1.00 89.81 536 GLN A CA 1
ATOM 4281 C C . GLN A 1 536 ? -14.096 14.301 12.565 1.00 89.81 536 GLN A C 1
ATOM 4283 O O . GLN A 1 536 ? -13.741 13.292 11.957 1.00 89.81 536 GLN A O 1
ATOM 4288 N N . LYS A 1 537 ? -13.372 15.426 12.548 1.00 87.50 537 LYS A N 1
ATOM 4289 C CA . LYS A 1 537 ? -12.162 15.587 11.734 1.00 87.50 537 LYS A CA 1
ATOM 4290 C C . LYS A 1 537 ? -11.068 14.576 12.087 1.00 87.50 537 LYS A C 1
ATOM 4292 O O . LYS A 1 537 ? -10.439 14.019 11.191 1.00 87.50 537 LYS A O 1
ATOM 4297 N N . THR A 1 538 ? -10.832 14.336 13.377 1.00 87.69 538 THR A N 1
ATOM 4298 C CA . THR A 1 538 ? -9.801 13.394 13.843 1.00 87.69 538 THR A CA 1
ATOM 4299 C C . THR A 1 538 ? -10.158 11.951 13.490 1.00 87.69 538 THR A C 1
ATOM 4301 O O . THR A 1 538 ? -9.292 11.190 13.064 1.00 87.69 538 THR A O 1
ATOM 4304 N N . LEU A 1 539 ? -11.427 11.570 13.645 1.00 86.56 539 LEU A N 1
ATOM 4305 C CA . LEU A 1 539 ? -11.897 10.199 13.438 1.00 86.56 539 LEU A CA 1
ATOM 4306 C C . LEU A 1 539 ? -12.097 9.837 11.963 1.00 86.56 539 LEU A C 1
ATOM 4308 O O . LEU A 1 539 ? -12.088 8.648 11.640 1.00 86.56 539 LEU A O 1
ATOM 4312 N N . GLN A 1 540 ? -12.202 10.828 11.070 1.00 80.75 540 GLN A N 1
ATOM 4313 C CA . GLN A 1 540 ? -12.398 10.627 9.630 1.00 80.75 540 GLN A CA 1
ATOM 4314 C C . GLN A 1 540 ? -11.386 9.648 9.019 1.00 80.75 540 GLN A C 1
ATOM 4316 O O . GLN A 1 540 ? -11.745 8.874 8.135 1.00 80.75 540 GLN A O 1
ATOM 4321 N N . LYS A 1 541 ? -10.135 9.635 9.507 1.00 78.62 541 LYS A N 1
ATOM 4322 C CA . LYS A 1 541 ? -9.111 8.680 9.055 1.00 78.62 541 LYS A CA 1
ATOM 4323 C C . LYS A 1 541 ? -9.577 7.231 9.215 1.00 78.62 541 LYS A C 1
ATOM 4325 O O . LYS A 1 541 ? -9.425 6.467 8.276 1.00 78.62 541 LYS A O 1
ATOM 4330 N N . TRP A 1 542 ? -10.127 6.861 10.372 1.00 80.94 542 TRP A N 1
ATOM 4331 C CA . TRP A 1 542 ? -10.483 5.473 10.701 1.00 80.94 542 TRP A CA 1
ATOM 4332 C C . TRP A 1 542 ? -11.920 5.107 10.337 1.00 80.94 542 TRP A C 1
ATOM 4334 O O . TRP A 1 542 ? -12.185 3.963 9.987 1.00 80.94 542 TRP A O 1
ATOM 4344 N N . LEU A 1 543 ? -12.848 6.060 10.441 1.00 79.75 543 LEU A N 1
ATOM 4345 C CA . LEU A 1 543 ? -14.267 5.800 10.197 1.00 79.75 543 LEU A CA 1
ATOM 4346 C C . LEU A 1 543 ? -14.654 6.001 8.728 1.00 79.75 543 LEU A C 1
ATOM 4348 O O . LEU A 1 543 ? -15.604 5.386 8.259 1.00 79.75 543 LEU A O 1
ATOM 4352 N N . GLY A 1 544 ? -13.945 6.877 8.006 1.00 74.12 544 GLY A N 1
ATOM 4353 C CA . GLY A 1 544 ? -14.301 7.291 6.644 1.00 74.12 544 GLY A CA 1
ATOM 4354 C C . GLY A 1 544 ? -15.616 8.071 6.536 1.00 74.12 544 GLY A C 1
ATOM 4355 O O . GLY A 1 544 ? -16.073 8.384 5.443 1.00 74.12 544 GLY A O 1
ATOM 4356 N N . THR A 1 545 ? -16.227 8.398 7.669 1.00 76.81 545 THR A N 1
ATOM 4357 C CA . THR A 1 545 ? -17.540 9.026 7.804 1.00 76.81 545 THR A CA 1
ATOM 4358 C C . THR A 1 545 ? -17.648 9.671 9.185 1.00 76.81 545 THR A C 1
ATOM 4360 O O . THR A 1 545 ? -16.787 9.464 10.049 1.00 76.81 545 THR A O 1
ATOM 4363 N N . GLU A 1 546 ? -18.728 10.410 9.418 1.00 83.25 546 GLU A N 1
ATOM 4364 C CA . GLU A 1 546 ? -18.999 10.989 10.724 1.00 83.25 546 GLU A CA 1
ATOM 4365 C C . GLU A 1 546 ? -19.313 9.914 11.779 1.00 83.25 546 GLU A C 1
ATOM 4367 O O . GLU A 1 546 ? -20.116 9.001 11.583 1.00 83.25 546 GLU A O 1
ATOM 4372 N N . CYS A 1 547 ? -18.716 10.065 12.959 1.00 87.00 547 CYS A N 1
ATOM 4373 C CA . CYS A 1 547 ? -19.003 9.263 14.136 1.00 87.00 547 CYS A CA 1
ATOM 4374 C C . CYS A 1 547 ? -20.454 9.471 14.593 1.00 87.00 547 CYS A C 1
ATOM 4376 O O . CYS A 1 547 ? -20.827 10.568 15.021 1.00 87.00 547 CYS A O 1
ATOM 4378 N N . GLY A 1 548 ? -21.238 8.391 14.564 1.00 86.50 548 GLY A N 1
ATOM 4379 C CA . GLY A 1 548 ? -22.641 8.345 14.987 1.00 86.50 548 GLY A CA 1
ATOM 4380 C C . GLY A 1 548 ? -22.878 7.933 16.445 1.00 86.50 548 GLY A C 1
ATOM 4381 O O . GLY A 1 548 ? -24.003 7.593 16.794 1.00 86.50 548 GLY A O 1
ATOM 4382 N N . CYS A 1 549 ? -21.851 7.918 17.307 1.00 90.06 549 CYS A N 1
ATOM 4383 C CA . CYS A 1 549 ? -22.019 7.492 18.705 1.00 90.06 549 CYS A CA 1
ATOM 4384 C C . CYS A 1 549 ? -23.002 8.400 19.484 1.00 90.06 549 CYS A C 1
ATOM 4386 O O . CYS A 1 549 ? -23.187 9.562 19.100 1.00 90.06 549 CYS A O 1
ATOM 4388 N N . PRO A 1 550 ? -23.578 7.945 20.619 1.00 89.94 550 PRO A N 1
ATOM 4389 C CA . PRO A 1 550 ? -24.589 8.705 21.365 1.00 89.94 550 PRO A CA 1
ATOM 4390 C C . PRO A 1 550 ? -24.176 10.142 21.714 1.00 89.94 550 PRO A C 1
ATOM 4392 O O . PRO A 1 550 ? -24.975 11.071 21.583 1.00 89.94 550 PRO A O 1
ATOM 4395 N N . ARG A 1 551 ? -22.907 10.361 22.084 1.00 92.38 551 ARG A N 1
ATOM 4396 C CA . ARG A 1 551 ? -22.374 11.707 22.344 1.00 92.38 551 ARG A CA 1
ATOM 4397 C C . ARG A 1 551 ? -22.370 12.586 21.094 1.00 92.38 551 ARG A C 1
ATOM 4399 O O . ARG A 1 551 ? -22.780 13.740 21.162 1.00 92.38 551 ARG A O 1
ATOM 4406 N N . CYS A 1 552 ? -21.913 12.059 19.960 1.00 91.38 552 CYS A N 1
ATOM 4407 C CA . CYS A 1 552 ? -21.896 12.804 18.702 1.00 91.38 552 CYS A CA 1
ATOM 4408 C C . CYS A 1 552 ? -23.310 13.074 18.177 1.00 91.38 552 CYS A C 1
ATOM 4410 O O . CYS A 1 552 ? -23.572 14.183 17.721 1.00 91.38 552 CYS A O 1
ATOM 4412 N N . ALA A 1 553 ? -24.235 12.122 18.314 1.00 89.50 553 ALA A N 1
ATOM 4413 C CA . ALA A 1 553 ? -25.642 12.329 17.985 1.00 89.50 553 ALA A CA 1
ATOM 4414 C C . ALA A 1 553 ? -26.265 13.454 18.835 1.00 89.50 553 ALA A C 1
ATOM 4416 O O . ALA A 1 553 ? -26.921 14.352 18.301 1.00 89.50 553 ALA A O 1
ATOM 4417 N N . ALA A 1 554 ? -26.001 13.465 20.147 1.00 90.31 554 ALA A N 1
ATOM 4418 C CA . ALA A 1 554 ? -26.468 14.519 21.044 1.00 90.31 554 ALA A CA 1
ATOM 4419 C C . ALA A 1 554 ? -25.871 15.895 20.699 1.00 90.31 554 ALA A C 1
ATOM 4421 O O . ALA A 1 554 ? -26.595 16.893 20.673 1.00 90.31 554 ALA A O 1
ATOM 4422 N N . ASP A 1 555 ? -24.570 15.961 20.405 1.00 91.81 555 ASP A N 1
ATOM 4423 C CA . ASP A 1 555 ? -23.905 17.205 20.006 1.00 91.81 555 ASP A CA 1
ATOM 4424 C C . ASP A 1 555 ? -24.442 17.733 18.667 1.00 91.81 555 ASP A C 1
ATOM 4426 O O . ASP A 1 555 ? -24.756 18.921 18.566 1.00 91.81 555 ASP A O 1
ATOM 4430 N N . ARG A 1 556 ? -24.668 16.856 17.677 1.00 89.62 556 ARG A N 1
ATOM 4431 C CA . ARG A 1 556 ? -25.278 17.218 16.386 1.00 89.62 556 ARG A CA 1
ATOM 4432 C C . ARG A 1 556 ? -26.667 17.835 16.574 1.00 89.62 556 ARG A C 1
ATOM 4434 O O . ARG A 1 556 ? -26.962 18.878 15.993 1.00 89.62 556 ARG A O 1
ATOM 4441 N N . LEU A 1 557 ? -27.503 17.250 17.436 1.00 88.94 557 LEU A N 1
ATOM 4442 C CA . LEU A 1 557 ? -28.823 17.801 17.768 1.00 88.94 557 LEU A CA 1
ATOM 4443 C C . LEU A 1 557 ? -28.734 19.170 18.457 1.00 88.94 557 LEU A C 1
ATOM 4445 O O . LEU A 1 557 ? -29.533 20.059 18.159 1.00 88.94 557 LEU A O 1
ATOM 4449 N N . LYS A 1 558 ? -27.770 19.368 19.366 1.00 90.19 558 LYS A N 1
ATOM 4450 C CA . LYS A 1 558 ? -27.544 20.669 20.020 1.00 90.19 558 LYS A CA 1
ATOM 4451 C C . LYS A 1 558 ? -27.128 21.741 19.011 1.00 90.19 558 LYS A C 1
ATOM 4453 O O . LYS A 1 558 ? -27.652 22.851 19.072 1.00 90.19 558 LYS A O 1
ATOM 4458 N N . ILE A 1 559 ? -26.229 21.411 18.082 1.00 86.75 559 ILE A N 1
ATOM 4459 C CA . ILE A 1 559 ? -25.768 22.325 17.025 1.00 86.75 559 ILE A CA 1
ATOM 4460 C C . ILE A 1 559 ? -26.926 22.679 16.084 1.00 86.75 559 ILE A C 1
ATOM 4462 O O . ILE A 1 559 ? -27.192 23.859 15.868 1.00 86.75 559 ILE A O 1
ATOM 4466 N N . ALA A 1 560 ? -27.696 21.688 15.619 1.00 83.69 560 ALA A N 1
ATOM 4467 C CA . ALA A 1 560 ? -28.853 21.918 14.749 1.00 83.69 560 ALA A CA 1
ATOM 4468 C C . ALA A 1 560 ? -29.920 22.823 15.398 1.00 83.69 560 ALA A C 1
ATOM 4470 O O . ALA A 1 560 ? -30.502 23.682 14.735 1.00 83.69 560 ALA A O 1
ATOM 4471 N N . LYS A 1 561 ? -30.156 22.679 16.710 1.00 80.94 561 LYS A N 1
ATOM 4472 C CA . LYS A 1 561 ? -31.071 23.553 17.467 1.00 80.94 561 LYS A CA 1
ATOM 4473 C C . LYS A 1 561 ? -30.551 24.987 17.616 1.00 80.94 561 LYS A C 1
ATOM 4475 O O . LYS A 1 561 ? -31.365 25.904 17.662 1.00 80.94 561 LYS A O 1
ATOM 4480 N N . ARG A 1 562 ? -29.230 25.190 17.693 1.00 77.44 562 ARG A N 1
ATOM 4481 C CA . ARG A 1 562 ? -28.604 26.526 17.734 1.00 77.44 562 ARG A CA 1
ATOM 4482 C C . ARG A 1 562 ? -28.630 27.206 16.363 1.00 77.44 562 ARG A C 1
ATOM 4484 O O . ARG A 1 562 ? -28.958 28.379 16.298 1.00 77.44 562 ARG A O 1
ATOM 4491 N N . GLY A 1 563 ? -28.396 26.460 15.281 1.00 60.97 563 GLY A N 1
ATOM 4492 C CA . GLY A 1 563 ? -28.460 26.981 13.907 1.00 60.97 563 GLY A CA 1
ATOM 4493 C C . GLY A 1 563 ? -29.863 27.395 13.440 1.00 60.97 563 GLY A C 1
ATOM 4494 O O . GLY A 1 563 ? -29.981 28.245 12.570 1.00 60.97 563 GLY A O 1
ATOM 4495 N N . ARG A 1 564 ? -30.935 26.852 14.042 1.00 53.44 564 ARG A N 1
ATOM 4496 C CA . ARG A 1 564 ? -32.329 27.304 13.818 1.00 53.44 564 ARG A CA 1
ATOM 4497 C C . ARG A 1 564 ? -32.732 28.533 14.645 1.00 53.44 564 ARG A C 1
ATOM 4499 O O . ARG A 1 564 ? -33.850 29.012 14.497 1.00 53.44 564 ARG A O 1
ATOM 4506 N N . LYS A 1 565 ? -31.864 29.010 15.541 1.00 40.38 565 LYS A N 1
ATOM 4507 C CA . LYS A 1 565 ? -32.055 30.233 16.330 1.00 40.38 565 LYS A CA 1
ATOM 4508 C C . LYS A 1 565 ? -31.053 31.295 15.873 1.00 40.38 565 LYS A C 1
ATOM 4510 O O . LYS A 1 565 ? -30.137 31.640 16.610 1.00 40.38 565 LYS A O 1
ATOM 4515 N N . LEU A 1 566 ? -31.236 31.803 14.663 1.00 32.84 566 LEU A N 1
ATOM 4516 C CA . LEU A 1 566 ? -30.785 33.141 14.287 1.00 32.84 566 LEU A CA 1
ATOM 4517 C C . LEU A 1 566 ? -32.032 33.877 13.768 1.00 32.84 566 LEU A C 1
ATOM 4519 O O . LEU A 1 566 ? -32.772 33.254 13.003 1.00 32.84 566 LEU A O 1
ATOM 4523 N N . PRO A 1 567 ? -32.333 35.088 14.274 1.00 41.34 567 PRO A N 1
ATOM 4524 C CA . PRO A 1 567 ? -33.473 35.881 13.819 1.00 41.34 567 PRO A CA 1
ATOM 4525 C C . PRO A 1 567 ? -33.389 36.230 12.332 1.00 41.34 567 PRO A C 1
ATOM 4527 O O . PRO A 1 567 ? -32.251 36.361 11.819 1.00 41.34 567 PRO A O 1
#

Radius of gyration: 27.94 Å; chains: 1; bounding box: 65×81×99 Å

Foldseek 3Di:
DDDDDDDDDDDDDDDDDDDDDDPDPPDDDDDDPDPPDDDPDDDPDDDDDDPQLDLLLLDDFQLVQQDAFFDDPVNDPPDDDPVLLNVLSNLLNVLVVVLQVQLLALVSLQSNLVSCVVSRHLLLSLQSLVSSLVSLCQLLPPPDNDPSNVSNLVVQLVVVCVVCVPVCVVPHSVCSSVVSNVVSLLVNLSSLVSNLSSCVRQLQLVVCVVCVVVCVVRHPCCPVPVSVVSSVVSLVVQQVVCVVVVHDLVQDLSRRWGWTAFGDGRSDDPCLQAQHPVLLVVLQVVLCVQQVNQKGKDADPCQVVDDDDDPDPPRPPHQIFIFGQAWAAAPAWRGKFFFLAKDFLPCVLDVPHAQDQPPSHHDDDPPLNPHQDDLSRLLSVLLVLVSQLLVQQVPDPDHDDQSSCDPSQSLFNADRLFDIDTHHSCSLRVVNVVSCVVSVHPQSNNSSVRSSSSSRSSRRQVLAWDWDDDDPHIMITGGNNVNNAAADLDFQKEKAQDVPGSNIMIIGGNHIDHGGDTGHYHPDPVLNVDDLVVNQVVCRRNPSGGDPHPVNVVNVVVVVVVVVPDD

Sequence (567 aa):
MPVCHKGEVGSRVKLAIHQVKCQACARGTSIYHLSLCDSLFAPIAITKTRIIIRTKMEKPWARERWDPTRVNESGNTRRLPVELYDGLSSQACLSTEDIIEFPYNPVPWNIRSQVLQRLGYPELSLGDAHKSLLLIEAALSEVTATELGLKVMLVLGMSTWLWNIEFYEQHGLEYLPVAVVIWLQNLEKEVWQQIIIGLCETHGYWYLRQFRQTLEEKAPLFHASRLRQMYDRGYEARKMKCQGKGDNVEYSDSFRFGPIYYRAYPWMDPALLRRSNGAVKKLKKDLTKSSDSRCRLGKSSIQDGLTKEQGTKTPIGDMYGVFAATGLVKGETLLSEDPILAVTTDSNACPGTFHKVMSGENFEFPGLYKNGKGSQLMTLHLLRCLALIVQWDKNSQYSSRDPLISPAVKGLTPNYSGGHHPWSFNEHIVYPTLMLRKLGIDVFADLRYDTWVVQTIMSRLDNNGISLPLGHGWIKSLGSLHCLFNHSCTPNAGWMPKAGDPSKLEVWVSRDVKEGEELFVCYKDTVMFMPYEERQKTLQKWLGTECGCPRCAADRLKIAKRGRKLP

InterPro domains:
  IPR001214 SET domain [PF00856] (320-524)
  IPR001214 SET domain [PS50280] (293-524)
  IPR046341 SET domain superfamily [G3DSA:2.170.270.10] (448-556)
  IPR046341 SET domain superfamily [SSF82199] (320-550)
  IPR050869 Histone-lysine N-methyltransferase [PTHR12197] (408-554)